Protein 3EEI (pdb70)

B-factor: mean 32.41, std 7.95, range [19.47, 65.54]

Sequence (462 aa):
LKTVAVIGAMEQEIELLREMMENVKAVSFGRFSAYEGELAGKRMVLALSGIGKVNAAVATAWIIREFAADCVINTGSAGGLGKGLKVGDVVIGTETAHHDVDVTAFGYAWGQVPQLPARFASDGILIEAAKRAARTFEGAAVEQGLIVSGDRFVHSSEGVAEIRRKHFPEVKAVEMEAAAIAQTCHQLETPFVIIRAVSDSADEKADISFDEFLKTAAANSAKMVAEIVKSLLKTVAVIGAMEQEIELLREMMENVKAVSFGRFSAYEGELAGKRMVLALSGIGKVNAAVATAWIIREFAADCVINTGSAGGLGKGLKVGDVVIGTETAHHDVDVTAFGYAWGQVPQLPARFASDGILIEAAKRAARTFEGAAVEQGLIVSGDRFVHSSEGVAEIRKHFPEVKAVEMEAAAIAQTCHQLETPFVIIRAVSDSADEKADISFDEFLKTAAANSAKMVAEIVKSL

Structure (mmCIF, N/CA/C/O backbone):
data_3EEI
#
_entry.id   3EEI
#
_cell.length_a   128.359
_cell.length_b   40.897
_cell.length_c   83.612
_cell.angle_alpha   90.000
_cell.angle_beta   109.220
_cell.angle_gamma   90.000
#
_symmetry.space_group_name_H-M   'C 1 2 1'
#
loop_
_entity.id
_entity.type
_entity.pdbx_description
1 polymer '5-methylthioadenosine nucleosidase/S-adenosylhomocysteine nucleosidase'
2 non-polymer (3S,4R)-2-(4-AMINO-5H-PYRROLO[3,2-D]PYRIMIDIN-7-YL)-5-[(METHYLSULFANYL)METHYL]PYRROLIDINE-3,4-DIOL
3 water water
#
loop_
_atom_site.group_PDB
_atom_site.id
_atom_site.type_symbol
_atom_site.label_atom_id
_atom_site.label_alt_id
_atom_site.label_comp_id
_atom_site.label_asym_id
_atom_site.label_entity_id
_atom_site.label_seq_id
_atom_site.pdbx_PDB_ins_code
_atom_site.Cartn_x
_atom_site.Cartn_y
_atom_site.Cartn_z
_atom_site.occupancy
_atom_site.B_iso_or_equiv
_atom_site.auth_seq_id
_atom_site.auth_comp_id
_atom_site.auth_asym_id
_atom_site.auth_atom_id
_atom_site.pdbx_PDB_model_num
ATOM 1 N N . LEU A 1 3 ? -21.926 -9.521 -38.462 1.00 59.20 3 LEU A N 1
ATOM 2 C CA . LEU A 1 3 ? -22.372 -8.159 -38.067 1.00 59.07 3 LEU A CA 1
ATOM 3 C C . LEU A 1 3 ? -22.550 -7.316 -39.322 1.00 58.33 3 LEU A C 1
ATOM 4 O O . LEU A 1 3 ? -21.705 -6.498 -39.669 1.00 59.29 3 LEU A O 1
ATOM 9 N N . LYS A 1 4 ? -23.664 -7.558 -40.007 1.00 56.99 4 LYS A N 1
ATOM 10 C CA . LYS A 1 4 ? -24.001 -6.922 -41.276 1.00 54.39 4 LYS A CA 1
ATOM 11 C C . LYS A 1 4 ? -24.980 -5.817 -40.994 1.00 51.72 4 LYS A C 1
ATOM 12 O O . LYS A 1 4 ? -24.801 -4.679 -41.429 1.00 51.89 4 LYS A O 1
ATOM 18 N N . THR A 1 5 ? -26.049 -6.187 -40.286 1.00 47.77 5 THR A N 1
ATOM 19 C CA . THR A 1 5 ? -27.037 -5.237 -39.803 1.00 43.90 5 THR A CA 1
ATOM 20 C C . THR A 1 5 ? -26.911 -5.111 -38.297 1.00 41.51 5 THR A C 1
ATOM 21 O O . THR A 1 5 ? -27.062 -6.107 -37.577 1.00 40.02 5 THR A O 1
ATOM 25 N N . VAL A 1 6 ? -26.661 -3.885 -37.844 1.00 38.30 6 VAL A N 1
ATOM 26 C CA . VAL A 1 6 ? -26.491 -3.565 -36.432 1.00 35.94 6 VAL A CA 1
ATOM 27 C C . VAL A 1 6 ? -27.745 -2.856 -35.972 1.00 34.94 6 VAL A C 1
ATOM 28 O O . VAL A 1 6 ? -28.194 -1.927 -36.648 1.00 34.10 6 VAL A O 1
ATOM 32 N N . ALA A 1 7 ? -28.319 -3.283 -34.844 1.00 32.39 7 ALA A N 1
ATOM 33 C CA . ALA A 1 7 ? -29.433 -2.539 -34.266 1.00 31.66 7 ALA A CA 1
ATOM 34 C C . ALA A 1 7 ? -28.934 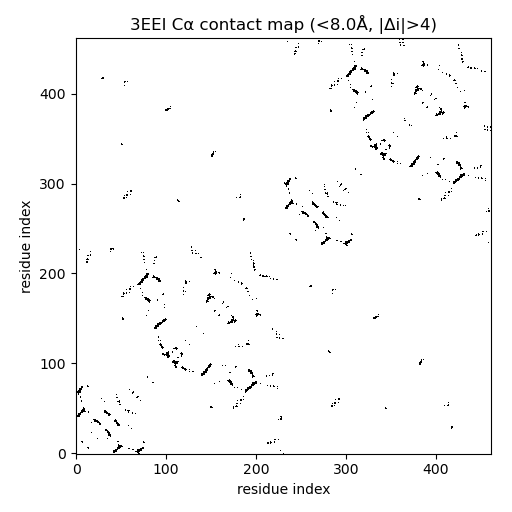-1.722 -33.098 1.00 30.43 7 ALA A C 1
ATOM 35 O O . ALA A 1 7 ? -28.175 -2.222 -32.277 1.00 30.44 7 ALA A O 1
ATOM 37 N N . VAL A 1 8 ? -29.363 -0.478 -33.030 1.00 29.61 8 VAL A N 1
ATOM 38 C CA . VAL A 1 8 ? -29.026 0.381 -31.898 1.00 29.84 8 VAL A CA 1
ATOM 39 C C . VAL A 1 8 ? -30.327 0.823 -31.259 1.00 29.72 8 VAL A C 1
ATOM 40 O O . VAL A 1 8 ? -31.224 1.329 -31.939 1.00 32.17 8 VAL A O 1
ATOM 44 N N . ILE A 1 9 ? -30.456 0.612 -29.958 1.00 28.94 9 ILE A N 1
ATOM 45 C CA . ILE A 1 9 ? -31.724 0.909 -29.263 1.00 28.60 9 ILE A CA 1
ATOM 46 C C . ILE A 1 9 ? -31.463 1.971 -28.203 1.00 28.44 9 ILE A C 1
ATOM 47 O O . ILE A 1 9 ? -30.594 1.760 -27.354 1.00 27.06 9 ILE A O 1
ATOM 52 N N . GLY A 1 10 ? -32.184 3.097 -28.240 1.00 28.13 10 GLY A N 1
ATOM 53 C CA . GLY A 1 10 ? -32.125 4.083 -27.177 1.00 27.31 10 GLY A CA 1
ATOM 54 C C . GLY A 1 10 ? -33.522 4.406 -26.696 1.00 26.48 10 GLY A C 1
ATOM 55 O O . GLY A 1 10 ? -34.462 4.295 -27.466 1.00 28.14 10 GLY A O 1
ATOM 56 N N . ALA A 1 11 ? -33.666 4.814 -25.446 1.00 25.48 11 ALA A N 1
ATOM 57 C CA . ALA A 1 11 ? -35.005 4.928 -24.826 1.00 25.54 11 ALA A CA 1
ATOM 58 C C . ALA A 1 11 ? -35.699 6.246 -25.219 1.00 25.65 11 ALA A C 1
ATOM 59 O O . ALA A 1 11 ? -36.918 6.311 -25.410 1.00 23.70 11 ALA A O 1
ATOM 61 N N . MET A 1 12 ? -34.899 7.296 -25.281 1.00 26.59 12 MET A N 1
ATOM 62 C CA . MET A 1 12 ? -35.422 8.659 -25.413 1.00 27.50 12 MET A CA 1
ATOM 63 C C . MET A 1 12 ? -34.884 9.338 -26.681 1.00 28.03 12 MET A C 1
ATOM 64 O O . MET A 1 12 ? -33.795 9.032 -27.127 1.00 27.69 12 MET A O 1
ATOM 69 N N . GLU A 1 13 ? -35.653 10.277 -27.257 1.00 29.33 13 GLU A N 1
ATOM 70 C CA . GLU A 1 13 ? -35.226 10.927 -28.503 1.00 30.73 13 GLU A CA 1
ATOM 71 C C . GLU A 1 13 ? -33.832 11.522 -28.337 1.00 31.38 13 GLU A C 1
ATOM 72 O O . GLU A 1 13 ? -33.002 11.435 -29.249 1.00 29.52 13 GLU A O 1
ATOM 78 N N . GLN A 1 14 ? -33.591 12.157 -27.183 1.00 31.27 14 GLN A N 1
ATOM 79 C CA . GLN A 1 14 ? -32.308 12.823 -26.943 1.00 31.68 14 GLN A CA 1
ATOM 80 C C . GLN A 1 14 ? -31.163 11.840 -27.080 1.00 30.32 14 GLN A C 1
ATOM 81 O O . GLN A 1 14 ? -30.056 12.219 -27.427 1.00 30.66 14 GLN A O 1
ATOM 87 N N . GLU A 1 15 ? -31.443 10.563 -26.836 1.00 30.30 15 GLU A N 1
ATOM 88 C CA . GLU A 1 15 ? -30.423 9.510 -26.865 1.00 28.56 15 GLU A CA 1
ATOM 89 C C . GLU A 1 15 ? -30.151 8.941 -28.247 1.00 29.07 15 GLU A C 1
ATOM 90 O O . GLU A 1 15 ? -29.117 8.303 -28.458 1.00 28.20 15 GLU A O 1
ATOM 96 N N . ILE A 1 16 ? -31.046 9.205 -29.208 1.00 29.39 16 ILE A N 1
ATOM 97 C CA . ILE A 1 16 ? -30.784 8.725 -30.556 1.00 30.58 16 ILE A CA 1
ATOM 98 C C . ILE A 1 16 ? -30.521 9.844 -31.560 1.00 31.82 16 ILE A C 1
ATOM 99 O O . ILE A 1 16 ? -30.110 9.578 -32.671 1.00 31.22 16 ILE A O 1
ATOM 104 N N . GLU A 1 17 ? -30.712 11.094 -31.169 1.00 33.43 17 GLU A N 1
ATOM 105 C CA . GLU A 1 17 ? -30.689 12.130 -32.209 1.00 36.13 17 GLU A CA 1
ATOM 106 C C . GLU A 1 17 ? -29.327 12.256 -32.895 1.00 36.19 17 GLU A C 1
ATOM 107 O O . GLU A 1 17 ? -29.244 12.419 -34.116 1.00 37.08 17 GLU A O 1
ATOM 113 N N . LEU A 1 18 ? -28.250 12.146 -32.132 1.00 36.05 18 LEU A N 1
ATOM 114 C CA . LEU A 1 18 ? -26.904 12.306 -32.704 1.00 36.32 18 LEU A CA 1
ATOM 115 C C . LEU A 1 18 ? -26.613 11.195 -33.702 1.00 35.56 18 LEU A C 1
ATOM 116 O O . LEU A 1 18 ? -26.173 11.446 -34.827 1.00 34.96 18 LEU A O 1
ATOM 121 N N . LEU A 1 19 ? -26.944 9.962 -33.315 1.00 34.27 19 LEU A N 1
ATOM 122 C CA . LEU A 1 19 ? -26.767 8.816 -34.178 1.00 34.28 19 LEU A CA 1
ATOM 123 C C . LEU A 1 19 ? -27.585 8.923 -35.445 1.00 34.21 19 LEU A C 1
ATOM 124 O O . LEU A 1 19 ? -27.138 8.494 -36.492 1.00 34.63 19 LEU A O 1
ATOM 129 N N . ARG A 1 20 ? -28.794 9.449 -35.330 1.00 35.18 20 ARG A N 1
ATOM 130 C CA . ARG A 1 20 ? -29.663 9.627 -36.494 1.00 37.36 20 ARG A CA 1
ATOM 131 C C . ARG A 1 20 ? -29.063 10.649 -37.465 1.00 38.31 20 ARG A C 1
ATOM 132 O O . ARG A 1 20 ? -29.130 10.486 -38.683 1.00 37.91 20 ARG A O 1
ATOM 140 N N . GLU A 1 21 ? -28.475 11.698 -36.914 1.00 38.81 21 GLU A N 1
ATOM 141 C CA . GLU A 1 21 ? -27.844 12.708 -37.751 1.00 40.74 21 GLU A CA 1
ATOM 142 C C . GLU A 1 21 ? -26.607 12.145 -38.421 1.00 41.10 21 GLU A C 1
ATOM 143 O O . GLU A 1 21 ? -26.173 12.650 -39.441 1.00 41.31 21 GLU A O 1
ATOM 149 N N . MET A 1 22 ? -26.019 11.111 -37.837 1.00 41.18 22 MET A N 1
ATOM 150 C CA . MET A 1 22 ? -24.819 10.525 -38.419 1.00 41.70 22 MET A CA 1
ATOM 151 C C . MET A 1 22 ? -25.137 9.554 -39.534 1.00 41.96 22 MET A C 1
ATOM 152 O O . MET A 1 22 ? -24.254 9.224 -40.310 1.00 42.10 22 MET A O 1
ATOM 157 N N . MET A 1 23 ? -26.382 9.088 -39.626 1.00 41.08 23 MET A N 1
ATOM 158 C CA . MET A 1 23 ? -26.732 8.056 -40.609 1.00 41.70 23 MET A CA 1
ATOM 159 C C . MET A 1 23 ? -26.937 8.594 -42.038 1.00 43.20 23 MET A C 1
ATOM 160 O O . MET A 1 23 ? -27.285 9.761 -42.229 1.00 42.78 23 MET A O 1
ATOM 165 N N . GLU A 1 24 ? -26.723 7.722 -43.019 1.00 44.87 24 GLU A N 1
ATOM 166 C CA . GLU A 1 24 ? -26.988 8.008 -44.442 1.00 46.86 24 GLU A CA 1
ATOM 167 C C . GLU A 1 24 ? -28.244 7.271 -44.874 1.00 46.48 24 GLU A C 1
ATOM 168 O O . GLU A 1 24 ? -28.562 6.207 -44.346 1.00 46.36 24 GLU A O 1
ATOM 174 N N . ASN A 1 25 ? -28.917 7.828 -45.875 1.00 46.94 25 ASN A N 1
ATOM 175 C CA . ASN A 1 25 ? -30.043 7.183 -46.529 1.00 47.35 25 ASN A CA 1
ATOM 176 C C . ASN A 1 25 ? -31.095 6.710 -45.544 1.00 46.88 25 ASN A C 1
ATOM 177 O O . ASN A 1 25 ? -31.565 5.574 -45.619 1.00 47.00 25 ASN A O 1
ATOM 182 N N . VAL A 1 26 ? -31.464 7.595 -44.632 1.00 46.57 26 VAL A N 1
ATOM 183 C CA . VAL A 1 26 ? -32.337 7.218 -43.531 1.00 46.11 26 VAL A CA 1
ATOM 184 C C . VAL A 1 26 ? -33.774 7.081 -44.002 1.00 45.52 26 VAL A C 1
ATOM 185 O O . VAL A 1 26 ? -34.270 7.912 -44.754 1.00 45.15 26 VAL A O 1
ATOM 189 N N . LYS A 1 27 ? -34.431 6.026 -43.534 1.00 44.14 27 LYS A N 1
ATOM 190 C CA . LYS A 1 27 ? -35.798 5.727 -43.867 1.00 43.68 27 LYS A CA 1
ATOM 191 C C . LYS A 1 27 ? -36.567 5.477 -42.559 1.00 42.80 27 LYS A C 1
ATOM 192 O O . LYS A 1 27 ? -36.199 4.573 -41.811 1.00 42.65 27 LYS A O 1
ATOM 198 N N . ALA A 1 28 ? -37.622 6.237 -42.281 1.00 40.45 28 ALA A N 1
ATOM 199 C CA . ALA A 1 28 ? -38.394 5.980 -41.061 1.00 40.45 28 ALA A CA 1
ATOM 200 C C . ALA A 1 28 ? -39.196 4.696 -41.204 1.00 39.99 28 ALA A C 1
ATOM 201 O O . ALA A 1 28 ? -39.744 4.426 -42.277 1.00 40.51 28 ALA A O 1
ATOM 203 N N . VAL A 1 29 ? -39.250 3.886 -40.143 1.00 38.96 29 VAL A N 1
ATOM 204 C CA . VAL A 1 29 ? -40.082 2.679 -40.143 1.00 38.56 29 VAL A CA 1
ATOM 205 C C . VAL A 1 29 ? -40.786 2.581 -38.790 1.00 37.93 29 VAL A C 1
ATOM 206 O O . VAL A 1 29 ? -40.334 3.167 -37.830 1.00 36.81 29 VAL A O 1
ATOM 210 N N . SER A 1 30 ? -41.882 1.842 -38.701 1.00 37.83 30 SER A N 1
ATOM 211 C CA . SER A 1 30 ? -42.604 1.827 -37.428 1.00 37.82 30 SER A CA 1
ATOM 212 C C . SER A 1 30 ? -43.359 0.530 -37.210 1.00 37.07 30 SER A C 1
ATOM 213 O O . SER A 1 30 ? -43.570 -0.236 -38.145 1.00 37.52 30 SER A O 1
ATOM 216 N N . PHE A 1 31 ? -43.764 0.270 -35.972 1.00 35.74 31 PHE A N 1
ATOM 217 C CA . PHE A 1 31 ? -44.476 -0.965 -35.641 1.00 35.32 31 PHE A CA 1
ATOM 218 C C . PHE A 1 31 ? -45.405 -0.510 -34.551 1.00 33.89 31 PHE A C 1
ATOM 219 O O . PHE A 1 31 ? -44.928 -0.226 -33.450 1.00 33.68 31 PHE A O 1
ATOM 227 N N . GLY A 1 32 ? -46.701 -0.393 -34.849 1.00 33.01 32 GLY A N 1
ATOM 228 C CA . GLY A 1 32 ? -47.651 0.140 -33.862 1.00 33.08 32 GLY A CA 1
ATOM 229 C C . GLY A 1 32 ? -47.134 1.507 -33.477 1.00 33.45 32 GLY A C 1
ATOM 230 O O . GLY A 1 32 ? -46.775 2.261 -34.361 1.00 34.45 32 GLY A O 1
ATOM 231 N N . ARG A 1 33 ? -47.057 1.816 -32.177 1.00 32.83 33 ARG A N 1
ATOM 232 C CA . ARG A 1 33 ? -46.489 3.081 -31.708 1.00 32.67 33 ARG A CA 1
ATOM 233 C C . ARG A 1 33 ? -44.953 3.219 -31.650 1.00 32.47 33 ARG A C 1
ATOM 234 O O . ARG A 1 33 ? -44.436 4.309 -31.367 1.00 32.46 33 ARG A O 1
ATOM 242 N N . PHE A 1 34 ? -44.221 2.144 -31.920 1.00 31.63 34 PHE A N 1
ATOM 243 C CA . PHE A 1 34 ? -42.743 2.228 -31.964 1.00 31.92 34 PHE A CA 1
ATOM 244 C C . PHE A 1 34 ? -42.201 2.738 -33.293 1.00 32.86 34 PHE A C 1
ATOM 245 O O . PHE A 1 34 ? -42.738 2.406 -34.347 1.00 32.29 34 PHE A O 1
ATOM 253 N N . SER A 1 35 ? -41.085 3.475 -33.240 1.00 33.14 35 SER A N 1
ATOM 254 C CA . SER A 1 35 ? -40.506 4.039 -34.452 1.00 33.74 35 SER A CA 1
ATOM 255 C C . SER A 1 35 ? -39.042 3.748 -34.479 1.00 33.10 35 SER A C 1
ATOM 256 O O . SER A 1 35 ? -38.409 3.573 -33.436 1.00 32.63 35 SER A O 1
ATOM 259 N N . ALA A 1 36 ? -38.500 3.695 -35.686 1.00 32.64 36 ALA A N 1
ATOM 260 C CA . ALA A 1 36 ? -37.103 3.442 -35.874 1.00 32.29 36 ALA A CA 1
ATOM 261 C C . ALA A 1 36 ? -36.676 4.036 -37.193 1.00 32.58 36 ALA A C 1
ATOM 262 O O . ALA A 1 36 ? -37.511 4.553 -37.950 1.00 32.48 36 ALA A O 1
ATOM 264 N N . TYR A 1 37 ? -35.374 3.974 -37.441 1.00 32.43 37 TYR A N 1
ATOM 265 C CA . TYR A 1 37 ? -34.772 4.584 -38.627 1.00 33.28 37 TYR A CA 1
ATOM 266 C C . TYR A 1 37 ? -33.754 3.639 -39.176 1.00 33.99 37 TYR A C 1
ATOM 267 O O . TYR A 1 37 ? -32.818 3.287 -38.473 1.00 33.22 37 TYR A O 1
ATOM 276 N N . GLU A 1 38 ? -33.928 3.273 -40.453 1.00 35.40 38 GLU A N 1
ATOM 277 C CA . GLU A 1 38 ? -33.103 2.323 -41.162 1.00 37.71 38 GLU A CA 1
ATOM 278 C C . GLU A 1 38 ? -32.178 3.114 -42.118 1.00 38.52 38 GLU A C 1
ATOM 279 O O . GLU A 1 38 ? -32.635 4.010 -42.795 1.00 38.69 38 GLU A O 1
ATOM 285 N N . GLY A 1 39 ? -30.884 2.809 -42.152 1.00 39.68 39 GLY A N 1
ATOM 286 C CA . GLY A 1 39 ? -29.953 3.567 -43.001 1.00 40.65 39 GLY A CA 1
ATOM 287 C C . GLY A 1 39 ? -28.580 2.953 -42.877 1.00 41.79 39 GLY A C 1
ATOM 288 O O . GLY A 1 39 ? -28.470 1.766 -42.636 1.00 42.34 39 GLY A O 1
ATOM 289 N N . GLU A 1 40 ? -27.537 3.766 -43.023 1.00 43.28 40 GLU A N 1
ATOM 290 C CA . GLU A 1 40 ? -26.160 3.279 -42.919 1.00 45.48 40 GLU A CA 1
ATOM 291 C C . GLU A 1 40 ? -25.319 4.221 -42.100 1.00 46.00 40 GLU A C 1
ATOM 292 O O . GLU A 1 40 ? -25.587 5.424 -42.036 1.00 45.90 40 GLU A O 1
ATOM 298 N N . LEU A 1 41 ? -24.301 3.662 -41.468 1.00 47.45 41 LEU A N 1
ATOM 299 C CA . LEU A 1 41 ? -23.326 4.441 -40.724 1.00 49.18 41 LEU A CA 1
ATOM 300 C C . LEU A 1 41 ? -22.031 3.730 -40.949 1.00 50.34 41 LEU A C 1
ATOM 301 O O . LEU A 1 41 ? -21.955 2.492 -40.861 1.00 50.57 41 LEU A O 1
ATOM 306 N N . ALA A 1 42 ? -21.008 4.500 -41.275 1.00 52.22 42 ALA A N 1
ATOM 307 C CA . ALA A 1 42 ? -19.838 3.905 -41.888 1.00 53.47 42 ALA A CA 1
ATOM 308 C C . ALA A 1 42 ? -20.381 3.171 -43.098 1.00 53.99 42 ALA A C 1
ATOM 309 O O . ALA A 1 42 ? -21.185 3.713 -43.864 1.00 54.72 42 ALA A O 1
ATOM 311 N N . GLY A 1 43 ? -19.982 1.921 -43.271 1.00 54.07 43 GLY A N 1
ATOM 312 C CA . GLY A 1 43 ? -20.497 1.186 -44.408 1.00 53.70 43 GLY A CA 1
ATOM 313 C C . GLY A 1 43 ? -21.410 0.116 -43.893 1.00 53.57 43 GLY A C 1
ATOM 314 O O . GLY A 1 43 ? -21.509 -0.968 -44.484 1.00 54.10 43 GLY A O 1
ATOM 315 N N . LYS A 1 44 ? -22.069 0.410 -42.773 1.00 52.58 44 LYS A N 1
ATOM 316 C CA . LYS A 1 44 ? -22.885 -0.607 -42.105 1.00 51.21 44 LYS A CA 1
ATOM 317 C C . LYS A 1 44 ? -24.350 -0.288 -42.182 1.00 49.36 44 LYS A C 1
ATOM 318 O O . LYS A 1 44 ? -24.748 0.858 -41.965 1.00 49.08 44 LYS A O 1
ATOM 324 N N . ARG A 1 45 ? -25.149 -1.302 -42.495 1.00 47.51 45 ARG A N 1
ATOM 325 C CA . ARG A 1 45 ? -26.580 -1.170 -42.367 1.00 46.02 45 ARG A CA 1
ATOM 326 C C . ARG A 1 45 ? -26.867 -1.030 -40.881 1.00 43.97 45 ARG A C 1
ATOM 327 O O . ARG A 1 45 ? -26.342 -1.793 -40.073 1.00 43.95 45 ARG A O 1
ATOM 335 N N . MET A 1 46 ? -27.700 -0.063 -40.525 1.00 41.71 46 MET A N 1
ATOM 336 C CA . MET A 1 46 ? -27.996 0.184 -39.131 1.00 39.28 46 MET A CA 1
ATOM 337 C C . MET A 1 46 ? -29.457 0.523 -39.001 1.00 37.76 46 MET A C 1
ATOM 338 O O . MET A 1 46 ? -29.989 1.321 -39.794 1.00 37.55 46 MET A O 1
ATOM 343 N N . VAL A 1 47 ? -30.114 -0.041 -37.993 1.00 34.71 47 VAL A N 1
ATOM 344 C CA . VAL A 1 47 ? -31.469 0.384 -37.684 1.00 33.40 47 VAL A CA 1
ATOM 345 C C . VAL A 1 47 ? -31.428 0.887 -36.253 1.00 32.96 47 VAL A C 1
ATOM 346 O O . VAL A 1 47 ? -31.032 0.171 -35.329 1.00 32.37 47 VAL A O 1
ATOM 350 N N . LEU A 1 48 ? -31.809 2.140 -36.106 1.00 31.41 48 LEU A N 1
ATOM 351 C CA . LEU A 1 48 ? -31.750 2.864 -34.870 1.00 31.41 48 LEU A CA 1
ATOM 352 C C . LEU A 1 48 ? -33.162 2.969 -34.314 1.00 30.79 48 LEU A C 1
ATOM 353 O O . LEU A 1 48 ? -34.001 3.629 -34.916 1.00 31.46 48 LEU A O 1
ATOM 358 N N . ALA A 1 49 ? -33.467 2.313 -33.188 1.00 30.41 49 ALA A N 1
ATOM 359 C CA . ALA A 1 49 ? -34.847 2.392 -32.671 1.00 28.65 49 ALA A CA 1
ATOM 360 C C . ALA A 1 49 ? -35.005 3.245 -31.423 1.00 28.72 49 ALA A C 1
ATOM 361 O O . ALA A 1 49 ? -34.134 3.271 -30.569 1.00 27.31 49 ALA A O 1
ATOM 363 N N . LEU A 1 50 ? -36.150 3.910 -31.331 1.00 27.75 50 LEU A N 1
ATOM 364 C CA . LEU A 1 50 ? -36.516 4.682 -30.153 1.00 27.17 50 LEU A CA 1
ATOM 365 C C . LEU A 1 50 ? -37.465 3.815 -29.336 1.00 27.24 50 LEU A C 1
ATOM 366 O O . LEU A 1 50 ? -38.609 3.624 -29.729 1.00 27.30 50 LEU A O 1
ATOM 371 N N . SER A 1 51 ? -37.007 3.261 -28.214 1.00 26.40 51 SER A N 1
ATOM 372 C CA . SER A 1 51 ? -37.872 2.260 -27.539 1.00 25.79 51 SER A CA 1
ATOM 373 C C . SER A 1 51 ? -38.941 2.849 -26.666 1.00 26.30 51 SER A C 1
ATOM 374 O O . SER A 1 51 ? -40.015 2.254 -26.469 1.00 27.35 51 SER A O 1
ATOM 377 N N . GLY A 1 52 ? -38.670 4.031 -26.116 1.00 24.62 52 GLY A N 1
ATOM 378 C CA . GLY A 1 52 ? -39.439 4.481 -24.984 1.00 24.76 52 GLY A CA 1
ATOM 379 C C . GLY A 1 52 ? -38.799 3.931 -23.703 1.00 24.57 52 GLY A C 1
ATOM 380 O O . GLY A 1 52 ? -37.905 3.063 -23.757 1.00 24.56 52 GLY A O 1
ATOM 381 N N . ILE A 1 53 ? -39.275 4.414 -22.561 1.00 24.72 53 ILE A N 1
ATOM 382 C CA . ILE A 1 53 ? -38.651 4.153 -21.262 1.00 24.31 53 ILE A CA 1
ATOM 383 C C . ILE A 1 53 ? -39.132 2.863 -20.610 1.00 25.03 53 ILE A C 1
ATOM 384 O O . ILE A 1 53 ? -40.325 2.551 -20.685 1.00 24.41 53 ILE A O 1
ATOM 389 N N . GLY A 1 54 ? -38.197 2.105 -20.010 1.00 24.17 54 GLY A N 1
ATOM 390 C CA . GLY A 1 54 ? -38.545 0.982 -19.128 1.00 23.21 54 GLY A CA 1
ATOM 391 C C . GLY A 1 54 ? -38.517 -0.349 -19.822 1.00 24.84 54 GLY A C 1
ATOM 392 O O . GLY A 1 54 ? -38.293 -0.432 -21.045 1.00 23.06 54 GLY A O 1
ATOM 393 N N . LYS A 1 55 ? -38.751 -1.406 -19.038 1.00 23.83 55 LYS A N 1
ATOM 394 C CA . LYS A 1 55 ? -38.389 -2.720 -19.506 1.00 24.50 55 LYS A CA 1
ATOM 395 C C . LYS A 1 55 ? -39.289 -3.242 -20.626 1.00 24.38 55 LYS A C 1
ATOM 396 O O . LYS A 1 55 ? -38.812 -3.901 -21.570 1.00 23.65 55 LYS A O 1
ATOM 402 N N . VAL A 1 56 ? -40.599 -3.022 -20.496 1.00 23.46 56 VAL A N 1
ATOM 403 C CA . VAL A 1 56 ? -41.518 -3.555 -21.515 1.00 23.57 56 VAL A CA 1
ATOM 404 C C . VAL A 1 56 ? -41.259 -2.858 -22.876 1.00 23.44 56 VAL A C 1
ATOM 405 O O . VAL A 1 56 ? -41.168 -3.500 -23.911 1.00 23.14 56 VAL A O 1
ATOM 409 N N . ASN A 1 57 ? -41.185 -1.524 -22.864 1.00 23.90 57 ASN A N 1
ATOM 410 C CA . ASN A 1 57 ? -40.904 -0.782 -24.065 1.00 25.10 57 ASN A CA 1
ATOM 411 C C . ASN A 1 57 ? -39.592 -1.255 -24.710 1.00 24.85 57 ASN A C 1
ATOM 412 O O . ASN A 1 57 ? -39.508 -1.475 -25.933 1.00 25.33 57 ASN A O 1
ATOM 417 N N . ALA A 1 58 ? -38.532 -1.399 -23.918 1.00 23.99 58 ALA A N 1
ATOM 418 C CA . ALA A 1 58 ? -37.247 -1.774 -24.522 1.00 24.64 58 ALA A CA 1
ATOM 419 C C . ALA A 1 58 ? -37.322 -3.190 -25.079 1.00 24.71 58 ALA A C 1
ATOM 420 O O . ALA A 1 58 ? -36.781 -3.464 -26.148 1.00 25.06 58 ALA A O 1
ATOM 422 N N . ALA A 1 59 ? -38.032 -4.066 -24.375 1.00 24.60 59 ALA A N 1
ATOM 423 C CA . ALA A 1 59 ? -38.100 -5.474 -24.801 1.00 23.86 59 ALA A CA 1
ATOM 424 C C . ALA A 1 59 ? -38.817 -5.579 -26.153 1.00 24.48 59 ALA A C 1
ATOM 425 O O . ALA A 1 59 ? -38.370 -6.283 -27.060 1.00 24.42 59 ALA A O 1
ATOM 427 N N . VAL A 1 60 ? -39.945 -4.904 -26.257 1.00 24.49 60 VAL A N 1
ATOM 428 C CA . VAL A 1 60 ? -40.764 -4.998 -27.467 1.00 26.22 60 VAL A CA 1
ATOM 429 C C . VAL A 1 60 ? -40.004 -4.372 -28.637 1.00 26.38 60 VAL A C 1
ATOM 430 O O . VAL A 1 60 ? -39.945 -4.922 -29.741 1.00 26.64 60 VAL A O 1
ATOM 434 N N . ALA A 1 61 ? -39.390 -3.216 -28.399 1.00 26.36 61 ALA A N 1
ATOM 435 C CA . ALA A 1 61 ? -38.653 -2.560 -29.476 1.00 26.24 61 ALA A CA 1
ATOM 436 C C . ALA A 1 61 ? -37.517 -3.434 -29.972 1.00 27.00 61 ALA A C 1
ATOM 437 O O . ALA A 1 61 ? -37.290 -3.564 -31.168 1.00 28.81 61 ALA A O 1
ATOM 439 N N . THR A 1 62 ? -36.781 -4.033 -29.047 1.00 26.12 62 THR A N 1
ATOM 440 C CA . THR A 1 62 ? -35.679 -4.905 -29.380 1.00 26.85 62 THR A CA 1
ATOM 441 C C . THR A 1 62 ? -36.154 -6.145 -30.141 1.00 28.64 62 THR A C 1
ATOM 442 O O . THR A 1 62 ? -35.482 -6.594 -31.076 1.00 28.85 62 THR A O 1
ATOM 446 N N . ALA A 1 63 ? -37.280 -6.712 -29.712 1.00 27.91 63 ALA A N 1
ATOM 447 C CA . ALA A 1 63 ? -37.766 -7.944 -30.363 1.00 29.45 63 ALA A CA 1
ATOM 448 C C . ALA A 1 63 ? -38.191 -7.590 -31.792 1.00 30.25 63 ALA A C 1
ATOM 449 O O . ALA A 1 63 ? -37.921 -8.324 -32.753 1.00 30.58 63 ALA A O 1
ATOM 451 N N . TRP A 1 64 ? -38.853 -6.441 -31.920 1.00 30.60 64 TRP A N 1
ATOM 452 C CA . TRP A 1 64 ? -39.240 -5.950 -33.233 1.00 32.42 64 TRP A CA 1
ATOM 453 C C . TRP A 1 64 ? -38.061 -5.793 -34.178 1.00 33.27 64 TRP A C 1
ATOM 454 O O . TRP A 1 64 ? -38.095 -6.312 -35.298 1.00 34.74 64 TRP A O 1
ATOM 465 N N . ILE A 1 65 ? -37.012 -5.084 -33.768 1.00 33.92 65 ILE A N 1
ATOM 466 C CA . ILE A 1 65 ? -35.917 -4.871 -34.703 1.00 34.68 65 ILE A CA 1
ATOM 467 C C . ILE A 1 65 ? -35.226 -6.175 -35.050 1.00 35.33 65 ILE A C 1
ATOM 468 O O . ILE A 1 65 ? -34.778 -6.370 -36.170 1.00 35.42 65 ILE A O 1
ATOM 473 N N . ILE A 1 66 ? -35.113 -7.072 -34.087 1.00 35.43 66 ILE A N 1
ATOM 474 C CA . ILE A 1 66 ? -34.477 -8.332 -34.383 1.00 36.35 66 ILE A CA 1
ATOM 475 C C . ILE A 1 66 ? -35.298 -9.074 -35.429 1.00 37.79 66 ILE A C 1
ATOM 476 O O . ILE A 1 66 ? -34.746 -9.510 -36.439 1.00 39.34 66 ILE A O 1
ATOM 481 N N . ARG A 1 67 ? -36.603 -9.174 -35.210 1.00 38.48 67 ARG A N 1
ATOM 482 C CA . ARG A 1 67 ? -37.509 -9.899 -36.104 1.00 40.15 67 ARG A CA 1
ATOM 483 C C . ARG A 1 67 ? -37.497 -9.266 -37.479 1.00 40.38 67 ARG A C 1
ATOM 484 O O . ARG A 1 67 ? -37.179 -9.897 -38.488 1.00 41.47 67 ARG A O 1
ATOM 492 N N . GLU A 1 68 ? -37.888 -8.007 -37.485 1.00 39.55 68 GLU A N 1
ATOM 493 C CA . GLU A 1 68 ? -38.172 -7.253 -38.677 1.00 39.56 68 GLU A CA 1
ATOM 494 C C . GLU A 1 68 ? -36.933 -7.062 -39.575 1.00 38.92 68 GLU A C 1
ATOM 495 O O . GLU A 1 68 ? -37.049 -7.073 -40.803 1.00 38.34 68 GLU A O 1
ATOM 501 N N . PHE A 1 69 ? -35.756 -6.896 -38.977 1.00 37.78 69 PHE A N 1
ATOM 502 C CA . PHE A 1 69 ? -34.566 -6.575 -39.752 1.00 37.88 69 PHE A CA 1
ATOM 503 C C . PHE A 1 69 ? -33.469 -7.611 -39.655 1.00 37.96 69 PHE A C 1
ATOM 504 O O . PHE A 1 69 ? -32.392 -7.426 -40.204 1.00 39.36 69 PHE A O 1
ATOM 512 N N . ALA A 1 70 ? -33.713 -8.713 -38.968 1.00 38.68 70 ALA A N 1
ATOM 513 C CA . ALA A 1 70 ? -32.694 -9.746 -38.893 1.00 38.56 70 ALA A CA 1
ATOM 514 C C . ALA A 1 70 ? -31.397 -9.140 -38.364 1.00 38.56 70 ALA A C 1
ATOM 515 O O . ALA A 1 70 ? -30.304 -9.438 -38.870 1.00 38.16 70 ALA A O 1
ATOM 517 N N . ALA A 1 71 ? -31.507 -8.274 -37.360 1.00 37.87 71 ALA A N 1
ATOM 518 C CA . ALA A 1 71 ? -30.319 -7.651 -36.811 1.00 36.76 71 ALA A CA 1
ATOM 519 C C . ALA A 1 71 ? -29.290 -8.693 -36.375 1.00 36.60 71 ALA A C 1
ATOM 520 O O . ALA A 1 71 ? -29.625 -9.649 -35.680 1.00 37.15 71 ALA A O 1
ATOM 522 N N . ASP A 1 72 ? -28.028 -8.482 -36.741 1.00 34.88 72 ASP A N 1
ATOM 523 C CA . ASP A 1 72 ? -26.965 -9.412 -36.387 1.00 35.16 72 ASP A CA 1
ATOM 524 C C . ASP A 1 72 ? -26.448 -9.225 -34.961 1.00 33.95 72 ASP A C 1
ATOM 525 O O . ASP A 1 72 ? -25.922 -10.160 -34.337 1.00 33.88 72 ASP A O 1
ATOM 530 N N . CYS A 1 73 ? -26.623 -8.017 -34.443 1.00 32.11 73 CYS A N 1
ATOM 531 C CA . CYS A 1 73 ? -26.297 -7.748 -33.042 1.00 31.22 73 CYS A CA 1
ATOM 532 C C . CYS A 1 73 ? -27.075 -6.516 -32.607 1.00 30.28 73 CYS A C 1
ATOM 533 O O . CYS A 1 73 ? -27.655 -5.823 -33.447 1.00 29.43 73 CYS A O 1
ATOM 536 N N . VAL A 1 74 ? -27.083 -6.236 -31.301 1.00 28.95 74 VAL A N 1
ATOM 537 C CA . VAL A 1 74 ? -27.849 -5.093 -30.790 1.00 27.22 74 VAL A CA 1
ATOM 538 C C . VAL A 1 74 ? -26.960 -4.327 -29.832 1.00 26.11 74 VAL A C 1
ATOM 539 O O . VAL A 1 74 ? -26.234 -4.919 -29.050 1.00 25.29 74 VAL A O 1
ATOM 543 N N . ILE A 1 75 ? -26.979 -2.997 -29.932 1.00 24.90 75 ILE A N 1
ATOM 544 C CA . ILE A 1 75 ? -26.177 -2.165 -29.051 1.00 25.64 75 ILE A CA 1
ATOM 545 C C . ILE A 1 75 ? -27.159 -1.191 -28.413 1.00 25.90 75 ILE A C 1
ATOM 546 O O . ILE A 1 75 ? -27.948 -0.571 -29.130 1.00 26.50 75 ILE A O 1
ATOM 551 N N . ASN A 1 76 ? -27.155 -1.113 -27.081 1.00 25.24 76 ASN A N 1
ATOM 552 C CA . ASN A 1 76 ? -28.005 -0.188 -26.370 1.00 25.83 76 ASN A CA 1
ATOM 553 C C . ASN A 1 76 ? -27.144 1.068 -26.147 1.00 26.59 76 ASN A C 1
ATOM 554 O O . ASN A 1 76 ? -25.948 0.960 -25.983 1.00 26.64 76 ASN A O 1
ATOM 559 N N . THR A 1 77 ? -27.758 2.232 -26.152 1.00 27.06 77 THR A N 1
ATOM 560 C CA . THR A 1 77 ? -27.042 3.495 -25.924 1.00 26.18 77 THR A CA 1
ATOM 561 C C . THR A 1 77 ? -27.919 4.355 -25.031 1.00 26.28 77 THR A C 1
ATOM 562 O O . THR A 1 77 ? -29.130 4.223 -25.043 1.00 26.31 77 THR A O 1
ATOM 566 N N . GLY A 1 78 ? -27.304 5.249 -24.246 1.00 25.38 78 GLY A N 1
ATOM 567 C CA . GLY A 1 78 ? -28.079 6.175 -23.446 1.00 26.02 78 GLY A CA 1
ATOM 568 C C . GLY A 1 78 ? -27.440 6.543 -22.131 1.00 25.40 78 GLY A C 1
ATOM 569 O O . GLY A 1 78 ? -26.254 6.337 -21.943 1.00 25.37 78 GLY A O 1
ATOM 570 N N . SER A 1 79 ? -28.267 7.081 -21.237 1.00 25.37 79 SER A N 1
ATOM 571 C CA . SER A 1 79 ? -27.860 7.673 -19.974 1.00 24.98 79 SER A CA 1
ATOM 572 C C . SER A 1 79 ? -28.108 6.684 -18.844 1.00 25.26 79 SER A C 1
ATOM 573 O O . SER A 1 79 ? -28.884 5.730 -19.008 1.00 26.89 79 SER A O 1
ATOM 576 N N . ALA A 1 80 ? -27.497 6.915 -17.693 1.00 24.68 80 ALA A N 1
ATOM 577 C CA . ALA A 1 80 ? -27.657 6.008 -16.554 1.00 24.52 80 ALA A CA 1
ATOM 578 C C . ALA A 1 80 ? -27.177 6.690 -15.283 1.00 25.57 80 ALA A C 1
ATOM 579 O O . ALA A 1 80 ? -26.410 7.689 -15.331 1.00 25.97 80 ALA A O 1
ATOM 581 N N . GLY A 1 81 ? -27.596 6.135 -14.141 1.00 24.68 81 GLY A N 1
ATOM 582 C CA . GLY A 1 81 ? -27.152 6.621 -12.835 1.00 23.80 81 GLY A CA 1
ATOM 583 C C . GLY A 1 81 ? -25.776 6.016 -12.597 1.00 24.99 81 GLY A C 1
ATOM 584 O O . GLY A 1 81 ? -25.587 4.778 -12.697 1.00 23.45 81 GLY A O 1
ATOM 585 N N . GLY A 1 82 ? -24.793 6.854 -12.314 1.00 23.74 82 GLY A N 1
ATOM 586 C CA . GLY A 1 82 ? -23.439 6.333 -12.025 1.00 24.12 82 GLY A CA 1
ATOM 587 C C . GLY A 1 82 ? -23.280 5.880 -10.577 1.00 24.46 82 GLY A C 1
ATOM 588 O O . GLY A 1 82 ? -23.419 6.688 -9.663 1.00 23.99 82 GLY A O 1
ATOM 589 N N . LEU A 1 83 ? -22.913 4.600 -10.368 1.00 23.79 83 LEU A N 1
ATOM 590 C CA . LEU A 1 83 ? -22.662 4.067 -9.017 1.00 24.38 83 LEU A CA 1
ATOM 591 C C . LEU A 1 83 ? -21.209 3.600 -8.786 1.00 24.69 83 LEU A C 1
ATOM 592 O O . LEU A 1 83 ? -20.776 3.400 -7.625 1.00 24.79 83 LEU A O 1
ATOM 597 N N . GLY A 1 84 ? -20.460 3.452 -9.870 1.00 24.82 84 GLY A N 1
ATOM 598 C CA . GLY A 1 84 ? -19.074 3.020 -9.759 1.00 27.03 84 GLY A CA 1
ATOM 599 C C . GLY A 1 84 ? -18.167 4.027 -9.075 1.00 27.79 84 GLY A C 1
ATOM 600 O O . GLY A 1 84 ? -18.364 5.262 -9.187 1.00 28.56 84 GLY A O 1
ATOM 601 N N . LYS A 1 85 ? -17.171 3.502 -8.374 1.00 29.01 85 LYS A N 1
ATOM 602 C CA . LYS A 1 85 ? -16.111 4.307 -7.784 1.00 29.77 85 LYS A CA 1
ATOM 603 C C . LYS A 1 85 ? -15.572 5.290 -8.806 1.00 30.48 85 LYS A C 1
ATOM 604 O O . LYS A 1 85 ? -15.150 4.897 -9.887 1.00 29.55 85 LYS A O 1
ATOM 610 N N . GLY A 1 86 ? -15.606 6.574 -8.473 1.00 31.63 86 GLY A N 1
ATOM 611 C CA . GLY A 1 86 ? -14.824 7.543 -9.217 1.00 32.02 86 GLY A CA 1
ATOM 612 C C . GLY A 1 86 ? -15.478 8.046 -10.483 1.00 33.17 86 GLY A C 1
ATOM 613 O O . GLY A 1 86 ? -14.940 8.925 -11.139 1.00 33.06 86 GLY A O 1
ATOM 614 N N . LEU A 1 87 ? -16.632 7.503 -10.836 1.00 32.12 87 LEU A N 1
ATOM 615 C CA . LEU A 1 87 ? -17.338 7.959 -12.037 1.00 32.72 87 LEU A CA 1
ATOM 616 C C . LEU A 1 87 ? -17.817 9.410 -11.920 1.00 32.98 87 LEU A C 1
ATOM 617 O O . LEU A 1 87 ? -18.235 9.844 -10.839 1.00 33.02 87 LEU A O 1
ATOM 622 N N . LYS A 1 88 ? -17.765 10.161 -13.020 1.00 33.57 88 LYS A N 1
ATOM 623 C CA . LYS A 1 88 ? -18.367 11.499 -13.043 1.00 33.07 88 LYS A CA 1
ATOM 624 C C . LYS A 1 88 ? -19.353 11.618 -14.183 1.00 32.37 88 LYS A C 1
ATOM 625 O O . LYS A 1 88 ? -19.420 10.795 -15.075 1.00 30.80 88 LYS A O 1
ATOM 631 N N . VAL A 1 89 ? -20.108 12.701 -14.166 1.00 31.77 89 VAL A N 1
ATOM 632 C CA . VAL A 1 89 ? -21.040 12.943 -15.227 1.00 31.19 89 VAL A CA 1
ATOM 633 C C . VAL A 1 89 ? -20.364 12.930 -16.576 1.00 30.46 89 VAL A C 1
ATOM 634 O O . VAL A 1 89 ? -19.298 13.545 -16.762 1.00 29.04 89 VAL A O 1
ATOM 638 N N . GLY A 1 90 ? -20.967 12.216 -17.524 1.00 28.22 90 GLY A N 1
ATOM 639 C CA . GLY A 1 90 ? -20.437 12.112 -18.864 1.00 28.12 90 GLY A CA 1
ATOM 640 C C . GLY A 1 90 ? -19.587 10.863 -19.090 1.00 27.02 90 GLY A C 1
ATOM 641 O O . GLY A 1 90 ? -19.363 10.487 -20.246 1.00 27.39 90 GLY A O 1
ATOM 642 N N . ASP A 1 91 ? -19.124 10.218 -18.017 1.00 25.98 91 ASP A N 1
ATOM 643 C CA . ASP A 1 91 ? -18.250 9.034 -18.169 1.00 26.07 91 ASP A CA 1
ATOM 644 C C . ASP A 1 91 ? -19.090 7.920 -18.766 1.00 25.97 91 ASP A C 1
ATOM 645 O O . ASP A 1 91 ? -20.314 7.827 -18.504 1.00 24.32 91 ASP A O 1
ATOM 650 N N . VAL A 1 92 ? -18.433 7.073 -19.550 1.00 25.39 92 VAL A N 1
ATOM 651 C CA . VAL A 1 92 ? -19.113 6.000 -20.260 1.00 25.86 92 VAL A CA 1
ATOM 652 C C . VAL A 1 92 ? -18.825 4.689 -19.576 1.00 26.08 92 VAL A C 1
ATOM 653 O O . VAL A 1 92 ? -17.691 4.422 -19.193 1.00 27.97 92 VAL A O 1
ATOM 657 N N . VAL A 1 93 ? -19.848 3.858 -19.419 1.00 25.48 93 VAL A N 1
ATOM 658 C CA . VAL A 1 93 ? -19.622 2.498 -18.913 1.00 25.65 93 VAL A CA 1
ATOM 659 C C . VAL A 1 93 ? -19.964 1.486 -19.996 1.00 25.99 93 VAL A C 1
ATOM 660 O O . VAL A 1 93 ? -21.053 1.506 -20.556 1.00 26.59 93 VAL A O 1
ATOM 664 N N . ILE A 1 94 ? -19.029 0.596 -20.284 1.00 25.44 94 ILE A N 1
ATOM 665 C CA . ILE A 1 94 ? -19.261 -0.505 -21.200 1.00 25.37 94 ILE A CA 1
ATOM 666 C C . ILE A 1 94 ? -19.832 -1.601 -20.284 1.00 25.48 94 ILE A C 1
ATOM 667 O O . ILE A 1 94 ? -19.121 -2.086 -19.385 1.00 25.00 94 ILE A O 1
ATOM 672 N N . GLY A 1 95 ? -21.113 -1.930 -20.457 1.00 25.56 95 GLY A N 1
ATOM 673 C CA . GLY A 1 95 ? -21.759 -2.984 -19.631 1.00 24.47 95 GLY A CA 1
ATOM 674 C C . GLY A 1 95 ? -21.358 -4.330 -20.169 1.00 25.47 95 GLY A C 1
ATOM 675 O O . GLY A 1 95 ? -21.829 -4.751 -21.241 1.00 27.76 95 GLY A O 1
ATOM 676 N N . THR A 1 96 ? -20.486 -5.005 -19.437 1.00 25.58 96 THR A N 1
ATOM 677 C CA . THR A 1 96 ? -20.017 -6.362 -19.818 1.00 25.78 96 THR A CA 1
ATOM 678 C C . THR A 1 96 ? -20.965 -7.420 -19.304 1.00 25.65 96 THR A C 1
ATOM 679 O O . THR A 1 96 ? -20.985 -8.567 -19.805 1.00 25.11 96 THR A O 1
ATOM 683 N N . GLU A 1 97 ? -21.734 -7.072 -18.265 1.00 24.74 97 GLU A N 1
ATOM 684 C CA . GLU A 1 97 ? -22.748 -7.982 -17.730 1.00 25.76 97 GLU A CA 1
ATOM 685 C C . GLU A 1 97 ? -23.883 -7.073 -17.343 1.00 25.07 97 GLU A C 1
ATOM 686 O O . GLU A 1 97 ? -23.625 -5.935 -16.934 1.00 24.08 97 GLU A O 1
ATOM 692 N N . THR A 1 98 ? -25.113 -7.574 -17.454 1.00 24.75 98 THR A N 1
ATOM 693 C CA . THR A 1 98 ? -26.297 -6.828 -17.070 1.00 25.47 98 THR A CA 1
ATOM 694 C C . THR A 1 98 ? -27.236 -7.717 -16.268 1.00 25.49 98 THR A C 1
ATOM 695 O O . THR A 1 98 ? -27.260 -8.943 -16.476 1.00 25.48 98 THR A O 1
ATOM 699 N N . ALA A 1 99 ? -27.991 -7.115 -15.354 1.00 24.07 99 ALA A N 1
ATOM 700 C CA . ALA A 1 99 ? -28.940 -7.866 -14.545 1.00 24.37 99 ALA A CA 1
ATOM 701 C C . ALA A 1 99 ? -30.111 -6.977 -14.183 1.00 23.74 99 ALA A C 1
ATOM 702 O O . ALA A 1 99 ? -29.934 -5.737 -14.080 1.00 23.41 99 ALA A O 1
ATOM 704 N N . HIS A 1 100 ? -31.285 -7.591 -13.955 1.00 23.09 100 HIS A N 1
ATOM 705 C CA . HIS A 1 100 ? -32.437 -6.881 -13.341 1.00 22.66 100 HIS A CA 1
ATOM 706 C C . HIS A 1 100 ? -32.227 -6.700 -11.844 1.00 23.11 100 HIS A C 1
ATOM 707 O O . HIS A 1 100 ? -32.103 -7.698 -11.104 1.00 22.06 100 HIS A O 1
ATOM 714 N N . HIS A 1 101 ? -32.194 -5.451 -11.348 1.00 22.29 101 HIS A N 1
ATOM 715 C CA . HIS A 1 101 ? -32.024 -5.279 -9.922 1.00 22.60 101 HIS A CA 1
ATOM 716 C C . HIS A 1 101 ? -33.356 -5.422 -9.159 1.00 21.88 101 HIS A C 1
ATOM 717 O O . HIS A 1 101 ? -33.346 -5.610 -7.929 1.00 22.89 101 HIS A O 1
ATOM 724 N N . ASP A 1 102 ? -34.463 -5.405 -9.890 1.00 20.61 102 ASP A N 1
ATOM 725 C CA . ASP A 1 102 ? -35.787 -5.474 -9.272 1.00 21.62 102 ASP A CA 1
ATOM 726 C C . ASP A 1 102 ? -36.559 -6.749 -9.516 1.00 22.17 102 ASP A C 1
ATOM 727 O O . ASP A 1 102 ? -37.751 -6.837 -9.143 1.00 24.98 102 ASP A O 1
ATOM 732 N N . VAL A 1 103 ? -35.904 -7.750 -10.086 1.00 22.50 103 VAL A N 1
ATOM 733 C CA . VAL A 1 103 ? -36.539 -9.085 -10.178 1.00 22.19 103 VAL A CA 1
ATOM 734 C C . VAL A 1 103 ? -36.322 -9.890 -8.874 1.00 23.24 103 VAL A C 1
ATOM 735 O O . VAL A 1 103 ? -35.209 -9.981 -8.388 1.00 23.33 103 VAL A O 1
ATOM 739 N N . ASP A 1 104 ? -37.389 -10.469 -8.321 1.00 22.44 104 ASP A N 1
ATOM 740 C CA . ASP A 1 104 ? -37.275 -11.221 -7.086 1.00 23.03 104 ASP A CA 1
ATOM 741 C C . ASP A 1 104 ? -38.234 -12.373 -7.151 1.00 23.50 104 ASP A C 1
ATOM 742 O O . ASP A 1 104 ? -39.419 -12.214 -6.842 1.00 23.38 104 ASP A O 1
ATOM 747 N N . VAL A 1 105 ? -37.716 -13.533 -7.563 1.00 23.50 105 VAL A N 1
ATOM 748 C CA . VAL A 1 105 ? -38.490 -14.774 -7.468 1.00 22.97 105 VAL A CA 1
ATOM 749 C C . VAL A 1 105 ? -37.690 -15.689 -6.533 1.00 23.61 105 VAL A C 1
ATOM 750 O O . VAL A 1 105 ? -37.566 -16.893 -6.733 1.00 23.81 105 VAL A O 1
ATOM 754 N N . THR A 1 106 ? -37.095 -15.065 -5.527 1.00 23.04 106 THR A N 1
ATOM 755 C CA . THR A 1 106 ? -36.273 -15.853 -4.602 1.00 23.94 106 THR A CA 1
ATOM 756 C C . THR A 1 106 ? -37.105 -16.866 -3.864 1.00 23.97 106 THR A C 1
ATOM 757 O O . THR A 1 106 ? -36.555 -17.824 -3.355 1.00 25.39 106 THR A O 1
ATOM 761 N N . ALA A 1 107 ? -38.424 -16.663 -3.797 1.00 23.49 107 ALA A N 1
ATOM 762 C CA . ALA A 1 107 ? -39.272 -17.567 -3.040 1.00 24.74 107 ALA A CA 1
ATOM 763 C C . ALA A 1 107 ? -39.161 -18.983 -3.612 1.00 25.35 107 ALA A C 1
ATOM 764 O O . ALA A 1 107 ? -39.461 -19.987 -2.919 1.00 26.77 107 ALA A O 1
ATOM 766 N N . PHE A 1 108 ? -38.760 -19.098 -4.873 1.00 24.67 108 PHE A N 1
ATOM 767 C CA . PHE A 1 108 ? -38.657 -20.427 -5.486 1.00 25.70 108 PHE A CA 1
ATOM 768 C C . PHE A 1 108 ? -37.206 -20.829 -5.728 1.00 26.33 108 PHE A C 1
ATOM 769 O O . PHE A 1 108 ? -36.941 -21.732 -6.552 1.00 28.37 108 PHE A O 1
ATOM 777 N N . GLY A 1 109 ? -36.268 -20.206 -5.014 1.00 25.10 109 GLY A N 1
ATOM 778 C CA . GLY A 1 109 ? -34.856 -20.636 -5.080 1.00 24.12 109 GLY A CA 1
ATOM 779 C C . GLY A 1 109 ? -33.912 -19.849 -5.978 1.00 24.40 109 GLY A C 1
ATOM 780 O O . GLY A 1 109 ? -32.676 -20.090 -5.988 1.00 24.47 109 GLY A O 1
ATOM 781 N N . TYR A 1 110 ? -34.455 -18.904 -6.740 1.00 24.13 110 TYR A N 1
ATOM 782 C CA . TYR A 1 110 ? -33.656 -18.176 -7.723 1.00 23.25 110 TYR A CA 1
ATOM 783 C C . TYR A 1 110 ? -32.852 -17.105 -6.974 1.00 24.36 110 TYR A C 1
ATOM 784 O O . TYR A 1 110 ? -33.248 -16.724 -5.895 1.00 24.55 110 TYR A O 1
ATOM 793 N N . ALA A 1 111 ? -31.737 -16.665 -7.552 1.00 23.36 111 ALA A N 1
ATOM 794 C CA . ALA A 1 111 ? -30.905 -15.651 -6.973 1.00 23.81 111 ALA A CA 1
ATOM 795 C C . ALA A 1 111 ? -31.632 -14.330 -7.139 1.00 24.22 111 ALA A C 1
ATOM 796 O O . ALA A 1 111 ? -32.484 -14.190 -7.978 1.00 23.82 111 ALA A O 1
ATOM 798 N N . TRP A 1 112 ? -31.270 -13.351 -6.330 1.00 23.91 112 TRP A N 1
ATOM 799 C CA . TRP A 1 112 ? -31.886 -12.077 -6.481 1.00 23.85 112 TRP A CA 1
ATOM 800 C C . TRP A 1 112 ? -31.618 -11.634 -7.923 1.00 23.64 112 TRP A C 1
ATOM 801 O O . TRP A 1 112 ? -30.522 -11.829 -8.445 1.00 22.89 112 TRP A O 1
ATOM 812 N N . GLY A 1 113 ? -32.613 -11.051 -8.581 1.00 24.01 113 GLY A N 1
ATOM 813 C CA . GLY A 1 113 ? -32.435 -10.576 -9.968 1.00 23.78 113 GLY A CA 1
ATOM 814 C C . GLY A 1 113 ? -32.653 -11.617 -11.063 1.00 23.01 113 GLY A C 1
ATOM 815 O O . GLY A 1 113 ? -32.842 -11.293 -12.246 1.00 23.47 113 GLY A O 1
ATOM 816 N N . GLN A 1 114 ? -32.705 -12.894 -10.682 1.00 22.34 114 GLN A N 1
ATOM 817 C CA . GLN A 1 114 ? -32.783 -13.913 -11.682 1.00 22.08 114 GLN A CA 1
ATOM 818 C C . GLN A 1 114 ? -34.201 -14.203 -12.122 1.00 22.56 114 GLN A C 1
ATOM 819 O O . GLN A 1 114 ? -35.049 -14.575 -11.303 1.00 22.63 114 GLN A O 1
ATOM 825 N N . VAL A 1 115 ? -34.459 -14.085 -13.425 1.00 21.44 115 VAL A N 1
ATOM 826 C CA . VAL A 1 115 ? -35.761 -14.419 -13.980 1.00 22.64 115 VAL A CA 1
ATOM 827 C C . VAL A 1 115 ? -35.786 -15.940 -14.100 1.00 23.58 115 VAL A C 1
ATOM 828 O O . VAL A 1 115 ? -34.818 -16.509 -14.538 1.00 24.03 115 VAL A O 1
ATOM 832 N N . PRO A 1 116 ? -36.884 -16.583 -13.692 1.00 24.92 116 PRO A N 1
ATOM 833 C CA . PRO A 1 116 ? -36.898 -18.060 -13.771 1.00 26.23 116 PRO A CA 1
ATOM 834 C C . PRO A 1 116 ? -36.542 -18.624 -15.138 1.00 27.83 116 PRO A C 1
ATOM 835 O O . PRO A 1 116 ? -36.972 -18.100 -16.180 1.00 27.98 116 PRO A O 1
ATOM 839 N N . GLN A 1 117 ? -35.763 -19.702 -15.154 1.00 28.53 117 GLN A N 1
ATOM 840 C CA . GLN A 1 117 ? -35.327 -20.312 -16.391 1.00 30.67 117 GLN A CA 1
ATOM 841 C C . GLN A 1 117 ? -34.194 -19.628 -17.125 1.00 30.22 117 GLN A C 1
ATOM 842 O O . GLN A 1 117 ? -33.746 -20.129 -18.155 1.00 31.74 117 GLN A O 1
ATOM 848 N N . LEU A 1 118 ? -33.704 -18.509 -16.603 1.00 28.06 118 LEU A N 1
ATOM 849 C CA . LEU A 1 118 ? -32.605 -17.755 -17.214 1.00 28.08 118 LEU A CA 1
ATOM 850 C C . LEU A 1 118 ? -31.405 -17.636 -16.254 1.00 26.81 118 LEU A C 1
ATOM 851 O O . LEU A 1 118 ? -31.553 -17.852 -15.063 1.00 27.30 118 LEU A O 1
ATOM 856 N N . PRO A 1 119 ? -30.211 -17.252 -16.760 1.00 26.74 119 PRO A N 1
ATOM 857 C CA . PRO A 1 119 ? -29.048 -17.019 -15.912 1.00 26.63 119 PRO A CA 1
ATOM 858 C C . PRO A 1 119 ? -29.353 -15.818 -15.035 1.00 26.49 119 PRO A C 1
ATOM 859 O O . PRO A 1 119 ? -30.241 -15.045 -15.410 1.00 26.35 119 PRO A O 1
ATOM 863 N N . ALA A 1 120 ? -28.626 -15.638 -13.927 1.00 25.08 120 ALA A N 1
ATOM 864 C CA . ALA A 1 120 ? -28.883 -14.503 -13.030 1.00 25.49 120 ALA A CA 1
ATOM 865 C C . ALA A 1 120 ? -28.405 -13.221 -13.693 1.00 24.81 120 ALA A C 1
ATOM 866 O O . ALA A 1 120 ? -28.989 -12.148 -13.468 1.00 25.92 120 ALA A O 1
ATOM 868 N N . ARG A 1 121 ? -27.363 -13.329 -14.528 1.00 24.93 121 ARG A N 1
ATOM 869 C CA . ARG A 1 121 ? -26.842 -12.147 -15.251 1.00 25.02 121 ARG A CA 1
ATOM 870 C C . ARG A 1 121 ? -26.711 -12.481 -16.730 1.00 26.51 121 ARG A C 1
ATOM 871 O O . ARG A 1 121 ? -26.543 -13.657 -17.107 1.00 27.30 121 ARG A O 1
ATOM 879 N N . PHE A 1 122 ? -26.742 -11.455 -17.570 1.00 25.14 122 PHE A N 1
ATOM 880 C CA . PHE A 1 122 ? -26.555 -11.644 -19.002 1.00 26.17 122 PHE A CA 1
ATOM 881 C C . PHE A 1 122 ? -25.231 -11.071 -19.460 1.00 27.37 122 PHE A C 1
ATOM 882 O O . PHE A 1 122 ? -24.981 -9.888 -19.236 1.00 26.63 122 PHE A O 1
ATOM 890 N N . ALA A 1 123 ? -24.403 -11.897 -20.108 1.00 26.54 123 ALA A N 1
ATOM 891 C CA . ALA A 1 123 ? -23.087 -11.447 -20.589 1.00 26.84 123 ALA A CA 1
ATOM 892 C C . ALA A 1 123 ? -23.172 -10.777 -21.944 1.00 26.70 123 ALA A C 1
ATOM 893 O O . ALA A 1 123 ? -23.754 -11.311 -22.876 1.00 27.40 123 ALA A O 1
ATOM 895 N N . SER A 1 124 ? -22.573 -9.600 -22.084 1.00 27.45 124 SER A N 1
ATOM 896 C CA . SER A 1 124 ? -22.480 -8.994 -23.373 1.00 26.71 124 SER A CA 1
ATOM 897 C C . SER A 1 124 ? -21.558 -9.850 -24.247 1.00 28.08 124 SER A C 1
ATOM 898 O O . SER A 1 124 ? -20.749 -10.629 -23.722 1.00 27.89 124 SER A O 1
ATOM 901 N N . ASP A 1 125 ? -21.673 -9.697 -25.556 1.00 28.31 125 ASP A N 1
ATOM 902 C CA . ASP A 1 125 ? -20.906 -10.526 -26.495 1.00 30.10 125 ASP A CA 1
ATOM 903 C C . ASP A 1 125 ? -19.416 -10.205 -26.389 1.00 29.76 125 ASP A C 1
ATOM 904 O O . ASP A 1 125 ? -19.039 -9.031 -26.384 1.00 29.50 125 ASP A O 1
ATOM 909 N N . GLY A 1 126 ? -18.565 -11.227 -26.350 1.00 30.74 126 GLY A N 1
ATOM 910 C CA . GLY A 1 126 ? -17.108 -11.017 -26.270 1.00 31.42 126 GLY A CA 1
ATOM 911 C C . GLY A 1 126 ? -16.535 -10.133 -27.368 1.00 31.59 126 GLY A C 1
ATOM 912 O O . GLY A 1 126 ? -15.749 -9.201 -27.097 1.00 32.21 126 GLY A O 1
ATOM 913 N N . ILE A 1 127 ? -16.884 -10.417 -28.622 1.00 32.22 127 ILE A N 1
ATOM 914 C CA . ILE A 1 127 ? -16.425 -9.570 -29.758 1.00 32.00 127 ILE A CA 1
ATOM 915 C C . ILE A 1 127 ? -16.818 -8.108 -29.575 1.00 31.34 127 ILE A C 1
ATOM 916 O O . ILE A 1 127 ? -16.008 -7.189 -29.803 1.00 31.38 127 ILE A O 1
ATOM 921 N N . LEU A 1 128 ? -18.058 -7.876 -29.163 1.00 30.58 128 LEU A N 1
ATOM 922 C CA . LEU A 1 128 ? -18.558 -6.493 -29.004 1.00 30.49 128 LEU A CA 1
ATOM 923 C C . LEU A 1 128 ? -17.893 -5.778 -27.840 1.00 30.21 128 LEU A C 1
ATOM 924 O O . LEU A 1 128 ? -17.580 -4.576 -27.946 1.00 30.21 128 LEU A O 1
ATOM 929 N N . ILE A 1 129 ? -17.689 -6.494 -26.733 1.00 29.86 129 ILE A N 1
ATOM 930 C CA . ILE A 1 129 ? -16.909 -5.956 -25.629 1.00 29.72 129 ILE A CA 1
ATOM 931 C C . ILE A 1 129 ? -15.530 -5.563 -26.115 1.00 30.83 129 ILE A C 1
ATOM 932 O O . ILE A 1 129 ? -15.031 -4.458 -25.860 1.00 31.08 129 ILE A O 1
ATOM 937 N N . GLU A 1 130 ? -14.914 -6.467 -26.846 1.00 31.96 130 GLU A N 1
ATOM 938 C CA . GLU A 1 130 ? -13.604 -6.177 -27.414 1.00 33.22 130 GLU A CA 1
ATOM 939 C C . GLU A 1 130 ? -13.616 -4.941 -28.303 1.00 32.09 130 GLU A C 1
ATOM 940 O O . GLU A 1 130 ? -12.756 -4.085 -28.144 1.00 32.11 130 GLU A O 1
ATOM 946 N N . ALA A 1 131 ? -14.574 -4.835 -29.221 1.00 30.44 131 ALA A N 1
ATOM 947 C CA . ALA A 1 131 ? -14.718 -3.612 -30.011 1.00 29.87 131 ALA A CA 1
ATOM 948 C C . ALA A 1 131 ? -14.881 -2.345 -29.167 1.00 30.35 131 ALA A C 1
ATOM 949 O O . ALA A 1 131 ? -14.312 -1.271 -29.492 1.00 30.14 131 ALA A O 1
ATOM 951 N N . ALA A 1 132 ? -15.664 -2.433 -28.086 1.00 29.27 132 ALA A N 1
ATOM 952 C CA . ALA A 1 132 ? -15.848 -1.280 -27.210 1.00 29.34 132 ALA A CA 1
ATOM 953 C C . ALA A 1 132 ? -14.554 -0.926 -26.479 1.00 29.63 132 ALA A C 1
ATOM 954 O O . ALA A 1 132 ? -14.226 0.259 -26.339 1.00 28.97 132 ALA A O 1
ATOM 956 N N . LYS A 1 133 ? -13.825 -1.936 -26.003 1.00 29.86 133 LYS A N 1
ATOM 957 C CA . LYS A 1 133 ? -12.531 -1.670 -25.355 1.00 30.53 133 LYS A CA 1
ATOM 958 C C . LYS A 1 133 ? -11.568 -1.004 -26.314 1.00 31.75 133 LYS A C 1
ATOM 959 O O . LYS A 1 133 ? -10.915 0.001 -25.968 1.00 31.58 133 LYS A O 1
ATOM 965 N N . ARG A 1 134 ? -11.506 -1.524 -27.540 1.00 31.33 134 ARG A N 1
ATOM 966 C CA . ARG A 1 134 ? -10.671 -0.883 -28.561 1.00 32.25 134 ARG A CA 1
ATOM 967 C C . ARG A 1 134 ? -11.099 0.563 -28.807 1.00 32.08 134 ARG A C 1
ATOM 968 O O . ARG A 1 134 ? -10.261 1.440 -28.891 1.00 31.56 134 ARG A O 1
ATOM 976 N N . ALA A 1 135 ? -12.392 0.819 -28.939 1.00 31.44 135 ALA A N 1
ATOM 977 C CA . ALA A 1 135 ? -12.827 2.188 -29.105 1.00 31.80 135 ALA A CA 1
ATOM 978 C C . ALA A 1 135 ? -12.406 3.062 -27.939 1.00 31.82 135 ALA A C 1
ATOM 979 O O . ALA A 1 135 ? -12.158 4.265 -28.101 1.00 32.57 135 ALA A O 1
ATOM 981 N N . ALA A 1 136 ? -12.394 2.502 -26.733 1.00 30.93 136 ALA A N 1
ATOM 982 C CA . ALA A 1 136 ? -12.086 3.307 -25.547 1.00 31.69 136 ALA A CA 1
ATOM 983 C C . ALA A 1 136 ? -10.668 3.833 -25.589 1.00 32.20 136 ALA A C 1
ATOM 984 O O . ALA A 1 136 ? -10.399 4.899 -25.035 1.00 32.03 136 ALA A O 1
ATOM 986 N N . ARG A 1 137 ? -9.787 3.062 -26.220 1.00 32.94 137 ARG A N 1
ATOM 987 C CA . ARG A 1 137 ? -8.366 3.376 -26.264 1.00 34.89 137 ARG A CA 1
ATOM 988 C C . ARG A 1 137 ? -8.083 4.710 -26.915 1.00 35.99 137 ARG A C 1
ATOM 989 O O . ARG A 1 137 ? -7.080 5.337 -26.600 1.00 36.93 137 ARG A O 1
ATOM 997 N N . THR A 1 138 ? -8.954 5.159 -27.818 1.00 37.24 138 THR A N 1
ATOM 998 C CA . THR A 1 138 ? -8.712 6.449 -28.485 1.00 38.78 138 THR A CA 1
ATOM 999 C C . THR A 1 138 ? -9.847 7.418 -28.261 1.00 38.69 138 THR A C 1
ATOM 1000 O O . THR A 1 138 ? -9.933 8.449 -28.920 1.00 39.08 138 THR A O 1
ATOM 1004 N N . PHE A 1 139 ? -10.720 7.091 -27.314 1.00 38.72 139 PHE A N 1
ATOM 1005 C CA . PHE A 1 139 ? -11.886 7.912 -27.001 1.00 38.77 139 PHE A CA 1
ATOM 1006 C C . PHE A 1 139 ? -11.598 9.134 -26.076 1.00 39.28 139 PHE A C 1
ATOM 1007 O O . PHE A 1 139 ? -11.348 8.984 -24.875 1.00 37.56 139 PHE A O 1
ATOM 1015 N N . GLU A 1 140 ? -11.641 10.343 -26.600 1.00 40.49 140 GLU A N 1
ATOM 1016 C CA . GLU A 1 140 ? -11.194 11.509 -25.854 1.00 42.44 140 GLU A CA 1
ATOM 1017 C C . GLU A 1 140 ? -12.218 12.287 -25.031 1.00 43.46 140 GLU A C 1
ATOM 1018 O O . GLU A 1 140 ? -11.870 13.035 -24.156 1.00 45.17 140 GLU A O 1
ATOM 1024 N N . GLY A 1 141 ? -13.485 12.132 -25.303 1.00 44.41 141 GLY A N 1
ATOM 1025 C CA . GLY A 1 141 ? -14.450 12.996 -24.666 1.00 43.63 141 GLY A CA 1
ATOM 1026 C C . GLY A 1 141 ? -14.713 12.792 -23.197 1.00 43.13 141 GLY A C 1
ATOM 1027 O O . GLY A 1 141 ? -15.305 13.620 -22.566 1.00 43.43 141 GLY A O 1
ATOM 1028 N N . ALA A 1 142 ? -14.282 11.656 -22.675 1.00 40.81 142 ALA A N 1
ATOM 1029 C CA . ALA A 1 142 ? -14.672 11.260 -21.365 1.00 38.39 142 ALA A CA 1
ATOM 1030 C C . ALA A 1 142 ? -13.942 9.997 -20.985 1.00 36.44 142 ALA A C 1
ATOM 1031 O O . ALA A 1 142 ? -13.449 9.314 -21.811 1.00 37.03 142 ALA A O 1
ATOM 1033 N N . ALA A 1 143 ? -13.888 9.737 -19.702 1.00 34.30 143 ALA A N 1
ATOM 1034 C CA . ALA A 1 143 ? -13.375 8.473 -19.154 1.00 32.47 143 ALA A CA 1
ATOM 1035 C C . ALA A 1 143 ? -14.332 7.308 -19.468 1.00 31.51 143 ALA A C 1
ATOM 1036 O O . ALA A 1 143 ? -15.528 7.502 -19.497 1.00 30.47 143 ALA A O 1
ATOM 1038 N N . VAL A 1 144 ? -13.780 6.112 -19.645 1.00 30.55 144 VAL A N 1
ATOM 1039 C CA . VAL A 1 144 ? -14.570 4.934 -19.958 1.00 30.22 144 VAL A CA 1
ATOM 1040 C C . VAL A 1 144 ? -14.189 3.836 -18.965 1.00 30.53 144 VAL A C 1
ATOM 1041 O O . VAL A 1 144 ? -12.994 3.653 -18.661 1.00 31.09 144 VAL A O 1
ATOM 1045 N N . GLU A 1 145 ? -15.189 3.107 -18.467 1.00 29.56 145 GLU A N 1
ATOM 1046 C CA . GLU A 1 145 ? -14.931 1.946 -17.634 1.00 30.02 145 GLU A CA 1
ATOM 1047 C C . GLU A 1 145 ? -15.740 0.776 -18.130 1.00 29.58 145 GLU A C 1
ATOM 1048 O O . GLU A 1 145 ? -16.584 0.969 -18.991 1.00 29.79 145 GLU A O 1
ATOM 1054 N N . GLN A 1 146 ? -15.499 -0.424 -17.586 1.00 28.57 146 GLN A N 1
ATOM 1055 C CA . GLN A 1 146 ? -16.294 -1.586 -17.946 1.00 28.39 146 GLN A CA 1
ATOM 1056 C C . GLN A 1 146 ? -16.864 -2.145 -16.669 1.00 26.94 146 GLN A C 1
ATOM 1057 O O . GLN A 1 146 ? -16.238 -2.041 -15.603 1.00 26.41 146 GLN A O 1
ATOM 1063 N N . GLY A 1 147 ? -17.985 -2.839 -16.769 1.00 25.95 147 GLY A N 1
ATOM 1064 C CA . GLY A 1 147 ? -18.467 -3.531 -15.588 1.00 24.28 147 GLY A CA 1
ATOM 1065 C C . GLY A 1 147 ? -19.942 -3.746 -15.642 1.00 22.71 147 GLY A C 1
ATOM 1066 O O . GLY A 1 147 ? -20.518 -3.752 -16.720 1.00 23.57 147 GLY A O 1
ATOM 1067 N N . LEU A 1 148 ? -20.541 -3.966 -14.479 1.00 22.83 148 LEU A N 1
ATOM 1068 C CA . LEU A 1 148 ? -21.899 -4.451 -14.392 1.00 23.46 148 LEU A CA 1
ATOM 1069 C C . LEU A 1 148 ? -22.870 -3.244 -14.446 1.00 23.39 148 LEU A C 1
ATOM 1070 O O . LEU A 1 148 ? -22.683 -2.299 -13.702 1.00 24.82 148 LEU A O 1
ATOM 1075 N N . ILE A 1 149 ? -23.922 -3.331 -15.271 1.00 22.82 149 ILE A N 1
ATOM 1076 C CA . ILE A 1 149 ? -25.015 -2.356 -15.270 1.00 21.98 149 ILE A CA 1
ATOM 1077 C C . ILE A 1 149 ? -26.292 -3.108 -14.851 1.00 23.46 149 ILE A C 1
ATOM 1078 O O . ILE A 1 149 ? -26.538 -4.258 -15.296 1.00 24.19 149 ILE A O 1
ATOM 1083 N N . VAL A 1 150 ? -27.050 -2.542 -13.928 1.00 22.36 150 VAL A N 1
ATOM 1084 C CA . VAL A 1 150 ? -28.301 -3.231 -13.541 1.00 22.73 150 VAL A CA 1
ATOM 1085 C C . VAL A 1 150 ? -29.496 -2.347 -13.927 1.00 23.48 150 VAL A C 1
ATOM 1086 O O . VAL A 1 150 ? -29.376 -1.110 -13.987 1.00 23.32 150 VAL A O 1
ATOM 1090 N N . SER A 1 151 ? -30.647 -2.985 -14.165 1.00 23.67 151 SER A N 1
ATOM 1091 C CA . SER A 1 151 ? -31.833 -2.284 -14.626 1.00 24.26 151 SER A CA 1
ATOM 1092 C C . SER A 1 151 ? -33.018 -2.630 -13.803 1.00 22.52 151 SER A C 1
ATOM 1093 O O . SER A 1 151 ? -33.139 -3.750 -13.266 1.00 23.81 151 SER A O 1
ATOM 1096 N N . GLY A 1 152 ? -33.935 -1.679 -13.713 1.00 23.07 152 GLY A N 1
ATOM 1097 C CA . GLY A 1 152 ? -35.244 -1.984 -13.217 1.00 21.52 152 GLY A CA 1
ATOM 1098 C C . GLY A 1 152 ? -36.241 -0.903 -13.600 1.00 21.07 152 GLY A C 1
ATOM 1099 O O . GLY A 1 152 ? -35.882 0.084 -14.241 1.00 22.22 152 GLY A O 1
ATOM 1100 N N . ASP A 1 153 ? -37.502 -1.108 -13.228 1.00 21.51 153 ASP A N 1
ATOM 1101 C CA . ASP A 1 153 ? -38.580 -0.273 -13.778 1.00 23.43 153 ASP A CA 1
ATOM 1102 C C . ASP A 1 153 ? -38.803 0.938 -12.878 1.00 23.34 153 ASP A C 1
ATOM 1103 O O . ASP A 1 153 ? -39.929 1.392 -12.645 1.00 24.53 153 ASP A O 1
ATOM 1108 N N . ARG A 1 154 ? -37.703 1.479 -12.388 1.00 23.47 154 ARG A N 1
ATOM 1109 C CA . ARG A 1 154 ? -37.800 2.657 -11.550 1.00 23.32 154 ARG A CA 1
ATOM 1110 C C . ARG A 1 154 ? -36.651 3.611 -11.777 1.00 23.28 154 ARG A C 1
ATOM 1111 O O . ARG A 1 154 ? -35.527 3.193 -12.079 1.00 24.31 154 ARG A O 1
ATOM 1119 N N . PHE A 1 155 ? -36.931 4.908 -11.612 1.00 22.54 155 PHE A N 1
ATOM 1120 C CA . PHE A 1 155 ? -35.870 5.883 -11.658 1.00 22.45 155 PHE A CA 1
ATOM 1121 C C . PHE A 1 155 ? -35.372 6.012 -10.236 1.00 22.83 155 PHE A C 1
ATOM 1122 O O . PHE A 1 155 ? -36.140 6.384 -9.332 1.00 23.52 155 PHE A O 1
ATOM 1130 N N . VAL A 1 156 ? -34.108 5.670 -10.020 1.00 21.99 156 VAL A N 1
ATOM 1131 C CA . VAL A 1 156 ? -33.566 5.641 -8.670 1.00 22.04 156 VAL A CA 1
ATOM 1132 C C . VAL A 1 156 ? -33.044 7.010 -8.266 1.00 23.06 156 VAL A C 1
ATOM 1133 O O . VAL A 1 156 ? -32.225 7.566 -8.978 1.00 23.44 156 VAL A O 1
ATOM 1137 N N . HIS A 1 157 ? -33.523 7.532 -7.143 1.00 22.89 157 HIS A N 1
ATOM 1138 C CA . HIS A 1 157 ? -33.120 8.882 -6.723 1.00 23.80 157 HIS A CA 1
ATOM 1139 C C . HIS A 1 157 ? -33.125 8.994 -5.200 1.00 25.56 157 HIS A C 1
ATOM 1140 O O . HIS A 1 157 ? -33.742 9.900 -4.597 1.00 24.83 157 HIS A O 1
ATOM 1147 N N . SER A 1 158 ? -32.442 8.053 -4.546 1.00 25.61 158 SER A N 1
ATOM 1148 C CA . SER A 1 158 ? -32.328 8.125 -3.087 1.00 25.41 158 SER A CA 1
ATOM 1149 C C . SER A 1 158 ? -31.119 7.326 -2.646 1.00 27.05 158 SER A C 1
ATOM 1150 O O . SER A 1 158 ? -30.755 6.330 -3.302 1.00 25.40 158 SER A O 1
ATOM 1153 N N . SER A 1 159 ? -30.527 7.721 -1.505 1.00 26.19 159 SER A N 1
ATOM 1154 C CA . SER A 1 159 ? -29.409 6.951 -0.986 1.00 25.22 159 SER A CA 1
ATOM 1155 C C . SER A 1 159 ? -29.908 5.565 -0.564 1.00 24.77 159 SER A C 1
ATOM 1156 O O . SER A 1 159 ? -29.190 4.580 -0.669 1.00 23.96 159 SER A O 1
ATOM 1159 N N . GLU A 1 160 ? -31.113 5.486 -0.040 1.00 24.22 160 GLU A N 1
ATOM 1160 C CA . GLU A 1 160 ? -31.613 4.171 0.393 1.00 23.93 160 GLU A CA 1
ATOM 1161 C C . GLU A 1 160 ? -31.787 3.247 -0.804 1.00 24.13 160 GLU A C 1
ATOM 1162 O O . GLU A 1 160 ? -31.553 2.036 -0.698 1.00 22.25 160 GLU A O 1
ATOM 1168 N N . GLY A 1 161 ? -32.264 3.808 -1.915 1.00 22.59 161 GLY A N 1
ATOM 1169 C CA . GLY A 1 161 ? -32.514 3.044 -3.151 1.00 23.91 161 GLY A CA 1
ATOM 1170 C C . GLY A 1 161 ? -31.197 2.506 -3.682 1.00 23.50 161 GLY A C 1
ATOM 1171 O O . GLY A 1 161 ? -31.107 1.351 -4.090 1.00 24.09 161 GLY A O 1
ATOM 1172 N N . VAL A 1 162 ? -30.151 3.321 -3.653 1.00 23.04 162 VAL A N 1
ATOM 1173 C CA . VAL A 1 162 ? -28.874 2.869 -4.156 1.00 23.82 162 VAL A CA 1
ATOM 1174 C C . VAL A 1 162 ? -28.297 1.776 -3.231 1.00 23.56 162 VAL A C 1
ATOM 1175 O O . VAL A 1 162 ? -27.670 0.793 -3.699 1.00 24.59 162 VAL A O 1
ATOM 1179 N N . ALA A 1 163 ? -28.497 1.929 -1.920 1.00 23.65 163 ALA A N 1
ATOM 1180 C CA . ALA A 1 163 ? -27.958 0.941 -1.006 1.00 24.25 163 ALA A CA 1
ATOM 1181 C C . ALA A 1 163 ? -28.621 -0.405 -1.255 1.00 24.56 163 ALA A C 1
ATOM 1182 O O . ALA A 1 163 ? -27.954 -1.463 -1.151 1.00 25.39 163 ALA A O 1
ATOM 1184 N N . GLU A 1 164 ? -29.921 -0.409 -1.509 1.00 24.41 164 GLU A N 1
ATOM 1185 C CA . GLU A 1 164 ? -30.580 -1.691 -1.799 1.00 25.99 164 GLU A CA 1
ATOM 1186 C C . GLU A 1 164 ? -29.931 -2.397 -2.964 1.00 26.34 164 GLU A C 1
ATOM 1187 O O . GLU A 1 164 ? -29.736 -3.617 -2.958 1.00 26.66 164 GLU A O 1
ATOM 1193 N N . ILE A 1 165 ? -29.636 -1.637 -3.994 1.00 25.26 165 ILE A N 1
ATOM 1194 C CA . ILE A 1 165 ? -29.089 -2.241 -5.193 1.00 25.47 165 ILE A CA 1
ATOM 1195 C C . ILE A 1 165 ? -27.662 -2.725 -4.911 1.00 26.03 165 ILE A C 1
ATOM 1196 O O . ILE A 1 165 ? -27.269 -3.854 -5.275 1.00 24.36 165 ILE A O 1
ATOM 1201 N N . ARG A 1 166 ? -26.846 -1.906 -4.253 1.00 25.00 166 ARG A N 1
ATOM 1202 C CA A ARG A 1 166 ? -25.480 -2.359 -3.963 0.50 25.64 166 ARG A CA 1
ATOM 1203 C CA B ARG A 1 166 ? -25.479 -2.347 -3.934 0.50 24.98 166 ARG A CA 1
ATOM 1204 C C . ARG A 1 166 ? -25.430 -3.600 -3.066 1.00 25.80 166 ARG A C 1
ATOM 1205 O O . ARG A 1 166 ? -24.473 -4.379 -3.137 1.00 25.80 166 ARG A O 1
ATOM 1220 N N . LYS A 1 167 ? -26.434 -3.772 -2.221 1.00 26.01 167 LYS A N 1
ATOM 1221 C CA . LYS A 1 167 ? -26.489 -4.967 -1.374 1.00 27.01 167 LYS A CA 1
ATOM 1222 C C . LYS A 1 167 ? -26.571 -6.215 -2.235 1.00 27.14 167 LYS A C 1
ATOM 1223 O O . LYS A 1 167 ? -25.941 -7.238 -1.940 1.00 26.84 167 LYS A O 1
ATOM 1229 N N . HIS A 1 168 ? -27.364 -6.143 -3.301 1.00 26.16 168 HIS A N 1
ATOM 1230 C CA . HIS A 1 168 ? -27.497 -7.319 -4.190 1.00 25.46 168 HIS A CA 1
ATOM 1231 C C . HIS A 1 168 ? -26.411 -7.408 -5.245 1.00 26.16 168 HIS A C 1
ATOM 1232 O O . HIS A 1 168 ? -26.107 -8.502 -5.755 1.00 26.03 168 HIS A O 1
ATOM 1239 N N . PHE A 1 169 ? -25.851 -6.256 -5.611 1.00 23.90 169 PHE A N 1
ATOM 1240 C CA . PHE A 1 169 ? -24.878 -6.159 -6.716 1.00 23.64 169 PHE A CA 1
ATOM 1241 C C . PHE A 1 169 ? -23.690 -5.309 -6.285 1.00 25.86 169 PHE A C 1
ATOM 1242 O O . PHE A 1 169 ? -23.561 -4.160 -6.706 1.00 24.60 169 PHE A O 1
ATOM 1250 N N . PRO A 1 170 ? -22.838 -5.841 -5.414 1.00 27.44 170 PRO A N 1
ATOM 1251 C CA . PRO A 1 170 ? -21.760 -5.046 -4.833 1.00 28.73 170 PRO A CA 1
ATOM 1252 C C . PRO A 1 170 ? -20.841 -4.342 -5.844 1.00 29.04 170 PRO A C 1
ATOM 1253 O O . PRO A 1 170 ? -20.303 -3.285 -5.541 1.00 30.50 170 PRO A O 1
ATOM 1257 N N . GLU A 1 171 ? -20.620 -4.938 -7.005 1.00 29.19 171 GLU A N 1
ATOM 1258 C CA . GLU A 1 171 ? -19.646 -4.364 -7.931 1.00 29.14 171 GLU A CA 1
ATOM 1259 C C . GLU A 1 171 ? -20.317 -3.481 -9.019 1.00 27.71 171 GLU A C 1
ATOM 1260 O O . GLU A 1 171 ? -19.670 -3.067 -9.998 1.00 27.71 171 GLU A O 1
ATOM 1266 N N . VAL A 1 172 ? -21.600 -3.156 -8.815 1.00 24.99 172 VAL A N 1
ATOM 1267 C CA . VAL A 1 172 ? -22.378 -2.439 -9.818 1.00 23.55 172 VAL A CA 1
ATOM 1268 C C . VAL A 1 172 ? -21.695 -1.121 -10.181 1.00 24.28 172 VAL A C 1
ATOM 1269 O O . VAL A 1 172 ? -21.221 -0.388 -9.285 1.00 24.89 172 VAL A O 1
ATOM 1273 N N . LYS A 1 173 ? -21.725 -0.795 -11.471 1.00 23.72 173 LYS A N 1
ATOM 1274 C CA . LYS A 1 173 ? -21.191 0.468 -11.936 1.00 24.72 173 LYS A CA 1
ATOM 1275 C C . LYS A 1 173 ? -22.244 1.477 -12.360 1.00 24.38 173 LYS A C 1
ATOM 1276 O O . LYS A 1 173 ? -21.986 2.677 -12.271 1.00 24.59 173 LYS A O 1
ATOM 1282 N N . ALA A 1 174 ? -23.416 1.019 -12.834 1.00 23.78 174 ALA A N 1
ATOM 1283 C CA . ALA A 1 174 ? -24.451 1.978 -13.291 1.00 22.50 174 ALA A CA 1
ATOM 1284 C C . ALA A 1 174 ? -25.827 1.361 -13.185 1.00 22.58 174 ALA A C 1
ATOM 1285 O O . ALA A 1 174 ? -25.976 0.132 -13.152 1.00 21.17 174 ALA A O 1
ATOM 1287 N N . VAL A 1 175 ? -26.829 2.218 -13.088 1.00 22.08 175 VAL A N 1
ATOM 1288 C CA . VAL A 1 175 ? -28.218 1.775 -13.003 1.00 22.62 175 VAL A CA 1
ATOM 1289 C C . VAL A 1 175 ? -29.067 2.550 -13.979 1.00 23.44 175 VAL A C 1
ATOM 1290 O O . VAL A 1 175 ? -28.895 3.782 -14.146 1.00 25.22 175 VAL A O 1
ATOM 1294 N N . GLU A 1 176 ? -29.969 1.836 -14.645 1.00 22.62 176 GLU A N 1
ATOM 1295 C CA . GLU A 1 176 ? -30.922 2.476 -15.549 1.00 22.46 176 GLU A CA 1
ATOM 1296 C C . GLU A 1 176 ? -32.143 1.581 -15.712 1.00 22.36 176 GLU A C 1
ATOM 1297 O O . GLU A 1 176 ? -32.447 0.838 -14.790 1.00 21.37 176 GLU A O 1
ATOM 1303 N N . MET A 1 177 ? -32.897 1.705 -16.803 1.00 23.06 177 MET A N 1
ATOM 1304 C CA . MET A 1 177 ? -34.245 1.103 -16.824 1.00 23.58 177 MET A CA 1
ATOM 1305 C C . MET A 1 177 ? -34.503 0.236 -18.055 1.00 24.27 177 MET A C 1
ATOM 1306 O O . MET A 1 177 ? -35.617 -0.288 -18.193 1.00 24.71 177 MET A O 1
ATOM 1311 N N . GLU A 1 178 ? -33.511 0.098 -18.936 1.00 23.10 178 GLU A N 1
ATOM 1312 C CA . GLU A 1 178 ? -33.720 -0.754 -20.146 1.00 24.05 178 GLU A CA 1
ATOM 1313 C C . GLU A 1 178 ? -32.720 -1.860 -20.416 1.00 25.08 178 GLU A C 1
ATOM 1314 O O . GLU A 1 178 ? -33.068 -2.885 -21.062 1.00 25.50 178 GLU A O 1
ATOM 1320 N N . ALA A 1 179 ? -31.489 -1.688 -19.948 1.00 24.04 179 ALA A N 1
ATOM 1321 C CA . ALA A 1 179 ? -30.414 -2.547 -20.388 1.00 24.54 179 ALA A CA 1
ATOM 1322 C C . ALA A 1 179 ? -30.718 -4.007 -20.157 1.00 23.57 179 ALA A C 1
ATOM 1323 O O . ALA A 1 179 ? -30.435 -4.876 -21.009 1.00 23.41 179 ALA A O 1
ATOM 1325 N N . ALA A 1 180 ? -31.176 -4.323 -18.950 1.00 24.61 180 ALA A N 1
ATOM 1326 C CA . ALA A 1 180 ? -31.412 -5.778 -18.654 1.00 23.88 180 ALA A CA 1
ATOM 1327 C C . ALA A 1 180 ? -32.560 -6.336 -19.494 1.00 24.46 180 ALA A C 1
ATOM 1328 O O . ALA A 1 180 ? -32.590 -7.546 -19.811 1.00 23.59 180 ALA A O 1
ATOM 1330 N N . ALA A 1 181 ? -33.521 -5.494 -19.866 1.00 23.15 181 ALA A N 1
ATOM 1331 C CA . ALA A 1 181 ? -34.625 -5.972 -20.745 1.00 24.30 181 ALA A CA 1
ATOM 1332 C C . ALA A 1 181 ? -34.116 -6.252 -22.160 1.00 24.53 181 ALA A C 1
ATOM 1333 O O . ALA A 1 181 ? -34.529 -7.202 -22.833 1.00 24.42 181 ALA A O 1
ATOM 1335 N N . ILE A 1 182 ? -33.268 -5.365 -22.661 1.00 23.22 182 ILE A N 1
ATOM 1336 C CA . ILE A 1 182 ? -32.669 -5.586 -23.959 1.00 23.64 182 ILE A CA 1
ATOM 1337 C C . ILE A 1 182 ? -31.805 -6.820 -23.929 1.00 24.09 182 ILE A C 1
ATOM 1338 O O . ILE A 1 182 ? -31.882 -7.651 -24.834 1.00 24.22 182 ILE A O 1
ATOM 1343 N N . ALA A 1 183 ? -31.008 -6.963 -22.886 1.00 23.80 183 ALA A N 1
ATOM 13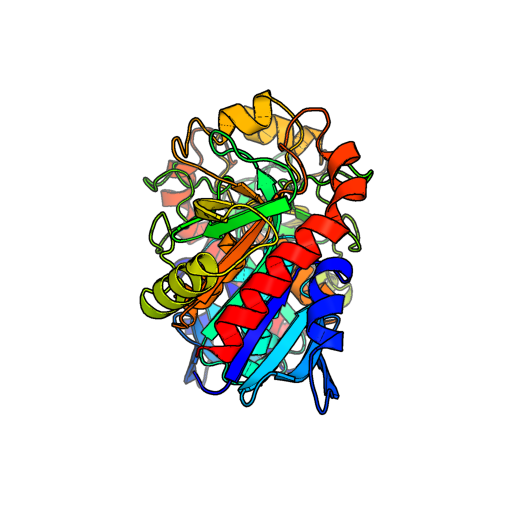44 C CA . ALA A 1 183 ? -30.103 -8.120 -22.719 1.00 24.58 183 ALA A CA 1
ATOM 1345 C C . ALA A 1 183 ? -30.895 -9.421 -22.659 1.00 24.19 183 ALA A C 1
ATOM 1346 O O . ALA A 1 183 ? -30.570 -10.399 -23.344 1.00 24.62 183 ALA A O 1
ATOM 1348 N N . GLN A 1 184 ? -31.935 -9.427 -21.842 1.00 22.96 184 GLN A N 1
ATOM 1349 C CA . GLN A 1 184 ? -32.744 -10.644 -21.710 1.00 24.35 184 GLN A CA 1
ATOM 1350 C C . GLN A 1 184 ? -33.433 -10.962 -23.038 1.00 24.11 184 GLN A C 1
ATOM 1351 O O . GLN A 1 184 ? -33.565 -12.130 -23.423 1.00 25.21 184 GLN A O 1
ATOM 1357 N N . THR A 1 185 ? -33.898 -9.937 -23.738 1.00 24.19 185 THR A N 1
ATOM 1358 C CA . THR A 1 185 ? -34.511 -10.172 -25.050 1.00 25.34 185 THR A CA 1
ATOM 1359 C C . THR A 1 185 ? -33.481 -10.755 -26.025 1.00 26.57 185 THR A C 1
ATOM 1360 O O . THR A 1 185 ? -33.750 -11.734 -26.733 1.00 26.27 185 THR A O 1
ATOM 1364 N N . CYS A 1 186 ? -32.295 -10.158 -26.110 1.00 27.43 186 CYS A N 1
ATOM 1365 C CA . CYS A 1 186 ? -31.312 -10.731 -27.031 1.00 27.13 186 CYS A CA 1
ATOM 1366 C C . CYS A 1 186 ? -30.965 -12.148 -26.607 1.00 28.79 186 CYS A C 1
ATOM 1367 O O . CYS A 1 186 ? -30.733 -13.006 -27.449 1.00 28.94 186 CYS A O 1
ATOM 1370 N N . HIS A 1 187 ? -30.870 -12.409 -25.303 1.00 28.35 187 HIS A N 1
ATOM 1371 C CA . HIS A 1 187 ? -30.533 -13.777 -24.868 1.00 28.10 187 HIS A CA 1
ATOM 1372 C C . HIS A 1 187 ? -31.576 -14.726 -25.415 1.00 28.49 187 HIS A C 1
ATOM 1373 O O . HIS A 1 187 ? -31.265 -15.765 -26.004 1.00 28.03 187 HIS A O 1
ATOM 1380 N N . GLN A 1 188 ? -32.839 -14.386 -25.202 1.00 27.83 188 GLN A N 1
ATOM 1381 C CA . GLN A 1 188 ? -33.941 -15.278 -25.601 1.00 28.55 188 GLN A CA 1
ATOM 1382 C C . GLN A 1 188 ? -34.045 -15.438 -27.121 1.00 29.17 188 GLN A C 1
ATOM 1383 O O . GLN A 1 188 ? -34.559 -16.451 -27.628 1.00 29.88 188 GLN A O 1
ATOM 1389 N N . LEU A 1 189 ? -33.539 -14.443 -27.845 1.00 29.06 189 LEU A N 1
ATOM 1390 C CA . LEU A 1 189 ? -33.586 -14.448 -29.309 1.00 29.22 189 LEU A CA 1
ATOM 1391 C C . LEU A 1 189 ? -32.196 -14.730 -29.877 1.00 30.77 189 LEU A C 1
ATOM 1392 O O . LEU A 1 189 ? -31.923 -14.458 -31.049 1.00 31.39 189 LEU A O 1
ATOM 1397 N N . GLU A 1 190 ? -31.314 -15.243 -29.032 1.00 31.82 190 GLU A N 1
ATOM 1398 C CA . GLU A 1 190 ? -29.998 -15.702 -29.474 1.00 32.92 190 GLU A CA 1
ATOM 1399 C C . GLU A 1 190 ? -29.225 -14.698 -30.352 1.00 32.85 190 GLU A C 1
ATOM 1400 O O . GLU A 1 190 ? -28.617 -15.037 -31.390 1.00 31.77 190 GLU A O 1
ATOM 1406 N N . THR A 1 191 ? -29.184 -13.459 -29.876 1.00 30.23 191 THR A N 1
ATOM 1407 C CA . THR A 1 191 ? -28.599 -12.345 -30.650 1.00 31.06 191 THR A CA 1
ATOM 1408 C C . THR A 1 191 ? -27.548 -11.676 -29.768 1.00 30.62 191 THR A C 1
ATOM 1409 O O . THR A 1 191 ? -27.837 -11.413 -28.611 1.00 30.50 191 THR A O 1
ATOM 1413 N N . PRO A 1 192 ? -26.308 -11.461 -30.277 1.00 30.27 192 PRO A N 1
ATOM 1414 C CA . PRO A 1 192 ? -25.233 -10.866 -29.474 1.00 28.78 192 PRO A CA 1
ATOM 1415 C C . PRO A 1 192 ? -25.569 -9.408 -29.200 1.00 27.94 192 PRO A C 1
ATOM 1416 O O . PRO A 1 192 ? -26.216 -8.789 -30.039 1.00 26.50 192 PRO A O 1
ATOM 1420 N N . PHE A 1 193 ? -25.144 -8.891 -28.051 1.00 26.28 193 PHE A N 1
ATOM 1421 C CA . PHE A 1 193 ? -25.416 -7.485 -27.728 1.00 26.46 193 PHE A CA 1
ATOM 1422 C C . PHE A 1 193 ? -24.317 -6.929 -26.849 1.00 26.23 193 PHE A C 1
ATOM 1423 O O . PHE A 1 193 ? -23.511 -7.671 -26.269 1.00 27.44 193 PHE A O 1
ATOM 1431 N N . VAL A 1 194 ? -24.298 -5.604 -26.705 1.00 25.76 194 VAL A N 1
ATOM 1432 C CA . VAL A 1 194 ? -23.477 -4.979 -25.677 1.00 25.57 194 VAL A CA 1
ATOM 1433 C C . VAL A 1 194 ? -24.241 -3.753 -25.253 1.00 25.42 194 VAL A C 1
ATOM 1434 O O . VAL A 1 194 ? -25.071 -3.245 -26.005 1.00 26.60 194 VAL A O 1
ATOM 1438 N N . ILE A 1 195 ? -24.000 -3.314 -24.023 1.00 25.90 195 ILE A N 1
ATOM 1439 C CA . ILE A 1 195 ? -24.692 -2.168 -23.471 1.00 24.40 195 ILE A CA 1
ATOM 1440 C C . ILE A 1 195 ? -23.683 -1.055 -23.296 1.00 25.24 195 ILE A C 1
ATOM 1441 O O . ILE A 1 195 ? -22.631 -1.266 -22.685 1.00 26.59 195 ILE A O 1
ATOM 1446 N N . ILE A 1 196 ? -23.968 0.137 -23.804 1.00 24.53 196 ILE A N 1
ATOM 1447 C CA . ILE A 1 196 ? -23.097 1.294 -23.573 1.00 25.08 196 ILE A CA 1
ATOM 1448 C C . ILE A 1 196 ? -23.961 2.374 -22.932 1.00 25.44 196 ILE A C 1
ATOM 1449 O O . ILE A 1 196 ? -25.023 2.646 -23.448 1.00 25.55 196 ILE A O 1
ATOM 1454 N N . ARG A 1 197 ? -23.544 2.935 -21.799 1.00 24.75 197 ARG A N 1
ATOM 1455 C CA . ARG A 1 197 ? -24.327 3.998 -21.161 1.00 24.25 197 ARG A CA 1
ATOM 1456 C C . ARG A 1 197 ? -23.345 5.034 -20.662 1.00 24.37 197 ARG A C 1
ATOM 1457 O O . ARG A 1 197 ? -22.176 4.707 -20.446 1.00 25.43 197 ARG A O 1
ATOM 1465 N N . ALA A 1 198 ? -23.802 6.281 -20.504 1.00 24.39 198 ALA A N 1
ATOM 1466 C CA . ALA A 1 198 ? -22.969 7.317 -19.896 1.00 23.32 198 ALA A CA 1
ATOM 1467 C C . ALA A 1 198 ? -23.695 7.933 -18.716 1.00 24.02 198 ALA A C 1
ATOM 1468 O O . ALA A 1 198 ? -24.939 7.946 -18.661 1.00 24.45 198 ALA A O 1
ATOM 1470 N N . VAL A 1 199 ? -22.931 8.473 -17.766 1.00 23.96 199 VAL A N 1
ATOM 1471 C CA . VAL A 1 199 ? -23.506 8.925 -16.496 1.00 23.97 199 VAL A CA 1
ATOM 1472 C C . VAL A 1 199 ? -24.184 10.291 -16.628 1.00 24.43 199 VAL A C 1
ATOM 1473 O O . VAL A 1 199 ? -23.544 11.263 -17.058 1.00 25.60 199 VAL A O 1
ATOM 1477 N N . SER A 1 200 ? -25.451 10.373 -16.235 1.00 24.52 200 SER A N 1
ATOM 1478 C CA . SER A 1 200 ? -26.212 11.641 -16.226 1.00 25.67 200 SER A CA 1
ATOM 1479 C C . SER A 1 200 ? -26.495 12.142 -14.791 1.00 25.26 200 SER A C 1
ATOM 1480 O O . SER A 1 200 ? -26.965 13.287 -14.566 1.00 26.07 200 SER A O 1
ATOM 1483 N N . ASP A 1 201 ? -26.207 11.294 -13.812 1.00 25.20 201 ASP A N 1
ATOM 1484 C CA . ASP A 1 201 ? -26.554 11.519 -12.425 1.00 24.26 201 ASP A CA 1
ATOM 1485 C C . ASP A 1 201 ? -25.976 10.399 -11.566 1.00 25.10 201 ASP A C 1
ATOM 1486 O O . ASP A 1 201 ? -25.377 9.431 -12.097 1.00 25.51 201 ASP A O 1
ATOM 1491 N N . SER A 1 202 ? -26.136 10.537 -10.259 1.00 24.43 202 SER A N 1
ATOM 1492 C CA . SER A 1 202 ? -25.645 9.522 -9.290 1.00 26.21 202 SER A CA 1
ATOM 1493 C C . SER A 1 202 ? -26.730 8.685 -8.628 1.00 24.92 202 SER A C 1
ATOM 1494 O O . SER A 1 202 ? -26.452 8.033 -7.633 1.00 26.38 202 SER A O 1
ATOM 1497 N N . ALA A 1 203 ? -27.942 8.754 -9.135 1.00 24.56 203 ALA A N 1
ATOM 1498 C CA . ALA A 1 203 ? -29.075 7.975 -8.643 1.00 25.36 203 ALA A CA 1
ATOM 1499 C C . ALA A 1 203 ? -29.390 8.278 -7.184 1.00 26.44 203 ALA A C 1
ATOM 1500 O O . ALA A 1 203 ? -30.012 7.451 -6.475 1.00 25.04 203 ALA A O 1
ATOM 1502 N N . ASP A 1 204 ? -28.916 9.441 -6.730 1.00 26.09 204 ASP A N 1
ATOM 1503 C CA . ASP A 1 204 ? -29.112 9.830 -5.354 1.00 27.40 204 ASP A CA 1
ATOM 1504 C C . ASP A 1 204 ? -30.213 10.871 -5.221 1.00 27.89 204 ASP A C 1
ATOM 1505 O O . ASP A 1 204 ? -31.020 11.026 -6.111 1.00 27.37 204 ASP A O 1
ATOM 1510 N N . GLU A 1 205 ? -30.264 11.550 -4.082 1.00 27.02 205 GLU A N 1
ATOM 1511 C CA . GLU A 1 205 ? -31.368 12.455 -3.814 1.00 28.74 205 GLU A CA 1
ATOM 1512 C C . GLU A 1 205 ? -31.456 13.554 -4.879 1.00 28.98 205 GLU A C 1
ATOM 1513 O O . GLU A 1 205 ? -32.507 14.142 -5.059 1.00 30.71 205 GLU A O 1
ATOM 1519 N N . LYS A 1 206 ? -30.368 13.839 -5.587 1.00 29.46 206 LYS A N 1
ATOM 1520 C CA . LYS A 1 206 ? -30.418 14.925 -6.594 1.00 29.38 206 LYS A CA 1
ATOM 1521 C C . LYS A 1 206 ? -30.535 14.398 -8.021 1.00 27.91 206 LYS A C 1
ATOM 1522 O O . LYS A 1 206 ? -30.386 15.125 -9.001 1.00 27.43 206 LYS A O 1
ATOM 1528 N N . ALA A 1 207 ? -30.810 13.104 -8.163 1.00 26.35 207 ALA A N 1
ATOM 1529 C CA . ALA A 1 207 ? -30.643 12.489 -9.462 1.00 26.42 207 ALA A CA 1
ATOM 1530 C C . ALA A 1 207 ? -31.574 13.099 -10.518 1.00 26.75 207 ALA A C 1
ATOM 1531 O O . ALA A 1 207 ? -31.192 13.265 -11.678 1.00 27.09 207 ALA A O 1
ATOM 1533 N N . ASP A 1 208 ? -32.798 13.430 -10.116 1.00 27.60 208 ASP A N 1
ATOM 1534 C CA . ASP A 1 208 ? -33.746 13.953 -11.075 1.00 29.68 208 ASP A CA 1
ATOM 1535 C C . ASP A 1 208 ? -33.308 15.306 -11.592 1.00 30.37 208 ASP A C 1
ATOM 1536 O O . ASP A 1 208 ? -33.503 15.619 -12.775 1.00 30.99 208 ASP A O 1
ATOM 1541 N N . ILE A 1 209 ? -32.676 16.070 -10.713 1.00 29.47 209 ILE A N 1
ATOM 1542 C CA . ILE A 1 209 ? -32.247 17.439 -11.085 1.00 29.96 209 ILE A CA 1
ATOM 1543 C C . ILE A 1 209 ? -31.028 17.377 -11.983 1.00 29.87 209 ILE A C 1
ATOM 1544 O O . ILE A 1 209 ? -30.914 18.109 -12.977 1.00 31.27 209 ILE A O 1
ATOM 1549 N N . SER A 1 210 ? -30.137 16.440 -11.682 1.00 28.21 210 SER A N 1
ATOM 1550 C CA . SER A 1 210 ? -28.937 16.277 -12.448 1.00 27.28 210 SER A CA 1
ATOM 1551 C C . SER A 1 210 ? -29.273 15.677 -13.791 1.00 27.79 210 SER A C 1
ATOM 1552 O O . SER A 1 210 ? -28.714 16.042 -14.809 1.00 27.78 210 SER A O 1
ATOM 1555 N N . PHE A 1 211 ? -30.165 14.700 -13.801 1.00 27.41 211 PHE A N 1
ATOM 1556 C CA . PHE A 1 211 ? -30.500 14.033 -15.054 1.00 27.24 211 PHE A CA 1
ATOM 1557 C C . PHE A 1 211 ? -30.859 14.963 -16.215 1.00 28.88 211 PHE A C 1
ATOM 1558 O O . PHE A 1 211 ? -30.351 14.843 -17.331 1.00 29.31 211 PHE A O 1
ATOM 1566 N N . ASP A 1 212 ? -31.754 15.886 -15.972 1.00 29.68 212 ASP A N 1
ATOM 1567 C CA . ASP A 1 212 ? -32.252 16.696 -17.079 1.00 31.29 212 ASP A CA 1
ATOM 1568 C C . ASP A 1 212 ? -31.133 17.604 -17.588 1.00 31.89 212 ASP A C 1
ATOM 1569 O O . ASP A 1 212 ? -31.034 17.893 -18.804 1.00 32.04 212 ASP A O 1
ATOM 1574 N N . GLU A 1 213 ? -30.280 18.066 -16.677 1.00 31.30 213 GLU A N 1
ATOM 1575 C CA . GLU A 1 213 ? -29.186 18.908 -17.114 1.00 31.24 213 GLU A CA 1
ATOM 1576 C C . GLU A 1 213 ? -28.171 18.130 -17.973 1.00 31.90 213 GLU A C 1
ATOM 1577 O O . GLU A 1 213 ? -27.644 18.658 -18.989 1.00 31.48 213 GLU A O 1
ATOM 1583 N N . PHE A 1 214 ? -27.901 16.874 -17.580 1.00 29.71 214 PHE A N 1
ATOM 1584 C CA . PHE A 1 214 ? -26.755 16.151 -18.140 1.00 29.61 214 PHE A CA 1
ATOM 1585 C C . PHE A 1 214 ? -27.129 15.080 -19.144 1.00 29.56 214 PHE A C 1
ATOM 1586 O O . PHE A 1 214 ? -26.259 14.424 -19.691 1.00 30.67 214 PHE A O 1
ATOM 1594 N N . LEU A 1 215 ? -28.422 14.946 -19.414 1.00 29.11 215 LEU A N 1
ATOM 1595 C CA . LEU A 1 215 ? -28.873 13.974 -20.415 1.00 28.03 215 LEU A CA 1
ATOM 1596 C C . LEU A 1 215 ? -28.198 14.174 -21.749 1.00 29.46 215 LEU A C 1
ATOM 1597 O O . LEU A 1 215 ? -27.728 13.218 -22.380 1.00 27.94 215 LEU A O 1
ATOM 1602 N N . LYS A 1 216 ? -28.144 15.415 -22.221 1.00 29.43 216 LYS A N 1
ATOM 1603 C CA . LYS A 1 216 ? -27.574 15.583 -23.564 1.00 31.64 216 LYS A CA 1
ATOM 1604 C C . LYS A 1 216 ? -26.096 15.192 -23.591 1.00 30.55 216 LYS A C 1
ATOM 1605 O O . LYS A 1 216 ? -25.619 14.564 -24.532 1.00 31.26 216 LYS A O 1
ATOM 1611 N N . THR A 1 217 ? -25.357 15.528 -22.553 1.00 31.70 217 THR A N 1
ATOM 1612 C CA . THR A 1 217 ? -23.943 15.186 -22.522 1.00 32.37 217 THR A CA 1
ATOM 1613 C C . THR A 1 217 ? -23.778 13.677 -22.399 1.00 31.24 217 THR A C 1
ATOM 1614 O O . THR A 1 217 ? -22.948 13.082 -23.063 1.00 31.03 217 THR A O 1
ATOM 1618 N N . ALA A 1 218 ? -24.553 13.062 -21.525 1.00 30.10 218 ALA A N 1
ATOM 1619 C CA . ALA A 1 218 ? -24.484 11.605 -21.396 1.00 29.91 218 ALA A CA 1
ATOM 1620 C C . ALA A 1 218 ? -24.888 10.959 -22.710 1.00 29.06 218 ALA A C 1
ATOM 1621 O O . ALA A 1 218 ? -24.209 10.079 -23.201 1.00 29.81 218 ALA A O 1
ATOM 1623 N N . ALA A 1 219 ? -26.007 11.392 -23.278 1.00 29.22 219 ALA A N 1
ATOM 1624 C CA . ALA A 1 219 ? -26.463 10.844 -24.572 1.00 28.39 219 ALA A CA 1
ATOM 1625 C C . ALA A 1 219 ? -25.381 10.917 -25.631 1.00 28.09 219 ALA A C 1
ATOM 1626 O O . ALA A 1 219 ? -25.155 9.965 -26.358 1.00 28.21 219 ALA A O 1
ATOM 1628 N N . ALA A 1 220 ? -24.754 12.089 -25.752 1.00 27.34 220 ALA A N 1
ATOM 1629 C CA . ALA A 1 220 ? -23.688 12.286 -26.761 1.00 27.72 220 ALA A CA 1
ATOM 1630 C C . ALA A 1 220 ? -22.462 11.402 -26.577 1.00 25.99 220 ALA A C 1
ATOM 1631 O O . ALA A 1 220 ? -21.925 10.865 -27.543 1.00 28.13 220 ALA A O 1
ATOM 1633 N N . ASN A 1 221 ? -22.006 11.246 -25.329 1.00 26.23 221 ASN A N 1
ATOM 1634 C CA . ASN A 1 221 ? -20.796 10.509 -25.085 1.00 26.89 221 ASN A CA 1
ATOM 1635 C C . ASN A 1 221 ? -21.102 9.055 -25.376 1.00 26.63 221 ASN A C 1
ATOM 1636 O O . ASN A 1 221 ? -20.319 8.354 -25.989 1.00 27.80 221 ASN A O 1
ATOM 1641 N N . SER A 1 222 ? -22.251 8.589 -24.899 1.00 27.06 222 SER A N 1
ATOM 1642 C CA . SER A 1 222 ? -22.635 7.202 -25.179 1.00 27.12 222 SER A CA 1
ATOM 1643 C C . SER A 1 222 ? -22.701 6.958 -26.687 1.00 27.45 222 SER A C 1
ATOM 1644 O O . SER A 1 222 ? -22.112 6.003 -27.225 1.00 27.40 222 SER A O 1
ATOM 1647 N N . ALA A 1 223 ? -23.401 7.839 -27.394 1.00 27.41 223 ALA A N 1
ATOM 1648 C CA . ALA A 1 223 ? -23.568 7.710 -28.837 1.00 27.78 223 ALA A CA 1
ATOM 1649 C C . ALA A 1 223 ? -22.240 7.720 -29.612 1.00 28.74 223 ALA A C 1
ATOM 1650 O O . ALA A 1 223 ? -22.042 6.950 -30.565 1.00 29.59 223 ALA A O 1
ATOM 1652 N N . LYS A 1 224 ? -21.328 8.604 -29.231 1.00 29.36 224 LYS A N 1
ATOM 1653 C CA . LYS A 1 224 ? -20.029 8.673 -29.898 1.00 30.30 224 LYS A CA 1
ATOM 1654 C C . LYS A 1 224 ? -19.278 7.357 -29.719 1.00 30.91 224 LYS A C 1
ATOM 1655 O O . LYS A 1 224 ? -18.590 6.909 -30.631 1.00 30.04 224 LYS A O 1
ATOM 1661 N N . MET A 1 225 ? -19.418 6.719 -28.554 1.00 29.82 225 MET A N 1
ATOM 1662 C CA . MET A 1 225 ? -18.779 5.424 -28.348 1.00 31.39 225 MET A CA 1
ATOM 1663 C C . MET A 1 225 ? -19.443 4.390 -29.250 1.00 30.63 225 MET A C 1
ATOM 1664 O O . MET A 1 225 ? -18.778 3.605 -29.944 1.00 30.46 225 MET A O 1
ATOM 1669 N N . VAL A 1 226 ? -20.770 4.373 -29.214 1.00 29.99 226 VAL A N 1
ATOM 1670 C CA . VAL A 1 226 ? -21.521 3.472 -30.077 1.00 29.46 226 VAL A CA 1
ATOM 1671 C C . VAL A 1 226 ? -21.115 3.615 -31.540 1.00 29.44 226 VAL A C 1
ATOM 1672 O O . VAL A 1 226 ? -20.923 2.620 -32.214 1.00 29.64 226 VAL A O 1
ATOM 1676 N N . ALA A 1 227 ? -20.996 4.844 -32.034 1.00 29.96 227 ALA A N 1
ATOM 1677 C CA . ALA A 1 227 ? -20.620 5.062 -33.451 1.00 30.80 227 ALA A CA 1
ATOM 1678 C C . ALA A 1 227 ? -19.225 4.543 -33.750 1.00 32.21 227 ALA A C 1
ATOM 1679 O O . ALA A 1 227 ? -18.973 3.983 -34.804 1.00 31.34 227 ALA A O 1
ATOM 1681 N N . GLU A 1 228 ? -18.312 4.676 -32.797 1.00 33.66 228 GLU A N 1
ATOM 1682 C CA . GLU A 1 228 ? -16.982 4.104 -33.001 1.00 35.54 228 GLU A CA 1
ATOM 1683 C C . GLU A 1 228 ? -17.043 2.580 -33.102 1.00 36.11 228 GLU A C 1
ATOM 1684 O O . GLU A 1 228 ? -16.365 1.972 -33.929 1.00 35.64 228 GLU A O 1
ATOM 1690 N N . ILE A 1 229 ? -17.856 1.972 -32.256 1.00 35.65 229 ILE A N 1
ATOM 1691 C CA . ILE A 1 229 ? -18.024 0.540 -32.287 1.00 36.33 229 ILE A CA 1
ATOM 1692 C C . ILE A 1 229 ? -18.578 0.112 -33.642 1.00 37.50 229 ILE A C 1
ATOM 1693 O O . ILE A 1 229 ? -18.082 -0.836 -34.273 1.00 39.31 229 ILE A O 1
ATOM 1698 N N . VAL A 1 230 ? -19.600 0.792 -34.116 1.00 38.26 230 VAL A N 1
ATOM 1699 C CA . VAL A 1 230 ? -20.197 0.367 -35.396 1.00 38.64 230 VAL A CA 1
ATOM 1700 C C . VAL A 1 230 ? -19.176 0.409 -36.537 1.00 40.46 230 VAL A C 1
ATOM 1701 O O . VAL A 1 230 ? -19.033 -0.545 -37.315 1.00 40.28 230 VAL A O 1
ATOM 1705 N N . LYS A 1 231 ? -18.452 1.513 -36.628 1.00 42.99 231 LYS A N 1
ATOM 1706 C CA . LYS A 1 231 ? -17.408 1.640 -37.659 1.00 45.26 231 LYS A CA 1
ATOM 1707 C C . LYS A 1 231 ? -16.442 0.457 -37.636 1.00 46.42 231 LYS A C 1
ATOM 1708 O O . LYS A 1 231 ? -16.011 -0.030 -38.684 1.00 46.67 231 LYS A O 1
ATOM 1714 N N . SER A 1 232 ? -16.123 -0.021 -36.440 1.00 47.81 232 SER A N 1
ATOM 1715 C CA . SER A 1 232 ? -15.145 -1.088 -36.274 1.00 49.03 232 SER A CA 1
ATOM 1716 C C . SER A 1 232 ? -15.665 -2.458 -36.639 1.00 49.13 232 SER A C 1
ATOM 1717 O O . SER A 1 232 ? -14.886 -3.379 -36.828 1.00 49.49 232 SER A O 1
ATOM 1720 N N . LEU A 1 233 ? -16.973 -2.637 -36.684 1.00 49.51 233 LEU A N 1
ATOM 1721 C CA . LEU A 1 233 ? -17.476 -3.991 -36.806 1.00 49.79 233 LEU A CA 1
ATOM 1722 C C . LEU A 1 233 ? -17.073 -4.622 -38.137 1.00 50.11 233 LEU A C 1
ATOM 1723 O O . LEU A 1 233 ? -17.491 -4.153 -39.198 1.00 50.36 233 LEU A O 1
ATOM 1728 N N . LEU B 1 3 ? -63.195 -10.612 -34.294 1.00 48.52 3 LEU B N 1
ATOM 1729 C CA . LEU B 1 3 ? -61.938 -11.251 -33.793 1.00 48.63 3 LEU B CA 1
ATOM 1730 C C . LEU B 1 3 ? -61.816 -12.695 -34.299 1.00 48.57 3 LEU B C 1
ATOM 1731 O O . LEU B 1 3 ? -62.465 -13.607 -33.776 1.00 49.78 3 LEU B O 1
ATOM 1736 N N . LYS B 1 4 ? -60.997 -12.890 -35.331 1.00 47.24 4 LYS B N 1
ATOM 1737 C CA . LYS B 1 4 ? -60.857 -14.183 -35.994 1.00 45.94 4 LYS B CA 1
ATOM 1738 C C . LYS B 1 4 ? -59.539 -14.896 -35.660 1.00 44.07 4 LYS B C 1
ATOM 1739 O O . LYS B 1 4 ? -59.445 -16.128 -35.761 1.00 44.40 4 LYS B O 1
ATOM 1745 N N . THR B 1 5 ? -58.504 -14.131 -35.317 1.00 40.84 5 THR B N 1
ATOM 1746 C CA . THR B 1 5 ? -57.287 -14.752 -34.812 1.00 37.65 5 THR B CA 1
ATOM 1747 C C . THR B 1 5 ? -57.070 -14.345 -33.367 1.00 36.02 5 THR B C 1
ATOM 1748 O O . THR B 1 5 ? -56.799 -13.170 -33.077 1.00 35.72 5 THR B O 1
ATOM 1752 N N . VAL B 1 6 ? -57.180 -15.298 -32.449 1.00 34.51 6 VAL B N 1
ATOM 1753 C C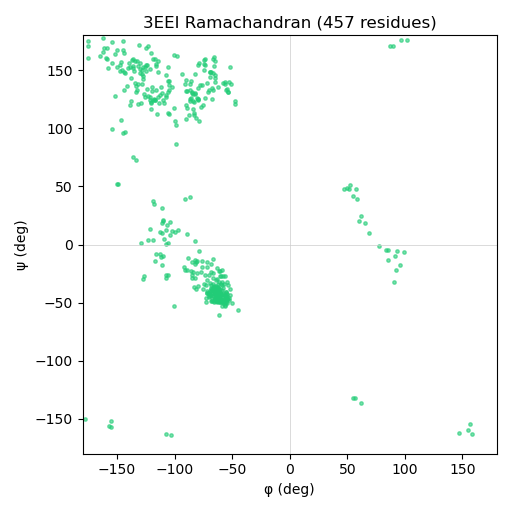A . VAL B 1 6 ? -56.967 -14.947 -31.061 1.00 32.43 6 VAL B CA 1
ATOM 1754 C C . VAL B 1 6 ? -55.664 -15.469 -30.517 1.00 31.82 6 VAL B C 1
ATOM 1755 O O . VAL B 1 6 ? -55.360 -16.660 -30.656 1.00 30.89 6 VAL B O 1
ATOM 1759 N N . ALA B 1 7 ? -54.870 -14.559 -29.941 1.00 30.05 7 ALA B N 1
ATOM 1760 C CA . ALA B 1 7 ? -53.632 -14.949 -29.257 1.00 28.99 7 ALA B CA 1
ATOM 1761 C C . ALA B 1 7 ? -53.977 -15.238 -27.787 1.00 28.98 7 ALA B C 1
ATOM 1762 O O . ALA B 1 7 ? -54.685 -14.477 -27.155 1.00 29.98 7 ALA B O 1
ATOM 1764 N N . VAL B 1 8 ? -53.511 -16.370 -27.270 1.00 28.39 8 VAL B N 1
ATOM 1765 C CA . VAL B 1 8 ? -53.623 -16.655 -25.854 1.00 28.65 8 VAL B CA 1
ATOM 1766 C C . VAL B 1 8 ? -52.209 -16.791 -25.307 1.00 27.93 8 VAL B C 1
ATOM 1767 O O . VAL B 1 8 ? -51.426 -17.529 -25.870 1.00 27.74 8 VAL B O 1
ATOM 1771 N N . ILE B 1 9 ? -51.885 -16.018 -24.265 1.00 28.01 9 ILE B N 1
ATOM 1772 C CA . ILE B 1 9 ? -50.540 -15.991 -23.679 1.00 27.71 9 ILE B CA 1
ATOM 1773 C C . ILE B 1 9 ? -50.573 -16.574 -22.247 1.00 26.79 9 ILE B C 1
ATOM 1774 O O . ILE B 1 9 ? -51.340 -16.100 -21.411 1.00 26.89 9 ILE B O 1
ATOM 1779 N N . GLY B 1 10 ? -49.798 -17.637 -21.984 1.00 26.58 10 GLY B N 1
ATOM 1780 C CA . GLY B 1 10 ? -49.640 -18.141 -20.606 1.00 25.57 10 GLY B CA 1
ATOM 1781 C C . GLY B 1 10 ? -48.155 -18.253 -20.258 1.00 25.80 10 GLY B C 1
ATOM 1782 O O . GLY B 1 10 ? -47.333 -18.563 -21.130 1.00 25.07 10 GLY B O 1
ATOM 1783 N N . ALA B 1 11 ? -47.802 -17.937 -19.002 1.00 26.07 11 ALA B N 1
ATOM 1784 C CA . ALA B 1 11 ? -46.385 -17.915 -18.568 1.00 26.53 11 ALA B CA 1
ATOM 1785 C C . ALA B 1 11 ? -45.714 -19.287 -18.516 1.00 26.68 11 ALA B C 1
ATOM 1786 O O . ALA B 1 11 ? -44.514 -19.441 -18.814 1.00 25.91 11 ALA B O 1
ATOM 1788 N N . MET B 1 12 ? -46.484 -20.266 -18.084 1.00 26.82 12 MET B N 1
ATOM 1789 C CA . MET B 1 12 ? -45.953 -21.574 -17.717 1.00 28.76 12 MET B CA 1
ATOM 1790 C C . MET B 1 12 ? -46.684 -22.721 -18.405 1.00 29.62 12 MET B C 1
ATOM 1791 O O . MET B 1 12 ? -47.873 -22.621 -18.689 1.00 29.30 12 MET B O 1
ATOM 1796 N N . GLU B 1 13 ? -45.959 -23.817 -18.643 1.00 30.40 13 GLU B N 1
ATOM 1797 C CA . GLU B 1 13 ? -46.499 -24.935 -19.396 1.00 31.92 13 GLU B CA 1
ATOM 1798 C C . GLU B 1 13 ? -47.814 -25.357 -18.758 1.00 32.24 13 GLU B C 1
ATOM 1799 O O . GLU B 1 13 ? -48.751 -25.785 -19.425 1.00 31.95 13 GLU B O 1
ATOM 1805 N N . GLN B 1 14 ? -47.885 -25.258 -17.447 1.00 32.71 14 GLN B N 1
ATOM 1806 C CA . GLN B 1 14 ? -49.041 -25.818 -16.778 1.00 33.31 14 GLN B CA 1
ATOM 1807 C C . GLN B 1 14 ? -50.269 -24.962 -17.050 1.00 32.97 14 GLN B C 1
ATOM 1808 O O . GLN B 1 14 ? -51.401 -25.425 -16.913 1.00 32.68 14 GLN B O 1
ATOM 1814 N N . GLU B 1 15 ? -50.046 -23.713 -17.459 1.00 30.59 15 GLU B N 1
ATOM 1815 C CA . GLU B 1 15 ? -51.140 -22.771 -17.709 1.00 29.77 15 GLU B CA 1
ATOM 1816 C C . GLU B 1 15 ? -51.705 -22.807 -19.149 1.00 30.23 15 GLU B C 1
ATOM 1817 O O . GLU B 1 15 ? -52.787 -22.228 -19.408 1.00 29.66 15 GLU B O 1
ATOM 1823 N N . ILE B 1 16 ? -51.001 -23.498 -20.044 1.00 29.66 16 ILE B N 1
ATOM 1824 C CA . ILE B 1 16 ? -51.420 -23.622 -21.452 1.00 30.85 16 ILE B CA 1
ATOM 1825 C C . ILE B 1 16 ? -51.737 -25.069 -21.851 1.00 31.27 16 ILE B C 1
ATOM 1826 O O . ILE B 1 16 ? -52.215 -25.344 -22.957 1.00 30.89 16 ILE B O 1
ATOM 1831 N N . GLU B 1 17 ? -51.438 -26.014 -20.971 1.00 31.92 17 GLU B N 1
ATOM 1832 C CA . GLU B 1 17 ? -51.507 -27.413 -21.387 1.00 33.49 17 GLU B CA 1
ATOM 1833 C C . GLU B 1 17 ? -52.928 -27.867 -21.759 1.00 33.37 17 GLU B C 1
ATOM 1834 O O . GLU B 1 17 ? -53.120 -28.576 -22.745 1.00 33.04 17 GLU B O 1
ATOM 1840 N N . LEU B 1 18 ? -53.910 -27.451 -20.977 1.00 33.91 18 LEU B N 1
ATOM 1841 C CA . LEU B 1 18 ? -55.283 -27.844 -21.241 1.00 34.86 18 LEU B CA 1
ATOM 1842 C C . LEU B 1 18 ? -55.718 -27.207 -22.580 1.00 35.56 18 LEU B C 1
ATOM 1843 O O . LEU B 1 18 ? -56.225 -27.891 -23.493 1.00 35.25 18 LEU B O 1
ATOM 1848 N N . LEU B 1 19 ? -55.478 -25.907 -22.716 1.00 33.79 19 LEU B N 1
ATOM 1849 C CA . LEU B 1 19 ? -55.833 -25.232 -23.965 1.00 33.49 19 LEU B CA 1
ATOM 1850 C C . LEU B 1 19 ? -55.188 -25.903 -25.165 1.00 33.78 19 LEU B C 1
ATOM 1851 O O . LEU B 1 19 ? -55.847 -26.056 -26.216 1.00 34.41 19 LEU B O 1
ATOM 1856 N N . ARG B 1 20 ? -53.920 -26.320 -25.025 1.00 32.95 20 ARG B N 1
ATOM 1857 C CA . ARG B 1 20 ? -53.229 -26.945 -26.105 1.00 34.02 20 ARG B CA 1
ATOM 1858 C C . ARG B 1 20 ? -53.939 -28.252 -26.478 1.00 35.73 20 ARG B C 1
ATOM 1859 O O . ARG B 1 20 ? -54.052 -28.608 -27.666 1.00 35.38 20 ARG B O 1
ATOM 1867 N N . GLU B 1 21 ? -54.433 -28.960 -25.475 1.00 36.69 21 GLU B N 1
ATOM 1868 C CA . GLU B 1 21 ? -55.102 -30.221 -25.767 1.00 39.40 21 GLU B CA 1
ATOM 1869 C C . GLU B 1 21 ? -56.478 -30.013 -26.397 1.00 39.07 21 GLU B C 1
ATOM 1870 O O . GLU B 1 21 ? -56.972 -30.878 -27.105 1.00 40.13 21 GLU B O 1
ATOM 1876 N N . MET B 1 22 ? -57.097 -28.875 -26.125 1.00 38.94 22 MET B N 1
ATOM 1877 C CA . MET B 1 22 ? -58.392 -28.551 -26.704 1.00 39.23 22 MET B CA 1
ATOM 1878 C C . MET B 1 22 ? -58.279 -28.103 -28.158 1.00 38.41 22 MET B C 1
ATOM 1879 O O . MET B 1 22 ? -59.240 -28.191 -28.922 1.00 37.64 22 MET B O 1
ATOM 1884 N N . MET B 1 23 ? -57.112 -27.611 -28.548 1.0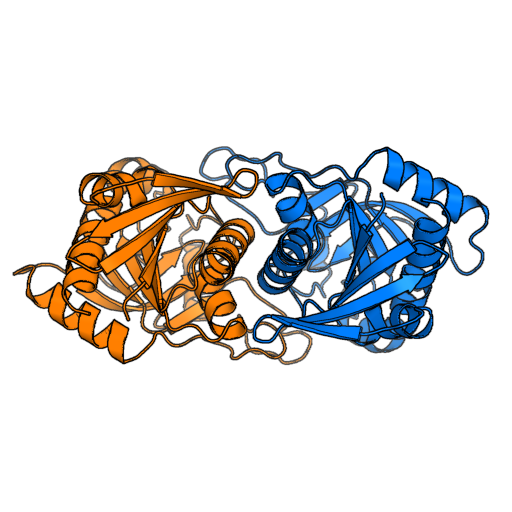0 37.93 23 MET B N 1
ATOM 1885 C CA . MET B 1 23 ? -56.952 -27.100 -29.899 1.00 38.03 23 MET B CA 1
ATOM 1886 C C . MET B 1 23 ? -56.884 -28.220 -30.938 1.00 39.21 23 MET B C 1
ATOM 1887 O O . MET B 1 23 ? -56.446 -29.342 -30.653 1.00 38.51 23 MET B O 1
ATOM 1892 N N . GLU B 1 24 ? -57.267 -27.890 -32.167 1.00 39.90 24 GLU B N 1
ATOM 1893 C CA . GLU B 1 24 ? -57.128 -28.823 -33.272 1.00 41.38 24 GLU B CA 1
ATOM 1894 C C . GLU B 1 24 ? -56.196 -28.302 -34.329 1.00 40.96 24 GLU B C 1
ATOM 1895 O O . GLU B 1 24 ? -55.989 -27.098 -34.437 1.00 40.03 24 GLU B O 1
ATOM 1901 N N . ASN B 1 25 ? -55.697 -29.235 -35.137 1.00 41.30 25 ASN B N 1
ATOM 1902 C CA . ASN B 1 25 ? -54.808 -28.943 -36.251 1.00 41.30 25 ASN B CA 1
ATOM 1903 C C . ASN B 1 25 ? -53.616 -28.094 -35.815 1.00 40.31 25 ASN B C 1
ATOM 1904 O O . ASN B 1 25 ? -53.331 -27.065 -36.405 1.00 40.45 25 ASN B O 1
ATOM 1909 N N . VAL B 1 26 ? -52.943 -28.553 -34.769 1.00 38.89 26 VAL B N 1
ATOM 1910 C CA . VAL B 1 26 ? -51.936 -27.761 -34.084 1.00 37.28 26 VAL B CA 1
ATOM 1911 C C . VAL B 1 26 ? -50.568 -27.878 -34.747 1.00 37.17 26 VAL B C 1
ATOM 1912 O O . VAL B 1 26 ? -50.031 -28.974 -34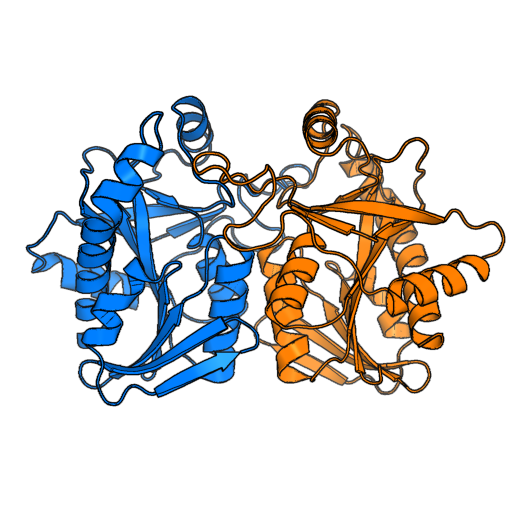.904 1.00 37.03 26 VAL B O 1
ATOM 1916 N N . LYS B 1 27 ? -49.994 -26.734 -35.078 1.00 36.10 27 LYS B N 1
ATOM 1917 C CA . LYS B 1 27 ? -48.626 -26.642 -35.572 1.00 36.32 27 LYS B CA 1
ATOM 1918 C C . LYS B 1 27 ? -47.725 -25.950 -34.494 1.00 35.90 27 LYS B C 1
ATOM 1919 O O . LYS B 1 27 ? -48.098 -24.896 -33.970 1.00 35.09 27 LYS B O 1
ATOM 1925 N N . ALA B 1 28 ? -46.569 -26.528 -34.145 1.00 35.81 28 ALA B N 1
ATOM 1926 C CA . ALA B 1 28 ? -45.654 -25.844 -33.192 1.00 35.69 28 ALA B CA 1
ATOM 1927 C C . ALA B 1 28 ? -44.884 -24.731 -33.926 1.00 35.32 28 ALA B C 1
ATOM 1928 O O . ALA B 1 28 ? -44.446 -24.908 -35.061 1.00 34.33 28 ALA B O 1
ATOM 1930 N N . VAL B 1 29 ? -44.740 -23.570 -33.301 1.00 34.52 29 VAL B N 1
ATOM 1931 C CA . VAL B 1 29 ? -44.000 -22.503 -33.948 1.00 34.21 29 VAL B CA 1
ATOM 1932 C C . VAL B 1 29 ? -43.071 -21.913 -32.922 1.00 34.47 29 VAL B C 1
ATOM 1933 O O . VAL B 1 29 ? -43.294 -22.073 -31.725 1.00 34.36 29 VAL B O 1
ATOM 1937 N N . SER B 1 30 ? -42.008 -21.260 -33.377 1.00 34.78 30 SER B N 1
ATOM 1938 C CA . SER B 1 30 ? -41.036 -20.727 -32.415 1.00 34.86 30 SER B CA 1
ATOM 1939 C C . SER B 1 30 ? -40.440 -19.424 -32.874 1.00 34.83 30 SER B C 1
ATOM 1940 O O . SER B 1 30 ? -40.614 -19.014 -34.027 1.00 35.27 30 SER B O 1
ATOM 1943 N N . PHE B 1 31 ? -39.757 -18.753 -31.961 1.00 32.71 31 PHE B N 1
ATOM 1944 C CA . PHE B 1 31 ? -39.102 -17.489 -32.266 1.00 32.46 31 PHE B CA 1
ATOM 1945 C C . PHE B 1 31 ? -38.020 -17.508 -31.213 1.00 32.16 31 PHE B C 1
ATOM 1946 O O . PHE B 1 31 ? -38.290 -17.223 -30.044 1.00 32.12 31 PHE B O 1
ATOM 1954 N N . GLY B 1 32 ? -36.805 -17.884 -31.586 1.00 32.35 32 GLY B N 1
ATOM 1955 C CA . GLY B 1 32 ? -35.745 -17.948 -30.576 1.00 32.87 32 GLY B CA 1
ATOM 1956 C C . GLY B 1 32 ? -36.181 -18.980 -29.569 1.00 33.76 32 GLY B C 1
ATOM 1957 O O . GLY B 1 32 ? -36.663 -20.029 -29.952 1.00 33.76 32 GLY B O 1
ATOM 1958 N N . ARG B 1 33 ? -36.017 -18.705 -28.287 1.00 33.40 33 ARG B N 1
ATOM 1959 C CA . ARG B 1 33 ? -36.382 -19.685 -27.266 1.00 34.38 33 ARG B CA 1
ATOM 1960 C C . ARG B 1 33 ? -37.851 -19.686 -26.913 1.00 33.94 33 ARG B C 1
ATOM 1961 O O . ARG B 1 33 ? -38.273 -20.408 -25.988 1.00 33.97 33 ARG B O 1
ATOM 1969 N N . PHE B 1 34 ? -38.634 -18.854 -27.607 1.00 32.85 34 PHE B N 1
ATOM 1970 C CA . PHE B 1 34 ? -40.081 -18.795 -27.326 1.00 32.19 34 PHE B CA 1
ATOM 1971 C C . PHE B 1 34 ? -40.835 -19.795 -28.213 1.00 32.97 34 PHE B C 1
ATOM 1972 O O . PHE B 1 34 ? -40.548 -19.915 -29.394 1.00 32.79 34 PHE B O 1
ATOM 1980 N N . SER B 1 35 ? -41.804 -20.502 -27.657 1.00 32.78 35 SER B N 1
ATOM 1981 C CA . SER B 1 35 ? -42.567 -21.440 -28.451 1.00 33.39 35 SER B CA 1
ATOM 1982 C C . SER B 1 35 ? -44.041 -21.130 -28.336 1.00 32.62 35 SER B C 1
ATOM 1983 O O . SER B 1 35 ? -44.505 -20.632 -27.308 1.00 31.13 35 SER B O 1
ATOM 1986 N N . ALA B 1 36 ? -44.777 -21.427 -29.406 1.00 32.09 36 ALA B N 1
ATOM 1987 C CA . ALA B 1 36 ? -46.219 -21.272 -29.404 1.00 32.11 36 ALA B CA 1
ATOM 1988 C C . ALA B 1 36 ? -46.820 -22.375 -30.229 1.00 31.96 36 ALA B C 1
ATOM 1989 O O . ALA B 1 36 ? -46.091 -23.157 -30.820 1.00 33.01 36 ALA B O 1
ATOM 1991 N N . TYR B 1 37 ? -48.148 -22.424 -30.238 1.00 31.10 37 TYR B N 1
ATOM 1992 C CA . TYR B 1 37 ? -48.922 -23.420 -30.977 1.00 31.88 37 TYR B CA 1
ATOM 1993 C C . TYR B 1 37 ? -50.028 -22.729 -31.766 1.00 31.67 37 TYR B C 1
ATOM 1994 O O . TYR B 1 37 ? -50.868 -22.015 -31.209 1.00 31.77 37 TYR B O 1
ATOM 2003 N N . GLU B 1 38 ? -49.995 -22.922 -33.072 1.00 32.03 38 GLU B N 1
ATOM 2004 C CA . GLU B 1 38 ? -50.981 -22.367 -33.979 1.00 32.50 38 GLU B CA 1
ATOM 2005 C C . GLU B 1 38 ? -51.974 -23.465 -34.332 1.00 33.74 38 GLU B C 1
ATOM 2006 O O . GLU B 1 38 ? -51.589 -24.442 -34.956 1.00 32.61 38 GLU B O 1
ATOM 2012 N N . GLY B 1 39 ? -53.245 -23.297 -33.978 1.00 34.61 39 GLY B N 1
ATOM 2013 C CA . GLY B 1 39 ? -54.236 -24.295 -34.409 1.00 35.94 39 GLY B CA 1
ATOM 2014 C C . GLY B 1 39 ? -55.595 -23.672 -34.449 1.00 36.68 39 GLY B C 1
ATOM 2015 O O . GLY B 1 39 ? -55.730 -22.452 -34.638 1.00 36.94 39 GLY B O 1
ATOM 2016 N N . GLU B 1 40 ? -56.620 -24.489 -34.242 1.00 38.18 40 GLU B N 1
ATOM 2017 C CA . GLU B 1 40 ? -57.978 -23.972 -34.228 1.00 39.14 40 GLU B CA 1
ATOM 2018 C C . GLU B 1 40 ? -58.684 -24.410 -32.968 1.00 39.19 40 GLU B C 1
ATOM 2019 O O . GLU B 1 40 ? -58.482 -25.526 -32.467 1.00 38.40 40 GLU B O 1
ATOM 2025 N N . LEU B 1 41 ? -59.530 -23.528 -32.469 1.00 39.55 41 LEU B N 1
ATOM 2026 C CA . LEU B 1 41 ? -60.417 -23.867 -31.374 1.00 41.39 41 LEU B CA 1
ATOM 2027 C C . LEU B 1 41 ? -61.749 -23.233 -31.699 1.00 43.33 41 LEU B C 1
ATOM 2028 O O . LEU B 1 41 ? -61.835 -22.026 -31.922 1.00 43.21 41 LEU B O 1
ATOM 2033 N N . ALA B 1 42 ? -62.789 -24.011 -31.824 1.00 45.64 42 ALA B N 1
ATOM 2034 C CA . ALA B 1 42 ? -64.089 -23.468 -32.126 1.00 47.70 42 ALA B CA 1
ATOM 2035 C C . ALA B 1 42 ? -64.184 -22.663 -33.411 1.00 48.49 42 ALA B C 1
ATOM 2036 O O . ALA B 1 42 ? -64.833 -21.640 -33.436 1.00 49.38 42 ALA B O 1
ATOM 2038 N N . GLY B 1 43 ? -63.532 -23.081 -34.470 1.00 49.06 43 GLY B N 1
ATOM 2039 C CA . GLY B 1 43 ? -63.582 -22.244 -35.651 1.00 48.65 43 GLY B CA 1
ATOM 2040 C C . GLY B 1 43 ? -62.929 -20.888 -35.528 1.00 48.80 43 GLY B C 1
ATOM 2041 O O . GLY B 1 43 ? -63.167 -19.994 -36.318 1.00 49.09 43 GLY B O 1
ATOM 2042 N N . LYS B 1 44 ? -62.073 -20.706 -34.548 1.00 47.29 44 LYS B N 1
ATOM 2043 C CA . LYS B 1 44 ? -61.245 -19.544 -34.583 1.00 46.21 44 LYS B CA 1
ATOM 2044 C C . LYS B 1 44 ? -59.828 -19.997 -34.755 1.00 44.86 44 LYS B C 1
ATOM 2045 O O . LYS B 1 44 ? -59.459 -21.051 -34.304 1.00 44.36 44 LYS B O 1
ATOM 2051 N N . ARG B 1 45 ? -59.036 -19.188 -35.423 1.00 43.14 45 ARG B N 1
ATOM 2052 C CA . ARG B 1 45 ? -57.618 -19.404 -35.480 1.00 41.65 45 ARG B CA 1
ATOM 2053 C C . ARG B 1 45 ? -57.093 -19.012 -34.097 1.00 40.08 45 ARG B C 1
ATOM 2054 O O . ARG B 1 45 ? -57.383 -17.929 -33.620 1.00 40.29 45 ARG B O 1
ATOM 2062 N N . MET B 1 46 ? -56.370 -19.901 -33.439 1.00 38.04 46 MET B N 1
ATOM 2063 C CA . MET B 1 46 ? -55.828 -19.598 -32.112 1.00 36.79 46 MET B CA 1
ATOM 2064 C C . MET B 1 46 ? -54.316 -19.784 -32.112 1.00 35.22 46 MET B C 1
ATOM 2065 O O . MET B 1 46 ? -53.801 -20.766 -32.622 1.00 35.38 46 MET B O 1
ATOM 2070 N N . VAL B 1 47 ? -53.588 -18.826 -31.552 1.00 33.44 47 VAL B N 1
ATOM 2071 C CA . VAL B 1 47 ? -52.183 -19.046 -31.392 1.00 31.13 47 VAL B CA 1
ATOM 2072 C C . VAL B 1 47 ? -51.899 -18.959 -29.924 1.00 30.16 47 VAL B C 1
ATOM 2073 O O . VAL B 1 47 ? -52.094 -17.924 -29.308 1.00 29.22 47 VAL B O 1
ATOM 2077 N N . LEU B 1 48 ? -51.452 -20.079 -29.384 1.00 28.41 48 LEU B N 1
ATOM 2078 C CA . LEU B 1 48 ? -51.261 -20.208 -27.961 1.00 27.92 48 LEU B CA 1
ATOM 2079 C C . LEU B 1 48 ? -49.770 -20.157 -27.642 1.00 28.94 48 LEU B C 1
ATOM 2080 O O . LEU B 1 48 ? -49.028 -21.048 -28.006 1.00 29.26 48 LEU B O 1
ATOM 2085 N N . ALA B 1 49 ? -49.335 -19.100 -26.951 1.00 29.01 49 ALA B N 1
ATOM 2086 C CA . ALA B 1 49 ? -47.909 -18.871 -26.712 1.00 27.70 49 ALA B CA 1
ATOM 2087 C C . ALA B 1 49 ? -47.513 -19.175 -25.270 1.00 27.60 49 ALA B C 1
ATOM 2088 O O . ALA B 1 49 ? -48.268 -18.897 -24.356 1.00 27.91 49 ALA B O 1
ATOM 2090 N N . LEU B 1 50 ? -46.334 -19.782 -25.099 1.00 27.67 50 LEU B N 1
ATOM 2091 C CA . LEU B 1 50 ? -45.751 -19.985 -23.771 1.00 27.10 50 LEU B CA 1
ATOM 2092 C C . LEU B 1 50 ? -44.726 -18.863 -23.587 1.00 27.15 50 LEU B C 1
ATOM 2093 O O . LEU B 1 50 ? -43.646 -18.894 -24.201 1.00 27.22 50 LEU B O 1
ATOM 2098 N N . SER B 1 51 ? -45.089 -17.854 -22.825 1.00 27.38 51 SER B N 1
ATOM 2099 C CA . SER B 1 51 ? -44.223 -16.660 -22.687 1.00 27.59 51 SER B CA 1
ATOM 2100 C C . SER B 1 51 ? -42.986 -16.817 -21.822 1.00 26.89 51 SER B C 1
ATOM 2101 O O . SER B 1 51 ? -41.973 -16.191 -22.095 1.00 27.42 51 SER B O 1
ATOM 2104 N N . GLY B 1 52 ? -43.072 -17.623 -20.769 1.00 26.33 52 GLY B N 1
ATOM 2105 C CA . GLY B 1 52 ? -42.048 -17.611 -19.731 1.00 25.72 52 GLY B CA 1
ATOM 2106 C C . GLY B 1 52 ? -42.499 -16.580 -18.714 1.00 24.41 52 GLY B C 1
ATOM 2107 O O . GLY B 1 52 ? -43.459 -15.809 -18.970 1.00 25.51 52 GLY B O 1
ATOM 2108 N N . ILE B 1 53 ? -41.812 -16.525 -17.577 1.00 22.70 53 ILE B N 1
ATOM 2109 C CA . ILE B 1 53 ? -42.285 -15.751 -16.440 1.00 21.85 53 ILE B CA 1
ATOM 2110 C C . ILE B 1 53 ? -41.740 -14.342 -16.540 1.00 22.06 53 ILE B C 1
ATOM 2111 O O . ILE B 1 53 ? -40.606 -14.168 -16.998 1.00 21.38 53 ILE B O 1
ATOM 2116 N N . GLY B 1 54 ? -42.568 -13.361 -16.172 1.00 21.26 54 GLY B N 1
ATOM 2117 C CA . GLY B 1 54 ? -42.073 -11.989 -15.946 1.00 21.30 54 GLY B CA 1
ATOM 2118 C C . GLY B 1 54 ? -42.357 -11.037 -17.095 1.00 22.38 54 GLY B C 1
ATOM 2119 O O . GLY B 1 54 ? -42.828 -11.458 -18.135 1.00 23.97 54 GLY B O 1
ATOM 2120 N N . LYS B 1 55 ? -42.009 -9.758 -16.929 1.00 22.73 55 LYS B N 1
ATOM 2121 C CA . LYS B 1 55 ? -42.509 -8.728 -17.849 1.00 23.91 55 LYS B CA 1
ATOM 2122 C C . LYS B 1 55 ? -41.859 -8.787 -19.207 1.00 23.86 55 LYS B C 1
ATOM 2123 O O . LYS B 1 55 ? -42.528 -8.614 -20.221 1.00 25.76 55 LYS B O 1
ATOM 2129 N N . VAL B 1 56 ? -40.530 -8.916 -19.225 1.00 23.30 56 VAL B N 1
ATOM 2130 C CA . VAL B 1 56 ? -39.803 -9.009 -20.490 1.00 22.40 56 VAL B CA 1
ATOM 2131 C C . VAL B 1 56 ? -40.263 -10.197 -21.288 1.00 22.57 56 VAL B C 1
ATOM 2132 O O . VAL B 1 56 ? -40.600 -10.085 -22.471 1.00 23.30 56 VAL B O 1
ATOM 2136 N N . ASN B 1 57 ? -40.337 -11.348 -20.653 1.00 22.48 57 ASN B N 1
ATOM 2137 C CA . ASN B 1 57 ? -40.753 -12.516 -21.419 1.00 22.51 57 ASN B CA 1
ATOM 2138 C C . ASN B 1 57 ? -42.161 -12.323 -21.965 1.00 22.50 57 ASN B C 1
ATOM 2139 O O . ASN B 1 57 ? -42.444 -12.592 -23.130 1.00 22.85 57 ASN B O 1
ATOM 2144 N N . ALA B 1 58 ? -43.086 -11.921 -21.107 1.00 23.29 58 ALA B N 1
ATOM 2145 C CA . ALA B 1 58 ? -44.452 -11.725 -21.581 1.00 23.69 58 ALA B CA 1
ATOM 2146 C C . ALA B 1 58 ? -44.514 -10.683 -22.712 1.00 23.89 58 ALA B C 1
ATOM 2147 O O . ALA B 1 58 ? -45.255 -10.852 -23.670 1.00 23.98 58 ALA B O 1
ATOM 2149 N N . ALA B 1 59 ? -43.791 -9.582 -22.573 1.00 24.27 59 ALA B N 1
ATOM 2150 C CA . ALA B 1 59 ? -43.883 -8.545 -23.572 1.00 23.60 59 ALA B CA 1
ATOM 2151 C C . ALA B 1 59 ? -43.346 -9.032 -24.923 1.00 25.04 59 ALA B C 1
ATOM 2152 O O . ALA B 1 59 ? -43.944 -8.756 -25.967 1.00 23.92 59 ALA B O 1
ATOM 2154 N N . VAL B 1 60 ? -42.218 -9.743 -24.934 1.00 24.17 60 VAL B N 1
ATOM 2155 C CA . VAL B 1 60 ? -41.687 -10.221 -26.179 1.00 24.77 60 VAL B CA 1
ATOM 2156 C C . VAL B 1 60 ? -42.619 -11.253 -26.846 1.00 25.00 60 VAL B C 1
ATOM 2157 O O . VAL B 1 60 ? -42.877 -11.221 -28.061 1.00 25.05 60 VAL B O 1
ATOM 2161 N N . ALA B 1 61 ? -43.103 -12.199 -26.057 1.00 24.90 61 ALA B N 1
ATOM 2162 C CA . ALA B 1 61 ? -43.929 -13.254 -26.651 1.00 25.05 61 ALA B CA 1
ATOM 2163 C C . ALA B 1 61 ? -45.193 -12.606 -27.254 1.00 25.47 61 ALA B C 1
ATOM 2164 O O . ALA B 1 61 ? -45.653 -12.987 -28.330 1.00 25.30 61 ALA B O 1
ATOM 2166 N N . THR B 1 62 ? -45.742 -11.620 -26.552 1.00 23.21 62 THR B N 1
ATOM 2167 C CA . THR B 1 62 ? -46.973 -10.967 -26.975 1.00 23.85 62 THR B CA 1
ATOM 2168 C C . THR B 1 62 ? -46.736 -10.174 -28.268 1.00 25.30 62 THR B C 1
ATOM 2169 O O . THR B 1 62 ? -47.523 -10.247 -29.244 1.00 25.37 62 THR B O 1
ATOM 2173 N N . ALA B 1 63 ? -45.658 -9.395 -28.277 1.00 24.10 63 ALA B N 1
ATOM 2174 C CA . ALA B 1 63 ? -45.345 -8.630 -29.494 1.00 25.85 63 ALA B CA 1
ATOM 2175 C C . ALA B 1 63 ? -45.083 -9.553 -30.691 1.00 26.45 63 ALA B C 1
ATOM 2176 O O . ALA B 1 63 ? -45.492 -9.257 -31.826 1.00 25.50 63 ALA B O 1
ATOM 2178 N N . TRP B 1 64 ? -44.389 -10.661 -30.445 1.00 27.28 64 TRP B N 1
ATOM 2179 C CA . TRP B 1 64 ? -44.085 -11.658 -31.499 1.00 28.58 64 TRP B CA 1
ATOM 2180 C C . TRP B 1 64 ? -45.362 -12.211 -32.103 1.00 29.25 64 TRP B C 1
ATOM 2181 O O . TRP B 1 64 ? -45.520 -12.254 -33.346 1.00 29.67 64 TRP B O 1
ATOM 2192 N N . ILE B 1 65 ? -46.295 -12.631 -31.247 1.00 28.11 65 ILE B N 1
ATOM 2193 C CA . ILE B 1 65 ? -47.526 -13.225 -31.771 1.00 27.89 65 ILE B CA 1
ATOM 2194 C C . ILE B 1 65 ? -48.371 -12.179 -32.503 1.00 27.51 65 ILE B C 1
ATOM 2195 O O . ILE B 1 65 ? -48.921 -12.434 -33.563 1.00 27.26 65 ILE B O 1
ATOM 2200 N N . ILE B 1 66 ? -48.462 -10.984 -31.956 1.00 27.49 66 ILE B N 1
ATOM 2201 C CA . ILE B 1 66 ? -49.159 -9.916 -32.693 1.00 27.27 66 ILE B CA 1
ATOM 2202 C C . ILE B 1 66 ? -48.549 -9.711 -34.083 1.00 28.25 66 ILE B C 1
ATOM 2203 O O . ILE B 1 66 ? -49.271 -9.657 -35.071 1.00 29.87 66 ILE B O 1
ATOM 2208 N N . ARG B 1 67 ? -47.228 -9.562 -34.152 1.00 28.88 67 ARG B N 1
ATOM 2209 C CA . ARG B 1 67 ? -46.538 -9.231 -35.394 1.00 29.60 67 ARG B CA 1
ATOM 2210 C C . ARG B 1 67 ? -46.573 -10.355 -36.419 1.00 30.11 67 ARG B C 1
ATOM 2211 O O . ARG B 1 67 ? -46.862 -10.127 -37.599 1.00 30.57 67 ARG B O 1
ATOM 2219 N N . GLU B 1 68 ? -46.238 -11.563 -35.975 1.00 29.76 68 GLU B N 1
ATOM 2220 C CA . GLU B 1 68 ? -46.058 -12.664 -36.889 1.00 30.09 68 GLU B CA 1
ATOM 2221 C C . GLU B 1 68 ? -47.389 -13.286 -37.327 1.00 30.29 68 GLU B C 1
ATOM 2222 O O . GLU B 1 68 ? -47.519 -13.718 -38.459 1.00 29.60 68 GLU B O 1
ATOM 2228 N N . PHE B 1 69 ? -48.365 -13.337 -36.421 1.00 29.40 69 PHE B N 1
ATOM 2229 C CA . PHE B 1 69 ? -49.634 -13.951 -36.735 1.00 30.24 69 PHE B CA 1
ATOM 2230 C C . PHE B 1 69 ? -50.811 -12.994 -36.929 1.00 29.60 69 PHE B C 1
ATOM 2231 O O . PHE B 1 69 ? -51.915 -13.455 -37.185 1.00 32.28 69 PHE B O 1
ATOM 2239 N N . ALA B 1 70 ? -50.597 -11.694 -36.813 1.00 29.24 70 ALA B N 1
ATOM 2240 C CA . ALA B 1 70 ? -51.663 -10.736 -37.052 1.00 28.79 70 ALA B CA 1
ATOM 2241 C C . ALA B 1 70 ? -52.839 -11.036 -36.112 1.00 29.32 70 ALA B C 1
ATOM 2242 O O . ALA B 1 70 ? -53.990 -11.053 -36.510 1.00 28.55 70 ALA B O 1
ATOM 2244 N N . ALA B 1 71 ? -52.536 -11.236 -34.835 1.00 29.28 71 ALA B N 1
ATOM 2245 C CA . ALA B 1 71 ? -53.577 -11.611 -33.904 1.00 28.42 71 ALA B CA 1
ATOM 2246 C C . ALA B 1 71 ? -54.570 -10.458 -33.784 1.00 28.70 71 ALA B C 1
ATOM 2247 O O . ALA B 1 71 ? -54.165 -9.294 -33.690 1.00 27.76 71 ALA B O 1
ATOM 2249 N N . ASP B 1 72 ? -55.858 -10.772 -33.714 1.00 26.39 72 ASP B N 1
ATOM 2250 C CA . ASP B 1 72 ? -56.879 -9.721 -33.612 1.00 29.32 72 ASP B CA 1
ATOM 2251 C C . ASP B 1 72 ? -57.100 -9.239 -32.184 1.00 29.78 72 ASP B C 1
ATOM 2252 O O . ASP B 1 72 ? -57.559 -8.094 -31.940 1.00 28.38 72 ASP B O 1
ATOM 2257 N N . CYS B 1 73 ? -56.754 -10.111 -31.235 1.00 29.21 73 CYS B N 1
ATOM 2258 C CA . CYS B 1 73 ? -56.866 -9.749 -29.822 1.00 29.10 73 CYS B CA 1
ATOM 2259 C C . CYS B 1 73 ? -55.972 -10.727 -29.070 1.00 27.78 73 CYS B C 1
ATOM 2260 O O . CYS B 1 73 ? -55.523 -11.731 -29.624 1.00 28.20 73 CYS B O 1
ATOM 2263 N N . VAL B 1 74 ? -55.757 -10.423 -27.795 1.00 27.37 74 VAL B N 1
ATOM 2264 C CA . VAL B 1 74 ? -54.877 -11.184 -26.941 1.00 26.36 74 VAL B CA 1
ATOM 2265 C C . VAL B 1 74 ? -55.621 -11.433 -25.636 1.00 26.29 74 VAL B C 1
ATOM 2266 O O . VAL B 1 74 ? -56.221 -10.519 -25.039 1.00 24.68 74 VAL B O 1
ATOM 2270 N N . ILE B 1 75 ? -55.581 -12.690 -25.197 1.00 25.57 75 ILE B N 1
ATOM 2271 C CA . ILE B 1 75 ? -56.151 -13.038 -23.904 1.00 26.73 75 ILE B CA 1
ATOM 2272 C C . ILE B 1 75 ? -55.015 -13.654 -23.065 1.00 26.30 75 ILE B C 1
ATOM 2273 O O . ILE B 1 75 ? -54.365 -14.628 -23.487 1.00 27.55 75 ILE B O 1
ATOM 2278 N N . ASN B 1 76 ? -54.768 -13.082 -21.891 1.00 26.44 76 ASN B N 1
ATOM 2279 C CA . ASN B 1 76 ? -53.836 -13.687 -20.925 1.00 26.07 76 ASN B CA 1
ATOM 2280 C C . ASN B 1 76 ? -54.598 -14.717 -20.080 1.00 25.89 76 ASN B C 1
ATOM 2281 O O . ASN B 1 76 ? -55.730 -14.474 -19.695 1.00 25.20 76 ASN B O 1
ATOM 2286 N N . THR B 1 77 ? -53.958 -15.844 -19.786 1.00 26.25 77 THR B N 1
ATOM 2287 C CA . THR B 1 77 ? -54.537 -16.854 -18.895 1.00 26.98 77 THR B CA 1
ATOM 2288 C C . THR B 1 77 ? -53.500 -17.237 -17.825 1.00 27.41 77 THR B C 1
ATOM 2289 O O . THR B 1 77 ? -52.315 -17.204 -18.094 1.00 28.07 77 THR B O 1
ATOM 2293 N N . GLY B 1 78 ? -53.911 -17.576 -16.610 1.00 28.30 78 GLY B N 1
ATOM 2294 C CA . GLY B 1 78 ? -52.911 -18.105 -15.688 1.00 28.43 78 GLY B CA 1
ATOM 2295 C C . GLY B 1 78 ? -53.275 -17.983 -14.236 1.00 28.78 78 GLY B C 1
ATOM 2296 O O . GLY B 1 78 ? -54.451 -17.755 -13.899 1.00 29.10 78 GLY B O 1
ATOM 2297 N N . SER B 1 79 ? -52.265 -18.116 -13.372 1.00 28.01 79 SER B N 1
ATOM 2298 C CA . SER B 1 79 ? -52.434 -17.986 -11.909 1.00 27.83 79 SER B CA 1
ATOM 2299 C C . SER B 1 79 ? -52.048 -16.591 -11.424 1.00 27.52 79 SER B C 1
ATOM 2300 O O . SER B 1 79 ? -51.346 -15.854 -12.118 1.00 27.43 79 SER B O 1
ATOM 2303 N N . ALA B 1 80 ? -52.490 -16.226 -10.230 1.00 26.47 80 ALA B N 1
ATOM 2304 C CA . ALA B 1 80 ? -52.191 -14.940 -9.661 1.00 26.40 80 ALA B CA 1
ATOM 2305 C C . ALA B 1 80 ? -52.377 -15.037 -8.145 1.00 27.78 80 ALA B C 1
ATOM 2306 O O . ALA B 1 80 ? -53.047 -15.952 -7.651 1.00 29.16 80 ALA B O 1
ATOM 2308 N N . GLY B 1 81 ? -51.768 -14.132 -7.412 1.00 27.29 81 GLY B N 1
ATOM 2309 C CA . GLY B 1 81 ? -52.048 -14.038 -5.985 1.00 28.41 81 GLY B CA 1
ATOM 2310 C C . GLY B 1 81 ? -53.315 -13.236 -5.758 1.00 29.81 81 GLY B C 1
ATOM 2311 O O . GLY B 1 81 ? -53.478 -12.131 -6.323 1.00 29.58 81 GLY B O 1
ATOM 2312 N N . GLY B 1 82 ? -54.221 -13.783 -4.954 1.00 29.12 82 GLY B N 1
ATOM 2313 C CA . GLY B 1 82 ? -55.456 -13.096 -4.620 1.00 31.20 82 GLY B CA 1
ATOM 2314 C C . GLY B 1 82 ? -55.274 -12.017 -3.592 1.00 32.25 82 GLY B C 1
ATOM 2315 O O . GLY B 1 82 ? -54.868 -12.300 -2.463 1.00 34.31 82 GLY B O 1
ATOM 2316 N N . LEU B 1 83 ? -55.570 -10.774 -3.937 1.00 31.36 83 LEU B N 1
ATOM 2317 C CA . LEU B 1 83 ? -55.538 -9.723 -2.960 1.00 33.09 83 LEU B CA 1
ATOM 2318 C C . LEU B 1 83 ? -56.926 -9.207 -2.642 1.00 34.58 83 LEU B C 1
ATOM 2319 O O . LEU B 1 83 ? -57.123 -8.481 -1.650 1.00 35.41 83 LEU B O 1
ATOM 2324 N N . GLY B 1 84 ? -57.875 -9.503 -3.504 1.00 36.02 84 GLY B N 1
ATOM 2325 C CA . GLY B 1 84 ? -59.196 -8.919 -3.308 1.00 38.66 84 GLY B CA 1
ATOM 2326 C C . GLY B 1 84 ? -59.825 -9.533 -2.079 1.00 40.05 84 GLY B C 1
ATOM 2327 O O . GLY B 1 84 ? -59.648 -10.723 -1.827 1.00 39.96 84 GLY B O 1
ATOM 2328 N N . LYS B 1 85 ? -60.577 -8.730 -1.329 1.00 42.02 85 LYS B N 1
ATOM 2329 C CA . LYS B 1 85 ? -61.316 -9.254 -0.175 1.00 44.81 85 LYS B CA 1
ATOM 2330 C C . LYS B 1 85 ? -62.085 -10.525 -0.472 1.00 44.44 85 LYS B C 1
ATOM 2331 O O . LYS B 1 85 ? -62.953 -10.558 -1.354 1.00 45.39 85 LYS B O 1
ATOM 2337 N N . GLY B 1 86 ? -61.758 -11.571 0.269 1.00 44.49 86 GLY B N 1
ATOM 2338 C CA . GLY B 1 86 ? -62.473 -12.819 0.175 1.00 44.65 86 GLY B CA 1
ATOM 2339 C C . GLY B 1 86 ? -62.078 -13.821 -0.894 1.00 44.53 86 GLY B C 1
ATOM 2340 O O . GLY B 1 86 ? -62.589 -14.942 -0.922 1.00 44.75 86 GLY B O 1
ATOM 2341 N N . LEU B 1 87 ? -61.142 -13.454 -1.762 1.00 44.67 87 LEU B N 1
ATOM 2342 C CA . LEU B 1 87 ? -60.736 -14.349 -2.826 1.00 43.39 87 LEU B CA 1
ATOM 2343 C C . LEU B 1 87 ? -60.116 -15.649 -2.325 1.00 43.61 87 LEU B C 1
ATOM 2344 O O . LEU B 1 87 ? -59.307 -15.675 -1.399 1.00 44.38 87 LEU B O 1
ATOM 2349 N N . LYS B 1 88 ? -60.541 -16.734 -2.936 1.00 43.01 88 LYS B N 1
ATOM 2350 C CA . LYS B 1 88 ? -60.120 -18.066 -2.589 1.00 43.08 88 LYS B CA 1
ATOM 2351 C C . LYS B 1 88 ? -59.342 -18.673 -3.717 1.00 41.90 88 LYS B C 1
ATOM 2352 O O . LYS B 1 88 ? -59.522 -18.301 -4.873 1.00 41.25 88 LYS B O 1
ATOM 2358 N N . VAL B 1 89 ? -58.524 -19.662 -3.381 1.00 40.72 89 VAL B N 1
ATOM 2359 C CA . VAL B 1 89 ? -57.843 -20.459 -4.368 1.00 40.16 89 VAL B CA 1
ATOM 2360 C C . VAL B 1 89 ? -58.838 -21.042 -5.384 1.00 39.95 89 VAL B C 1
ATOM 2361 O O . VAL B 1 89 ? -59.873 -21.611 -4.996 1.00 39.39 89 VAL B O 1
ATOM 2365 N N . GLY B 1 90 ? -58.525 -20.887 -6.677 1.00 38.13 90 GLY B N 1
ATOM 2366 C CA . GLY B 1 90 ? -59.427 -21.282 -7.767 1.00 36.49 90 GLY B CA 1
ATOM 2367 C C . GLY B 1 90 ? -60.373 -20.216 -8.307 1.00 35.56 90 GLY B C 1
ATOM 2368 O O . GLY B 1 90 ? -60.855 -20.333 -9.434 1.00 35.77 90 GLY B O 1
ATOM 2369 N N . ASP B 1 91 ? -60.657 -19.184 -7.522 1.00 34.45 91 ASP B N 1
ATOM 2370 C CA . ASP B 1 91 ? -61.552 -18.128 -7.963 1.00 34.60 91 ASP B CA 1
ATOM 2371 C C . ASP B 1 91 ? -60.918 -17.404 -9.149 1.00 34.08 91 ASP B C 1
ATOM 2372 O O . ASP B 1 91 ? -59.698 -17.243 -9.197 1.00 34.11 91 ASP B O 1
ATOM 2377 N N . VAL B 1 92 ? -61.750 -16.950 -10.071 1.00 33.18 92 VAL B N 1
ATOM 2378 C CA . VAL B 1 92 ? -61.275 -16.231 -11.266 1.00 31.70 92 VAL B CA 1
ATOM 2379 C C . VAL B 1 92 ? -61.534 -14.746 -11.149 1.00 31.98 92 VAL B C 1
ATOM 2380 O O . VAL B 1 92 ? -62.573 -14.316 -10.627 1.00 31.63 92 VAL B O 1
ATOM 2384 N N . VAL B 1 93 ? -60.557 -13.955 -11.626 1.00 30.57 93 VAL B N 1
ATOM 2385 C CA . VAL B 1 93 ? -60.678 -12.512 -11.782 1.00 30.02 93 VAL B CA 1
ATOM 2386 C C . VAL B 1 93 ? -60.555 -12.198 -13.279 1.00 29.44 93 VAL B C 1
ATOM 2387 O O . VAL B 1 93 ? -59.581 -12.626 -13.939 1.00 28.04 93 VAL B O 1
ATOM 2391 N N . ILE B 1 94 ? -61.574 -11.511 -13.798 1.00 28.58 94 ILE B N 1
ATOM 2392 C CA . ILE B 1 94 ? -61.535 -10.867 -15.089 1.00 29.09 94 ILE B CA 1
ATOM 2393 C C . ILE B 1 94 ? -60.868 -9.529 -14.875 1.00 28.90 94 ILE B C 1
ATOM 2394 O O . ILE B 1 94 ? -61.399 -8.657 -14.170 1.00 27.84 94 ILE B O 1
ATOM 2399 N N . GLY B 1 95 ? -59.673 -9.356 -15.436 1.00 28.56 95 GLY B N 1
ATOM 2400 C CA . GLY B 1 95 ? -58.951 -8.129 -15.159 1.00 28.06 95 GLY B CA 1
ATOM 2401 C C . GLY B 1 95 ? -59.505 -7.095 -16.110 1.00 28.90 95 GLY B C 1
ATOM 2402 O O . GLY B 1 95 ? -59.312 -7.201 -17.325 1.00 30.01 95 GLY B O 1
ATOM 2403 N N . THR B 1 96 ? -60.212 -6.106 -15.581 1.00 29.85 96 THR B N 1
ATOM 2404 C CA . THR B 1 96 ? -60.798 -5.093 -16.430 1.00 30.39 96 THR B CA 1
ATOM 2405 C C . THR B 1 96 ? -59.859 -3.921 -16.629 1.00 30.76 96 THR B C 1
ATOM 2406 O O . THR B 1 96 ? -59.976 -3.180 -17.610 1.00 29.92 96 THR B O 1
ATOM 2410 N N . GLU B 1 97 ? -58.913 -3.765 -15.702 1.00 31.39 97 GLU B N 1
ATOM 2411 C CA . GLU B 1 97 ? -57.879 -2.756 -15.787 1.00 31.15 97 GLU B CA 1
ATOM 2412 C C . GLU B 1 97 ? -56.606 -3.405 -15.290 1.00 31.22 97 GLU B C 1
ATOM 2413 O O . GLU B 1 97 ? -56.676 -4.272 -14.433 1.00 30.21 97 GLU B O 1
ATOM 2419 N N . THR B 1 98 ? -55.450 -2.941 -15.784 1.00 29.57 98 THR B N 1
ATOM 2420 C CA . THR B 1 98 ? -54.155 -3.501 -15.378 1.00 30.45 98 THR B CA 1
ATOM 2421 C C . THR B 1 98 ? -53.147 -2.375 -15.154 1.00 29.08 98 THR B C 1
ATOM 2422 O O . THR B 1 98 ? -53.216 -1.343 -15.792 1.00 29.44 98 THR B O 1
ATOM 2426 N N . ALA B 1 99 ? -52.275 -2.528 -14.163 1.00 27.60 99 ALA B N 1
ATOM 2427 C CA . ALA B 1 99 ? -51.212 -1.547 -13.981 1.00 26.41 99 ALA B CA 1
ATOM 2428 C C . ALA B 1 99 ? -49.971 -2.249 -13.463 1.00 25.85 99 ALA B C 1
ATOM 2429 O O . ALA B 1 99 ? -50.067 -3.329 -12.909 1.00 25.51 99 ALA B O 1
ATOM 2431 N N . HIS B 1 100 ? -48.803 -1.646 -13.686 1.00 25.10 100 HIS B N 1
ATOM 2432 C CA . HIS B 1 100 ? -47.587 -2.152 -13.061 1.00 24.79 100 HIS B CA 1
ATOM 2433 C C . HIS B 1 100 ? -47.520 -1.666 -11.614 1.00 24.41 100 HIS B C 1
ATOM 2434 O O . HIS B 1 100 ? -47.496 -0.471 -11.356 1.00 26.03 100 HIS B O 1
ATOM 2441 N N . HIS B 1 101 ? -47.392 -2.570 -10.653 1.00 24.64 101 HIS B N 1
ATOM 2442 C CA . HIS B 1 101 ? -47.262 -2.134 -9.256 1.00 24.78 101 HIS B CA 1
ATOM 2443 C C . HIS B 1 101 ? -45.825 -1.721 -8.896 1.00 25.67 101 HIS B C 1
ATOM 2444 O O . HIS B 1 101 ? -45.587 -1.048 -7.896 1.00 27.02 101 HIS B O 1
ATOM 2451 N N . ASP B 1 102 ? -44.863 -2.091 -9.729 1.00 25.96 102 ASP B N 1
ATOM 2452 C CA . ASP B 1 102 ? -43.475 -1.825 -9.385 1.00 25.46 102 ASP B CA 1
ATOM 2453 C C . ASP B 1 102 ? -42.792 -0.789 -10.297 1.00 26.45 102 ASP B C 1
ATOM 2454 O O . ASP B 1 102 ? -41.586 -0.609 -10.230 1.00 26.18 102 ASP B O 1
ATOM 2459 N N . VAL B 1 103 ? -43.568 -0.099 -11.137 1.00 25.12 103 VAL B N 1
ATOM 2460 C CA . VAL B 1 103 ? -43.035 1.004 -11.912 1.00 23.46 103 VAL B CA 1
ATOM 2461 C C . VAL B 1 103 ? -43.040 2.272 -11.077 1.00 23.78 103 VAL B C 1
ATOM 2462 O O . VAL B 1 103 ? -44.059 2.640 -10.523 1.00 23.16 103 VAL B O 1
ATOM 2466 N N . ASP B 1 104 ? -41.914 2.957 -11.023 1.00 23.13 104 ASP B N 1
ATOM 2467 C CA . ASP B 1 104 ? -41.824 4.203 -10.237 1.00 23.87 104 ASP B CA 1
ATOM 2468 C C . ASP B 1 104 ? -40.937 5.217 -10.936 1.00 23.65 104 ASP B C 1
ATOM 2469 O O . ASP B 1 104 ? -39.719 5.157 -10.839 1.00 24.43 104 ASP B O 1
ATOM 2474 N N . VAL B 1 105 ? -41.557 6.127 -11.675 1.00 24.55 105 VAL B N 1
ATOM 2475 C CA . VAL B 1 105 ? -40.849 7.276 -12.219 1.00 24.60 105 VAL B CA 1
ATOM 2476 C C . VAL B 1 105 ? -41.509 8.534 -11.593 1.00 25.78 105 VAL B C 1
ATOM 2477 O O . VAL B 1 105 ? -41.666 9.571 -12.241 1.00 25.91 105 VAL B O 1
ATOM 2481 N N . THR B 1 106 ? -41.923 8.392 -10.342 1.00 26.77 106 THR B N 1
ATOM 2482 C CA . THR B 1 106 ? -42.579 9.470 -9.606 1.00 27.77 106 THR B CA 1
ATOM 2483 C C . THR B 1 106 ? -41.683 10.666 -9.453 1.00 28.36 106 THR B C 1
ATOM 2484 O O . THR B 1 106 ? -42.169 11.789 -9.226 1.00 29.45 106 THR B O 1
ATOM 2488 N N . ALA B 1 107 ? -40.374 10.448 -9.551 1.00 28.55 107 ALA B N 1
ATOM 2489 C CA . ALA B 1 107 ? -39.426 11.558 -9.433 1.00 28.50 107 ALA B CA 1
ATOM 2490 C C . ALA B 1 107 ? -39.726 12.650 -10.442 1.00 29.44 107 ALA B C 1
ATOM 2491 O O . ALA B 1 107 ? -39.360 13.814 -10.264 1.00 30.13 107 ALA B O 1
ATOM 2493 N N . PHE B 1 108 ? -40.333 12.280 -11.551 1.00 29.16 108 PHE B N 1
ATOM 2494 C CA . PHE B 1 108 ? -40.549 13.254 -12.583 1.00 29.84 108 PHE B CA 1
ATOM 2495 C C . PHE B 1 108 ? -42.014 13.574 -12.700 1.00 30.23 108 PHE B C 1
ATOM 2496 O O . PHE B 1 108 ? -42.475 14.018 -13.770 1.00 32.08 108 PHE B O 1
ATOM 2504 N N . GLY B 1 109 ? -42.767 13.291 -11.647 1.00 32.16 109 GLY B N 1
ATOM 2505 C CA . GLY B 1 109 ? -44.197 13.633 -11.628 1.00 31.43 109 GLY B CA 1
ATOM 2506 C C . GLY B 1 109 ? -45.194 12.568 -12.082 1.00 32.26 109 GLY B C 1
ATOM 2507 O O . GLY B 1 109 ? -46.406 12.770 -11.995 1.00 32.84 109 GLY B O 1
ATOM 2508 N N . TYR B 1 110 ? -44.728 11.437 -12.580 1.00 31.09 110 TYR B N 1
ATOM 2509 C CA . TYR B 1 110 ? -45.676 10.454 -13.086 1.00 30.69 110 TYR B CA 1
ATOM 2510 C C . TYR B 1 110 ? -46.314 9.816 -11.893 1.00 30.20 110 TYR B C 1
ATOM 2511 O O . TYR B 1 110 ? -45.714 9.845 -10.810 1.00 29.99 110 TYR B O 1
ATOM 2520 N N . ALA B 1 111 ? -47.503 9.222 -12.087 1.00 29.22 111 ALA B N 1
ATOM 2521 C CA . ALA B 1 111 ? -48.245 8.586 -11.011 1.00 27.63 111 ALA B CA 1
ATOM 2522 C C . ALA B 1 111 ? -47.536 7.284 -10.716 1.00 27.70 111 ALA B C 1
ATOM 2523 O O . ALA B 1 111 ? -46.840 6.767 -11.587 1.00 25.89 111 ALA B O 1
ATOM 2525 N N . TRP B 1 112 ? -47.691 6.788 -9.489 1.00 28.24 112 TRP B N 1
ATOM 2526 C CA . TRP B 1 112 ? -47.129 5.464 -9.173 1.00 28.09 112 TRP B CA 1
ATOM 2527 C C . TRP B 1 112 ? -47.625 4.430 -10.184 1.00 27.96 112 TRP B C 1
ATOM 2528 O O . TRP B 1 112 ? -48.824 4.360 -10.434 1.00 27.96 112 TRP B O 1
ATOM 2539 N N . GLY B 1 113 ? -46.716 3.631 -10.759 1.00 26.60 113 GLY B N 1
ATOM 2540 C CA . GLY B 1 113 ? -47.052 2.561 -11.714 1.00 26.60 113 GLY B CA 1
ATOM 2541 C C . GLY B 1 113 ? -47.034 3.021 -13.166 1.00 25.59 113 GLY B C 1
ATOM 2542 O O . GLY B 1 113 ? -47.043 2.225 -14.099 1.00 25.54 113 GLY B O 1
ATOM 2543 N N . GLN B 1 114 ? -46.935 4.326 -13.372 1.00 25.30 114 GLN B N 1
ATOM 2544 C CA . GLN B 1 114 ? -47.122 4.839 -14.705 1.00 25.26 114 GLN B CA 1
ATOM 2545 C C . GLN B 1 114 ? -45.804 4.906 -15.480 1.00 26.19 114 GLN B C 1
ATOM 2546 O O . GLN B 1 114 ? -44.869 5.658 -15.089 1.00 25.73 114 GLN B O 1
ATOM 2552 N N . VAL B 1 115 ? -45.741 4.183 -16.605 1.00 26.73 115 VAL B N 1
ATOM 2553 C CA . VAL B 1 115 ? -44.599 4.274 -17.519 1.00 27.42 115 VAL B CA 1
ATOM 2554 C C . VAL B 1 115 ? -44.639 5.644 -18.239 1.00 29.17 115 VAL B C 1
ATOM 2555 O O . VAL B 1 115 ? -45.685 6.046 -18.742 1.00 29.65 115 VAL B O 1
ATOM 2559 N N . PRO B 1 116 ? -43.510 6.384 -18.269 1.00 29.87 116 PRO B N 1
ATOM 2560 C CA . PRO B 1 116 ? -43.629 7.702 -18.913 1.00 30.19 116 PRO B CA 1
ATOM 2561 C C . PRO B 1 116 ? -44.258 7.704 -20.315 1.00 31.20 116 PRO B C 1
ATOM 2562 O O . PRO B 1 116 ? -43.998 6.838 -21.150 1.00 30.38 116 PRO B O 1
ATOM 2566 N N . GLN B 1 117 ? -45.123 8.687 -20.527 1.00 32.55 117 GLN B N 1
ATOM 2567 C CA . GLN B 1 117 ? -45.858 8.794 -21.759 1.00 34.69 117 GLN B CA 1
ATOM 2568 C C . GLN B 1 117 ? -46.901 7.738 -22.023 1.00 34.35 117 GLN B C 1
ATOM 2569 O O . GLN B 1 117 ? -47.451 7.703 -23.127 1.00 35.89 117 GLN B O 1
ATOM 2575 N N . LEU B 1 118 ? -47.213 6.901 -21.033 1.00 34.27 118 LEU B N 1
ATOM 2576 C CA . LEU B 1 118 ? -48.269 5.932 -21.155 1.00 33.22 118 LEU B CA 1
ATOM 2577 C C . LEU B 1 118 ? -49.304 6.265 -20.071 1.00 32.94 118 LEU B C 1
ATOM 2578 O O . LEU B 1 118 ? -48.996 6.987 -19.119 1.00 33.03 118 LEU B O 1
ATOM 2583 N N . PRO B 1 119 ? -50.548 5.786 -20.240 1.00 32.90 119 PRO B N 1
ATOM 2584 C CA . PRO B 1 119 ? -51.540 6.001 -19.179 1.00 32.77 119 PRO B CA 1
ATOM 2585 C C . PRO B 1 119 ? -51.115 5.240 -17.942 1.00 31.94 119 PRO B C 1
ATOM 2586 O O . PRO B 1 119 ? -50.397 4.252 -18.058 1.00 30.54 119 PRO B O 1
ATOM 2590 N N . ALA B 1 120 ? -51.538 5.692 -16.769 1.00 32.00 120 ALA B N 1
ATOM 2591 C CA . ALA B 1 120 ? -51.201 4.986 -15.518 1.00 30.70 120 ALA B CA 1
ATOM 2592 C C . ALA B 1 120 ? -51.750 3.554 -15.474 1.00 31.06 120 ALA B C 1
ATOM 2593 O O . ALA B 1 120 ? -51.176 2.670 -14.826 1.00 30.18 120 ALA B O 1
ATOM 2595 N N . ARG B 1 121 ? -52.893 3.328 -16.104 1.00 30.06 121 ARG B N 1
ATOM 2596 C CA . ARG B 1 121 ? -53.489 1.988 -16.164 1.00 29.34 121 ARG B CA 1
ATOM 2597 C C . ARG B 1 121 ? -53.988 1.692 -17.569 1.00 30.64 121 ARG B C 1
ATOM 2598 O O . ARG B 1 121 ? -54.227 2.635 -18.358 1.00 29.94 121 ARG B O 1
ATOM 2606 N N . PHE B 1 122 ? -54.154 0.397 -17.867 1.00 29.45 122 PHE B N 1
ATOM 2607 C CA . PHE B 1 122 ? -54.526 -0.066 -19.208 1.00 30.83 122 PHE B CA 1
ATOM 2608 C C . PHE B 1 122 ? -55.858 -0.753 -19.139 1.00 30.94 122 PHE B C 1
ATOM 2609 O O . PHE B 1 122 ? -56.007 -1.703 -18.399 1.00 30.62 122 PHE B O 1
ATOM 2617 N N . ALA B 1 123 ? -56.825 -0.291 -19.936 1.00 30.74 123 ALA B N 1
ATOM 2618 C CA . ALA B 1 123 ? -58.165 -0.874 -19.844 1.00 29.99 123 ALA B CA 1
ATOM 2619 C C . ALA B 1 123 ? -58.324 -2.065 -20.797 1.00 29.69 123 ALA B C 1
ATOM 2620 O O . ALA B 1 123 ? -57.963 -1.984 -21.981 1.00 28.16 123 ALA B O 1
ATOM 2622 N N . SER B 1 124 ? -58.853 -3.175 -20.299 1.00 28.30 124 SER B N 1
ATOM 2623 C CA . SER B 1 124 ? -59.169 -4.281 -21.182 1.00 28.14 124 SER B CA 1
ATOM 2624 C C . SER B 1 124 ? -60.267 -3.860 -22.142 1.00 29.36 124 SER B C 1
ATOM 2625 O O . SER B 1 124 ? -61.019 -2.915 -21.859 1.00 28.50 124 SER B O 1
ATOM 2628 N N . ASP B 1 125 ? -60.344 -4.556 -23.271 1.00 28.70 125 ASP B N 1
ATOM 2629 C CA . ASP B 1 125 ? -61.311 -4.196 -24.317 1.00 30.13 125 ASP B CA 1
ATOM 2630 C C . ASP B 1 125 ? -62.747 -4.507 -23.851 1.00 29.81 125 ASP B C 1
ATOM 2631 O O . ASP B 1 125 ? -63.019 -5.593 -23.350 1.00 29.31 125 ASP B O 1
ATOM 2636 N N . GLY B 1 126 ? -63.644 -3.552 -24.052 1.00 30.75 126 GLY B N 1
ATOM 2637 C CA . GLY B 1 126 ? -65.066 -3.713 -23.712 1.00 31.93 126 GLY B CA 1
ATOM 2638 C C . GLY B 1 126 ? -65.728 -4.956 -24.264 1.00 33.36 126 GLY B C 1
ATOM 2639 O O . GLY B 1 126 ? -66.489 -5.631 -23.553 1.00 35.06 126 GLY B O 1
ATOM 2640 N N . ILE B 1 127 ? -65.463 -5.288 -25.524 1.00 33.64 127 ILE B N 1
ATOM 2641 C CA . ILE B 1 127 ? -66.078 -6.453 -26.100 1.00 33.91 127 ILE B CA 1
ATOM 2642 C C . ILE B 1 127 ? -65.551 -7.723 -25.440 1.00 32.49 127 ILE B C 1
ATOM 2643 O O . ILE B 1 127 ? -66.291 -8.696 -25.214 1.00 31.72 127 ILE B O 1
ATOM 2648 N N . LEU B 1 128 ? -64.253 -7.740 -25.156 1.00 29.97 128 LEU B N 1
ATOM 2649 C CA . LEU B 1 128 ? -63.665 -8.916 -24.488 1.00 28.16 128 LEU B CA 1
ATOM 2650 C C . LEU B 1 128 ? -64.134 -9.060 -23.029 1.00 28.13 128 LEU B C 1
ATOM 2651 O O . LEU B 1 128 ? -64.293 -10.185 -22.517 1.00 27.57 128 LEU B O 1
ATOM 2656 N N . ILE B 1 129 ? -64.373 -7.953 -22.358 1.00 26.91 129 ILE B N 1
ATOM 2657 C CA . ILE B 1 129 ? -64.822 -8.040 -20.984 1.00 28.72 129 ILE B CA 1
ATOM 2658 C C . ILE B 1 129 ? -66.243 -8.628 -20.966 1.00 29.62 129 ILE B C 1
ATOM 2659 O O . ILE B 1 129 ? -66.576 -9.498 -20.143 1.00 30.62 129 ILE B O 1
ATOM 2664 N N . GLU B 1 130 ? -67.077 -8.150 -21.874 1.00 30.46 130 GLU B N 1
ATOM 2665 C CA . GLU B 1 130 ? -68.451 -8.688 -21.962 1.00 30.70 130 GLU B CA 1
ATOM 2666 C C . GLU B 1 130 ? -68.481 -10.154 -22.342 1.00 30.67 130 GLU B C 1
ATOM 2667 O O . GLU B 1 130 ? -69.248 -10.909 -21.776 1.00 31.50 130 GLU B O 1
ATOM 2673 N N . ALA B 1 131 ? -67.621 -10.583 -23.265 1.00 29.87 131 ALA B N 1
ATOM 2674 C CA . ALA B 1 131 ? -67.413 -12.007 -23.509 1.00 28.84 131 ALA B CA 1
ATOM 2675 C C . ALA B 1 131 ? -67.009 -12.822 -22.270 1.00 28.49 131 ALA B C 1
ATOM 2676 O O . ALA B 1 131 ? -67.500 -13.946 -22.041 1.00 28.12 131 ALA B O 1
ATOM 2678 N N . ALA B 1 132 ? -66.085 -12.279 -21.482 1.00 27.76 132 ALA B N 1
ATOM 2679 C CA . ALA B 1 132 ? -65.643 -12.918 -20.250 1.00 29.20 132 ALA B CA 1
ATOM 2680 C C . ALA B 1 132 ? -66.836 -13.065 -19.298 1.00 29.58 132 ALA B C 1
ATOM 2681 O O . ALA B 1 132 ? -67.010 -14.100 -18.631 1.00 30.38 132 ALA B O 1
ATOM 2683 N N . LYS B 1 133 ? -67.645 -12.015 -19.218 1.00 31.54 133 LYS B N 1
ATOM 2684 C CA . LYS B 1 133 ? -68.818 -12.021 -18.343 1.00 32.60 133 LYS B CA 1
ATOM 2685 C C . LYS B 1 133 ? -69.863 -13.034 -18.757 1.00 32.24 133 LYS B C 1
ATOM 2686 O O . LYS B 1 133 ? -70.479 -13.659 -17.888 1.00 32.76 133 LYS B O 1
ATOM 2692 N N . ARG B 1 134 ? -70.073 -13.199 -20.063 1.00 32.11 134 ARG B N 1
ATOM 2693 C CA . ARG B 1 134 ? -70.935 -14.273 -20.554 1.00 32.02 134 ARG B CA 1
ATOM 2694 C C . ARG B 1 134 ? -70.325 -15.638 -20.209 1.00 32.25 134 ARG B C 1
ATOM 2695 O O . ARG B 1 134 ? -71.019 -16.533 -19.748 1.00 32.19 134 ARG B O 1
ATOM 2703 N N . ALA B 1 135 ? -69.037 -15.821 -20.483 1.00 31.26 135 ALA B N 1
ATOM 2704 C CA . ALA B 1 135 ? -68.401 -17.102 -20.203 1.00 31.12 135 ALA B CA 1
ATOM 2705 C C . ALA B 1 135 ? -68.591 -17.460 -18.741 1.00 31.40 135 ALA B C 1
ATOM 2706 O O . ALA B 1 135 ? -68.837 -18.636 -18.420 1.00 32.92 135 ALA B O 1
ATOM 2708 N N . ALA B 1 136 ? -68.432 -16.472 -17.865 1.00 31.24 136 ALA B N 1
ATOM 2709 C CA . ALA B 1 136 ? -68.504 -16.697 -16.426 1.00 32.63 136 ALA B CA 1
ATOM 2710 C C . ALA B 1 136 ? -69.864 -17.272 -16.008 1.00 34.21 136 ALA B C 1
ATOM 2711 O O . ALA B 1 136 ? -69.962 -18.036 -15.053 1.00 34.42 136 ALA B O 1
ATOM 2713 N N . ARG B 1 137 ? -70.911 -16.869 -16.703 1.00 34.78 137 ARG B N 1
ATOM 2714 C CA . ARG B 1 137 ? -72.231 -17.265 -16.281 1.00 36.17 137 ARG B CA 1
ATOM 2715 C C . ARG B 1 137 ? -72.443 -18.705 -16.670 1.00 36.29 137 ARG B C 1
ATOM 2716 O O . ARG B 1 137 ? -73.337 -19.357 -16.175 1.00 36.68 137 ARG B O 1
ATOM 2724 N N . THR B 1 138 ? -71.601 -19.237 -17.532 1.00 36.24 138 THR B N 1
ATOM 2725 C CA . THR B 1 138 ? -71.832 -20.597 -17.956 1.00 37.73 138 THR B CA 1
ATOM 2726 C C . THR B 1 138 ? -71.321 -21.575 -16.930 1.00 39.17 138 THR B C 1
ATOM 2727 O O . THR B 1 138 ? -71.634 -22.760 -16.998 1.00 40.00 138 THR B O 1
ATOM 2731 N N . PHE B 1 139 ? -70.509 -21.085 -16.004 1.00 40.97 139 PHE B N 1
ATOM 2732 C CA . PHE B 1 139 ? -69.967 -21.929 -14.943 1.00 42.26 139 PHE B CA 1
ATOM 2733 C C . PHE B 1 139 ? -70.812 -21.703 -13.701 1.00 43.91 139 PHE B C 1
ATOM 2734 O O . PHE B 1 139 ? -70.561 -20.833 -12.877 1.00 44.01 139 PHE B O 1
ATOM 2742 N N . GLU B 1 140 ? -71.877 -22.473 -13.635 1.00 46.41 140 GLU B N 1
ATOM 2743 C CA . GLU B 1 140 ? -72.928 -22.188 -12.695 1.00 48.32 140 GLU B CA 1
ATOM 2744 C C . GLU B 1 140 ? -72.478 -22.393 -11.302 1.00 48.29 140 GLU B C 1
ATOM 2745 O O . GLU B 1 140 ? -71.974 -23.419 -10.954 1.00 48.51 140 GLU B O 1
ATOM 2751 N N . GLY B 1 141 ? -72.661 -21.341 -10.545 1.00 49.19 141 GLY B N 1
ATOM 2752 C CA . GLY B 1 141 ? -72.138 -21.241 -9.228 1.00 49.24 141 GLY B CA 1
ATOM 2753 C C . GLY B 1 141 ? -70.775 -20.625 -9.193 1.00 49.46 141 GLY B C 1
ATOM 2754 O O . GLY B 1 141 ? -70.471 -19.965 -8.239 1.00 49.97 141 GLY B O 1
ATOM 2755 N N . ALA B 1 142 ? -69.963 -20.828 -10.225 1.00 48.52 142 ALA B N 1
ATOM 2756 C CA . ALA B 1 142 ? -68.533 -20.531 -10.059 1.00 47.32 142 ALA B CA 1
ATOM 2757 C C . ALA B 1 142 ? -68.205 -19.118 -9.517 1.00 46.26 142 ALA B C 1
ATOM 2758 O O . ALA B 1 142 ? -68.946 -18.154 -9.741 1.00 45.31 142 ALA B O 1
ATOM 2760 N N . ALA B 1 143 ? -67.064 -18.986 -8.838 1.00 44.92 143 ALA B N 1
ATOM 2761 C CA . ALA B 1 143 ? -66.661 -17.683 -8.297 1.00 43.87 143 ALA B CA 1
ATOM 2762 C C . ALA B 1 143 ? -65.817 -16.843 -9.270 1.00 43.09 143 ALA B C 1
ATOM 2763 O O . ALA B 1 143 ? -64.639 -17.142 -9.507 1.00 42.95 143 ALA B O 1
ATOM 2765 N N . VAL B 1 144 ? -66.428 -15.786 -9.794 1.00 42.11 144 VAL B N 1
ATOM 2766 C CA . VAL B 1 144 ? -65.758 -14.889 -10.739 1.00 41.10 144 VAL B CA 1
ATOM 2767 C C . VAL B 1 144 ? -65.994 -13.430 -10.363 1.00 41.32 144 VAL B C 1
ATOM 2768 O O . VAL B 1 144 ? -67.127 -13.014 -10.111 1.00 41.88 144 VAL B O 1
ATOM 2772 N N . GLU B 1 145 ? -64.919 -12.647 -10.327 1.00 40.03 145 GLU B N 1
ATOM 2773 C CA . GLU B 1 145 ? -65.001 -11.240 -9.995 1.00 39.71 145 GLU B CA 1
ATOM 2774 C C . GLU B 1 145 ? -64.410 -10.456 -11.143 1.00 37.98 145 GLU B C 1
ATOM 2775 O O . GLU B 1 145 ? -63.828 -11.041 -12.030 1.00 38.65 145 GLU B O 1
ATOM 2781 N N . GLN B 1 146 ? -64.558 -9.142 -11.111 1.00 37.49 146 GLN B N 1
ATOM 2782 C CA . GLN B 1 146 ? -63.948 -8.278 -12.106 1.00 37.39 146 GLN B CA 1
ATOM 2783 C C . GLN B 1 146 ? -63.179 -7.206 -11.390 1.00 35.84 146 GLN B C 1
ATOM 2784 O O . GLN B 1 146 ? -63.590 -6.722 -10.329 1.00 35.07 146 GLN B O 1
ATOM 2790 N N . GLY B 1 147 ? -62.081 -6.771 -11.982 1.00 34.31 147 GLY B N 1
ATOM 2791 C CA . GLY B 1 147 ? -61.457 -5.578 -11.448 1.00 32.83 147 GLY B CA 1
ATOM 2792 C C . GLY B 1 147 ? -59.979 -5.480 -11.777 1.00 32.36 147 GLY B C 1
ATOM 2793 O O . GLY B 1 147 ? -59.542 -6.056 -12.752 1.00 32.85 147 GLY B O 1
ATOM 2794 N N . LEU B 1 148 ? -59.246 -4.765 -10.928 1.00 31.32 148 LEU B N 1
ATOM 2795 C CA . LEU B 1 148 ? -57.860 -4.358 -11.199 1.00 29.92 148 LEU B CA 1
ATOM 2796 C C . LEU B 1 148 ? -56.877 -5.464 -10.883 1.00 29.04 148 LEU B C 1
ATOM 2797 O O . LEU B 1 148 ? -56.889 -6.010 -9.778 1.00 29.99 148 LEU B O 1
ATOM 2802 N N . ILE B 1 149 ? -55.984 -5.780 -11.822 1.00 28.64 149 ILE B N 1
ATOM 2803 C CA . ILE B 1 149 ? -54.945 -6.765 -11.577 1.00 27.96 149 ILE B CA 1
ATOM 2804 C C . ILE B 1 149 ? -53.637 -6.015 -11.758 1.00 29.00 149 ILE B C 1
ATOM 2805 O O . ILE B 1 149 ? -53.514 -5.275 -12.728 1.00 28.57 149 ILE B O 1
ATOM 2810 N N . VAL B 1 150 ? -52.681 -6.146 -10.828 1.00 27.19 150 VAL B N 1
ATOM 2811 C CA . VAL B 1 150 ? -51.415 -5.414 -10.988 1.00 26.02 150 VAL B CA 1
ATOM 2812 C C . VAL B 1 150 ? -50.272 -6.426 -11.150 1.00 25.80 150 VAL B C 1
ATOM 2813 O O . VAL B 1 150 ? -50.389 -7.567 -10.707 1.00 25.11 150 VAL B O 1
ATOM 2817 N N . SER B 1 151 ? -49.180 -6.014 -11.791 1.00 24.95 151 SER B N 1
ATOM 2818 C CA . SER B 1 151 ? -48.078 -6.910 -12.118 1.00 24.42 151 SER B C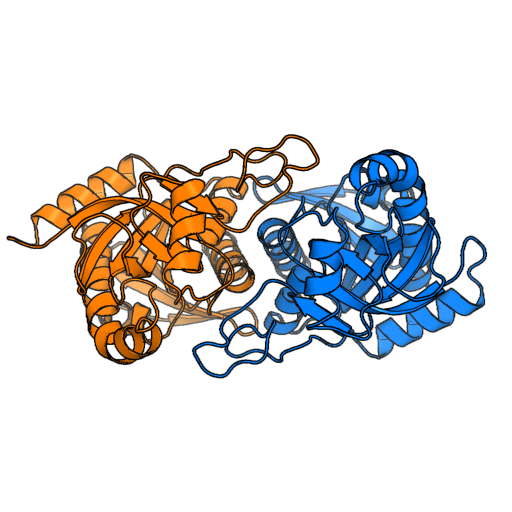A 1
ATOM 2819 C C . SER B 1 151 ? -46.738 -6.235 -11.812 1.00 23.24 151 SER B C 1
ATOM 2820 O O . SER B 1 151 ? -46.585 -5.023 -11.872 1.00 23.33 151 SER B O 1
ATOM 2823 N N . GLY B 1 152 ? -45.746 -7.061 -11.544 1.00 23.33 152 GLY B N 1
ATOM 2824 C CA . GLY B 1 152 ? -44.433 -6.577 -11.254 1.00 23.37 152 GLY B CA 1
ATOM 2825 C C . GLY B 1 152 ? -43.511 -7.754 -11.434 1.00 25.24 152 GLY B C 1
ATOM 2826 O O . GLY B 1 152 ? -43.963 -8.890 -11.539 1.00 25.61 152 GLY B O 1
ATOM 2827 N N . ASP B 1 153 ? -42.218 -7.481 -11.501 1.00 24.33 153 ASP B N 1
ATOM 2828 C CA . ASP B 1 153 ? -41.265 -8.557 -11.796 1.00 24.40 153 ASP B CA 1
ATOM 2829 C C . ASP B 1 153 ? -40.829 -9.295 -10.533 1.00 24.81 153 ASP B C 1
ATOM 2830 O O . ASP B 1 153 ? -39.664 -9.672 -10.396 1.00 23.38 153 ASP B O 1
ATOM 2835 N N . ARG B 1 154 ? -41.774 -9.543 -9.630 1.00 25.19 154 ARG B N 1
ATOM 2836 C CA . ARG B 1 154 ? -41.441 -10.298 -8.438 1.00 25.02 154 ARG B CA 1
ATOM 2837 C C . ARG B 1 154 ? -42.616 -11.135 -7.956 1.00 25.23 154 ARG B C 1
ATOM 2838 O O . ARG B 1 154 ? -43.767 -10.796 -8.182 1.00 26.19 154 ARG B O 1
ATOM 2846 N N . PHE B 1 155 ? -42.299 -12.259 -7.336 1.00 26.08 155 PHE B N 1
ATOM 2847 C CA . PHE B 1 155 ? -43.296 -13.085 -6.685 1.00 24.87 155 PHE B CA 1
ATOM 2848 C C . PHE B 1 155 ? -43.559 -12.533 -5.278 1.00 26.11 155 PHE B C 1
ATOM 2849 O O . PHE B 1 155 ? -42.640 -12.480 -4.432 1.00 26.43 155 PHE B O 1
ATOM 2857 N N . VAL B 1 156 ? -44.802 -12.081 -5.040 1.00 26.05 156 VAL B N 1
ATOM 2858 C CA . VAL B 1 156 ? -45.166 -11.464 -3.777 1.00 25.51 156 VAL B CA 1
ATOM 2859 C C . VAL B 1 156 ? -45.522 -12.515 -2.747 1.00 26.73 156 VAL B C 1
ATOM 2860 O O . VAL B 1 156 ? -46.386 -13.334 -3.025 1.00 26.28 156 VAL B O 1
ATOM 2864 N N . HIS B 1 157 ? -44.834 -12.511 -1.598 1.00 27.01 157 HIS B N 1
ATOM 2865 C CA . HIS B 1 157 ? -45.087 -13.529 -0.588 1.00 27.47 157 HIS B CA 1
ATOM 2866 C C . HIS B 1 157 ? -44.806 -12.963 0.783 1.00 27.99 157 HIS B C 1
ATOM 2867 O O . HIS B 1 157 ? -44.101 -13.561 1.561 1.00 26.39 157 HIS B O 1
ATOM 2874 N N . SER B 1 158 ? -45.397 -11.818 1.076 1.00 28.79 158 SER B N 1
ATOM 2875 C CA . SER B 1 158 ? -45.111 -11.067 2.255 1.00 32.63 158 SER B CA 1
ATOM 2876 C C . SER B 1 158 ? -46.369 -10.278 2.606 1.00 34.37 158 SER B C 1
ATOM 2877 O O . SER B 1 158 ? -46.984 -9.599 1.749 1.00 34.42 158 SER B O 1
ATOM 2880 N N . SER B 1 159 ? -46.819 -10.404 3.844 1.00 36.82 159 SER B N 1
ATOM 2881 C CA . SER B 1 159 ? -48.013 -9.658 4.246 1.00 39.41 159 SER B CA 1
ATOM 2882 C C . SER B 1 159 ? -47.820 -8.139 4.116 1.00 41.20 159 SER B C 1
ATOM 2883 O O . SER B 1 159 ? -48.793 -7.397 3.880 1.00 41.88 159 SER B O 1
ATOM 2886 N N . GLU B 1 160 ? -46.576 -7.676 4.214 1.00 42.69 160 GLU B N 1
ATOM 2887 C CA . GLU B 1 160 ? -46.255 -6.271 3.960 1.00 44.59 160 GLU B CA 1
ATOM 2888 C C . GLU B 1 160 ? -45.911 -5.911 2.511 1.00 44.53 160 GLU B C 1
ATOM 2889 O O . GLU B 1 160 ? -45.958 -4.732 2.114 1.00 45.10 160 GLU B O 1
ATOM 2895 N N . GLY B 1 161 ? -45.488 -6.877 1.712 1.00 42.29 161 GLY B N 1
ATOM 2896 C CA . GLY B 1 161 ? -45.364 -6.571 0.304 1.00 40.78 161 GLY B CA 1
ATOM 2897 C C . GLY B 1 161 ? -46.766 -6.245 -0.172 1.00 39.42 161 GLY B C 1
ATOM 2898 O O . GLY B 1 161 ? -46.982 -5.320 -0.965 1.00 38.59 161 GLY B O 1
ATOM 2899 N N . VAL B 1 162 ? -47.715 -7.030 0.301 1.00 38.19 162 VAL B N 1
ATOM 2900 C CA . VAL B 1 162 ? -49.105 -6.830 -0.055 1.00 38.95 162 VAL B CA 1
ATOM 2901 C C . VAL B 1 162 ? -49.556 -5.483 0.470 1.00 40.00 162 VAL B C 1
ATOM 2902 O O . VAL B 1 162 ? -50.190 -4.711 -0.233 1.00 40.39 162 VAL B O 1
ATOM 2906 N N . ALA B 1 163 ? -49.218 -5.198 1.720 1.00 41.28 163 ALA B N 1
ATOM 2907 C CA . ALA B 1 163 ? -49.560 -3.901 2.326 1.00 42.28 163 ALA B CA 1
ATOM 2908 C C . ALA B 1 163 ? -49.263 -2.765 1.376 1.00 42.24 163 ALA B C 1
ATOM 2909 O O . ALA B 1 163 ? -50.156 -1.962 1.067 1.00 43.33 163 ALA B O 1
ATOM 2911 N N . GLU B 1 164 ? -48.017 -2.693 0.923 1.00 41.31 164 GLU B N 1
ATOM 2912 C CA . GLU B 1 164 ? -47.560 -1.614 0.051 1.00 40.88 164 GLU B CA 1
ATOM 2913 C C . GLU B 1 164 ? -48.266 -1.556 -1.310 1.00 39.24 164 GLU B C 1
ATOM 2914 O O . GLU B 1 164 ? -48.561 -0.470 -1.805 1.00 38.85 164 GLU B O 1
ATOM 2920 N N . ILE B 1 165 ? -48.528 -2.711 -1.907 1.00 36.23 165 ILE B N 1
ATOM 2921 C CA . ILE B 1 165 ? -49.327 -2.724 -3.123 1.00 35.04 165 ILE B CA 1
ATOM 2922 C C . ILE B 1 165 ? -50.702 -2.114 -2.851 1.00 35.88 165 ILE B C 1
ATOM 2923 O O . ILE B 1 165 ? -51.150 -1.226 -3.573 1.00 34.91 165 ILE B O 1
ATOM 2928 N N . ARG B 1 166 ? -51.352 -2.567 -1.782 1.00 36.44 166 ARG B N 1
ATOM 2929 C CA . ARG B 1 166 ? -52.678 -2.046 -1.451 1.00 37.63 166 ARG B CA 1
ATOM 2930 C C . ARG B 1 166 ? -52.662 -0.558 -1.238 1.00 38.35 166 ARG B C 1
ATOM 2931 O O . ARG B 1 166 ? -53.641 0.120 -1.529 1.00 39.79 166 ARG B O 1
ATOM 2939 N N . LYS B 1 167 ? -51.555 -0.048 -0.729 1.00 38.78 167 LYS B N 1
ATOM 2940 C CA . LYS B 1 167 ? -51.401 1.370 -0.493 1.00 39.42 167 LYS B CA 1
ATOM 2941 C C . LYS B 1 167 ? -51.487 2.165 -1.793 1.00 38.76 167 LYS B C 1
ATOM 2942 O O . LYS B 1 167 ? -52.105 3.240 -1.857 1.00 38.12 167 LYS B O 1
ATOM 2948 N N . HIS B 1 168 ? -50.893 1.622 -2.850 1.00 36.21 168 HIS B N 1
ATOM 2949 C CA . HIS B 1 168 ? -50.898 2.314 -4.116 1.00 34.63 168 HIS B CA 1
ATOM 2950 C C . HIS B 1 168 ? -52.189 2.021 -4.912 1.00 33.64 168 HIS B C 1
ATOM 2951 O O . HIS B 1 168 ? -52.632 2.856 -5.693 1.00 33.43 168 HIS B O 1
ATOM 2958 N N . PHE B 1 169 ? -52.764 0.840 -4.689 1.00 32.53 169 PHE B N 1
ATOM 2959 C CA . PHE B 1 169 ? -53.894 0.333 -5.451 1.00 33.18 169 PHE B CA 1
ATOM 2960 C C . PHE B 1 169 ? -54.939 -0.294 -4.526 1.00 33.50 169 PHE B C 1
ATOM 2961 O O . PHE B 1 169 ? -55.102 -1.509 -4.467 1.00 33.75 169 PHE B O 1
ATOM 2969 N N . PRO B 1 170 ? -55.698 0.545 -3.823 1.00 35.24 170 PRO B N 1
ATOM 2970 C CA . PRO B 1 170 ? -56.623 0.046 -2.804 1.00 35.82 170 PRO B CA 1
ATOM 2971 C C . PRO B 1 170 ? -57.646 -0.954 -3.298 1.00 36.23 170 PRO B C 1
ATOM 2972 O O . PRO B 1 170 ? -57.985 -1.899 -2.564 1.00 36.65 170 PRO B O 1
ATOM 2976 N N . GLU B 1 171 ? -58.118 -0.814 -4.533 1.00 35.89 171 GLU B N 1
ATOM 2977 C CA . GLU B 1 171 ? -59.143 -1.707 -5.051 1.00 36.09 171 GLU B CA 1
ATOM 2978 C C . GLU B 1 171 ? -58.567 -2.953 -5.722 1.00 34.65 171 GLU B C 1
ATOM 2979 O O . GLU B 1 171 ? -59.289 -3.745 -6.337 1.00 34.60 171 GLU B O 1
ATOM 2985 N N . VAL B 1 172 ? -57.259 -3.155 -5.581 1.00 32.66 172 VAL B N 1
ATOM 2986 C CA . VAL B 1 172 ? -56.629 -4.248 -6.278 1.00 30.76 172 VAL B CA 1
ATOM 2987 C C . VAL B 1 172 ? -57.256 -5.598 -5.969 1.00 30.83 172 VAL B C 1
ATOM 2988 O O . VAL B 1 172 ? -57.529 -5.916 -4.803 1.00 30.56 172 VAL B O 1
ATOM 2992 N N . LYS B 1 173 ? -57.420 -6.418 -6.992 1.00 29.37 173 LYS B N 1
ATOM 2993 C CA . LYS B 1 173 ? -57.964 -7.755 -6.798 1.00 30.15 173 LYS B CA 1
ATOM 2994 C C . LYS B 1 173 ? -56.949 -8.884 -6.933 1.00 30.06 173 LYS B C 1
ATOM 2995 O O . LYS B 1 173 ? -57.139 -9.982 -6.389 1.00 28.04 173 LYS B O 1
ATOM 3001 N N . ALA B 1 174 ? -55.886 -8.660 -7.705 1.00 28.66 174 ALA B N 1
ATOM 3002 C CA . ALA B 1 174 ? -54.914 -9.725 -7.830 1.00 27.70 174 ALA B CA 1
ATOM 3003 C C . ALA B 1 174 ? -53.579 -9.197 -8.286 1.00 28.21 174 ALA B C 1
ATOM 3004 O O . ALA B 1 174 ? -53.495 -8.096 -8.846 1.00 28.61 174 ALA B O 1
ATOM 3006 N N . VAL B 1 175 ? -52.540 -9.991 -8.058 1.00 26.41 175 VAL B N 1
ATOM 3007 C CA . VAL B 1 175 ? -51.179 -9.571 -8.433 1.00 27.37 175 VAL B CA 1
ATOM 3008 C C . VAL B 1 175 ? -50.491 -10.736 -9.137 1.00 25.73 175 VAL B C 1
ATOM 3009 O O . VAL B 1 175 ? -50.625 -11.912 -8.743 1.00 27.40 175 VAL B O 1
ATOM 3013 N N . GLU B 1 176 ? -49.748 -10.445 -10.199 1.00 26.10 176 GLU B N 1
ATOM 3014 C CA . GLU B 1 176 ? -48.971 -11.509 -10.824 1.00 25.10 176 GLU B CA 1
ATOM 3015 C C . GLU B 1 17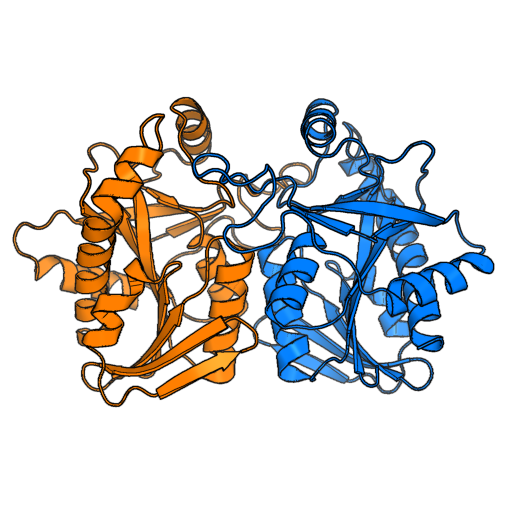6 ? -47.798 -10.874 -11.556 1.00 24.27 176 GLU B C 1
ATOM 3016 O O . GLU B 1 176 ? -47.435 -9.764 -11.197 1.00 24.48 176 GLU B O 1
ATOM 3022 N N . MET B 1 177 ? -47.216 -11.534 -12.559 1.00 24.70 177 MET B N 1
ATOM 3023 C CA . MET B 1 177 ? -45.949 -11.016 -13.119 1.00 25.12 177 MET B CA 1
ATOM 3024 C C . MET B 1 177 ? -45.963 -10.727 -14.609 1.00 25.39 177 MET B C 1
ATOM 3025 O O . MET B 1 177 ? -44.928 -10.392 -15.174 1.00 26.69 177 MET B O 1
ATOM 3030 N N . GLU B 1 178 ? -47.121 -10.884 -15.262 1.00 25.32 178 GLU B N 1
ATOM 3031 C CA . GLU B 1 178 ? -47.138 -10.683 -16.738 1.00 25.01 178 GLU B CA 1
ATOM 3032 C C . GLU B 1 178 ? -48.193 -9.699 -17.268 1.00 24.48 178 GLU B C 1
ATOM 3033 O O . GLU B 1 178 ? -47.975 -9.082 -18.314 1.00 25.52 178 GLU B O 1
ATOM 3039 N N . ALA B 1 179 ? -49.328 -9.575 -16.593 1.00 24.12 179 ALA B N 1
ATOM 3040 C CA . ALA B 1 179 ? -50.510 -8.962 -17.203 1.00 24.01 179 ALA B CA 1
ATOM 3041 C C . ALA B 1 179 ? -50.252 -7.527 -17.635 1.00 24.53 179 ALA B C 1
ATOM 3042 O O . ALA B 1 179 ? -50.654 -7.130 -18.733 1.00 25.12 179 ALA B O 1
ATOM 3044 N N . ALA B 1 180 ? -49.575 -6.748 -16.815 1.00 24.35 180 ALA B N 1
ATOM 3045 C CA . ALA B 1 180 ? -49.346 -5.344 -17.248 1.00 23.46 180 ALA B CA 1
ATOM 3046 C C . ALA B 1 180 ? -48.370 -5.241 -18.398 1.00 24.80 180 ALA B C 1
ATOM 3047 O O . ALA B 1 180 ? -48.428 -4.312 -19.210 1.00 23.84 180 ALA B O 1
ATOM 3049 N N . ALA B 1 181 ? -47.472 -6.221 -18.512 1.00 24.36 181 ALA B N 1
ATOM 3050 C CA . ALA B 1 181 ? -46.577 -6.210 -19.654 1.00 24.47 181 ALA B CA 1
ATOM 3051 C C . ALA B 1 181 ? -47.372 -6.533 -20.925 1.00 25.15 181 ALA B C 1
ATOM 3052 O O . ALA B 1 181 ? -47.181 -5.916 -21.959 1.00 24.61 181 ALA B O 1
ATOM 3054 N N . ILE B 1 182 ? -48.263 -7.519 -20.839 1.00 24.65 182 ILE B N 1
ATOM 3055 C CA . ILE B 1 182 ? -49.115 -7.859 -21.980 1.00 24.88 182 ILE B CA 1
ATOM 3056 C C . ILE B 1 182 ? -50.008 -6.664 -22.333 1.00 25.56 182 ILE B C 1
ATOM 3057 O O . ILE B 1 182 ? -50.085 -6.254 -23.488 1.00 26.14 182 ILE B O 1
ATOM 3062 N N . ALA B 1 183 ? -50.653 -6.093 -21.338 1.00 25.38 183 ALA B N 1
ATOM 3063 C CA . ALA B 1 183 ? -51.457 -4.890 -21.516 1.00 26.68 183 ALA B CA 1
ATOM 3064 C C . ALA B 1 183 ? -50.703 -3.742 -22.154 1.00 27.20 183 ALA B C 1
ATOM 3065 O O . ALA B 1 183 ? -51.220 -3.081 -23.093 1.00 27.69 183 ALA B O 1
ATOM 3067 N N . GLN B 1 184 ? -49.521 -3.421 -21.628 1.00 25.74 184 GLN B N 1
ATOM 3068 C CA . GLN B 1 184 ? -48.758 -2.298 -22.192 1.00 25.82 184 GLN B CA 1
ATOM 3069 C C . GLN B 1 184 ? -48.404 -2.615 -23.643 1.00 25.26 184 GLN B C 1
ATOM 3070 O O . GLN B 1 184 ? -48.376 -1.713 -24.498 1.00 25.99 184 GLN B O 1
ATOM 3076 N N . THR B 1 185 ? -48.098 -3.872 -23.918 1.00 24.86 185 THR B N 1
ATOM 3077 C CA . THR B 1 185 ? -47.615 -4.236 -25.259 1.00 24.38 185 THR B CA 1
ATOM 3078 C C . THR B 1 185 ? -48.792 -4.101 -26.226 1.00 25.07 185 THR B C 1
ATOM 3079 O O . THR B 1 185 ? -48.680 -3.572 -27.344 1.00 23.40 185 THR B O 1
ATOM 3083 N N . CYS B 1 186 ? -49.954 -4.556 -25.773 1.00 24.70 186 CYS B N 1
ATOM 3084 C CA . CYS B 1 186 ? -51.141 -4.444 -26.607 1.00 25.85 186 CYS B CA 1
ATOM 3085 C C . CYS B 1 186 ? -51.478 -2.975 -26.834 1.00 26.99 186 CYS B C 1
ATOM 3086 O O . CYS B 1 186 ? -51.891 -2.593 -27.925 1.00 28.40 186 CYS B O 1
ATOM 3089 N N . HIS B 1 187 ? -51.295 -2.158 -25.811 1.00 26.95 187 HIS B N 1
ATOM 3090 C CA . HIS B 1 187 ? -51.550 -0.722 -25.948 1.00 28.64 187 HIS B CA 1
ATOM 3091 C C . HIS B 1 187 ? -50.667 -0.173 -27.034 1.00 29.34 187 HIS B C 1
ATOM 3092 O O . HIS B 1 187 ? -51.155 0.491 -27.979 1.00 30.89 187 HIS B O 1
ATOM 3099 N N . GLN B 1 188 ? -49.369 -0.434 -26.909 1.00 28.40 188 GLN B N 1
ATOM 3100 C CA . GLN B 1 188 ? -48.402 0.115 -27.862 1.00 28.04 188 GLN B CA 1
ATOM 3101 C C . GLN B 1 188 ? -48.628 -0.411 -29.291 1.00 28.61 188 GLN B C 1
ATOM 3102 O O . GLN B 1 188 ? -48.330 0.286 -30.264 1.00 29.56 188 GLN B O 1
ATOM 3108 N N . LEU B 1 189 ? -49.155 -1.629 -29.417 1.00 28.10 189 LEU B N 1
ATOM 3109 C CA . LEU B 1 189 ? -49.421 -2.243 -30.734 1.00 28.11 189 LEU B CA 1
ATOM 3110 C C . LEU B 1 189 ? -50.910 -2.214 -31.100 1.00 28.62 189 LEU B C 1
ATOM 3111 O O . LEU B 1 189 ? -51.345 -2.982 -31.965 1.00 29.64 189 LEU B O 1
ATOM 3116 N N . GLU B 1 190 ? -51.670 -1.343 -30.443 1.00 28.98 190 GLU B N 1
ATOM 3117 C CA . GLU B 1 190 ? -53.083 -1.117 -30.736 1.00 31.46 190 GLU B CA 1
ATOM 3118 C C . GLU B 1 190 ? -53.896 -2.365 -30.888 1.00 31.01 190 GLU B C 1
ATOM 3119 O O . GLU B 1 190 ? -54.665 -2.494 -31.844 1.00 30.23 190 GLU B O 1
ATOM 3125 N N . THR B 1 191 ? -53.747 -3.284 -29.947 1.00 29.75 191 THR B N 1
ATOM 3126 C CA . THR B 1 191 ? -54.472 -4.556 -30.032 1.00 29.33 191 THR B CA 1
ATOM 3127 C C . THR B 1 191 ? -55.401 -4.736 -28.809 1.00 28.78 191 THR B C 1
ATOM 3128 O O . THR B 1 191 ? -55.002 -4.493 -27.666 1.00 29.26 191 THR B O 1
ATOM 3132 N N . PRO B 1 192 ? -56.646 -5.176 -29.026 1.00 27.87 192 PRO B N 1
ATOM 3133 C CA . PRO B 1 192 ? -57.443 -5.286 -27.799 1.00 27.53 192 PRO B CA 1
ATOM 3134 C C . PRO B 1 192 ? -57.020 -6.480 -26.983 1.00 26.93 192 PRO B C 1
ATOM 3135 O O . PRO B 1 192 ? -56.566 -7.429 -27.548 1.00 27.10 192 PRO B O 1
ATOM 3139 N N . PHE B 1 193 ? -57.155 -6.404 -25.664 1.00 27.50 193 PHE B N 1
ATOM 3140 C CA . PHE B 1 193 ? -56.767 -7.552 -24.808 1.00 26.22 193 PHE B CA 1
ATOM 3141 C C . PHE B 1 193 ? -57.723 -7.669 -23.631 1.00 25.97 193 PHE B C 1
ATOM 3142 O O . PHE B 1 193 ? -58.488 -6.729 -23.316 1.00 24.43 193 PHE B O 1
ATOM 3150 N N . VAL B 1 194 ? -57.681 -8.831 -22.972 1.00 25.23 194 VAL B N 1
ATOM 3151 C CA . VAL B 1 194 ? -58.291 -8.943 -21.652 1.00 25.65 194 VAL B CA 1
ATOM 3152 C C . VAL B 1 194 ? -57.446 -9.910 -20.845 1.00 25.18 194 VAL B C 1
ATOM 3153 O O . VAL B 1 194 ? -56.787 -10.759 -21.409 1.00 26.28 194 VAL B O 1
ATOM 3157 N N . ILE B 1 195 ? -57.412 -9.715 -19.524 1.00 26.12 195 ILE B N 1
ATOM 3158 C CA . ILE B 1 195 ? -56.621 -10.579 -18.653 1.00 25.25 195 ILE B CA 1
ATOM 3159 C C . ILE B 1 195 ? -57.570 -11.468 -17.878 1.00 25.54 195 ILE B C 1
ATOM 3160 O O . ILE B 1 195 ? -58.518 -10.975 -17.257 1.00 25.47 195 ILE B O 1
ATOM 3165 N N . ILE B 1 196 ? -57.319 -12.769 -17.907 1.00 24.82 196 ILE B N 1
ATOM 3166 C CA . ILE B 1 196 ? -58.079 -13.706 -17.097 1.00 27.26 196 ILE B CA 1
ATOM 3167 C C . ILE B 1 196 ? -57.065 -14.408 -16.173 1.00 27.35 196 ILE B C 1
ATOM 3168 O O . ILE B 1 196 ? -56.090 -14.957 -16.675 1.00 28.24 196 ILE B O 1
ATOM 3173 N N . ARG B 1 197 ? -57.245 -14.343 -14.849 1.00 28.11 197 ARG B N 1
ATOM 3174 C CA . ARG B 1 197 ? -56.350 -15.094 -13.941 1.00 28.41 197 ARG B CA 1
ATOM 3175 C C . ARG B 1 197 ? -57.192 -15.851 -12.913 1.00 30.13 197 ARG B C 1
ATOM 3176 O O . ARG B 1 197 ? -58.339 -15.477 -12.665 1.00 30.89 197 ARG B O 1
ATOM 3184 N N . ALA B 1 198 ? -56.624 -16.902 -12.319 1.00 29.57 198 ALA B N 1
ATOM 3185 C CA . ALA B 1 198 ? -57.291 -17.564 -11.215 1.00 29.85 198 ALA B CA 1
ATOM 3186 C C . ALA B 1 198 ? -56.340 -17.601 -10.040 1.00 30.96 198 ALA B C 1
ATOM 3187 O O . ALA B 1 198 ? -55.094 -17.610 -10.231 1.00 30.64 198 ALA B O 1
ATOM 3189 N N . VAL B 1 199 ? -56.908 -17.640 -8.831 1.00 30.93 199 VAL B N 1
ATOM 3190 C CA . VAL B 1 199 ? -56.134 -17.509 -7.596 1.00 30.67 199 VAL B CA 1
ATOM 3191 C C . VAL B 1 199 ? -55.436 -18.807 -7.210 1.00 30.91 199 VAL B C 1
ATOM 3192 O O . VAL B 1 199 ? -56.064 -19.880 -7.134 1.00 31.64 199 VAL B O 1
ATOM 3196 N N . SER B 1 200 ? -54.115 -18.731 -7.031 1.00 30.36 200 SER B N 1
ATOM 3197 C CA . SER B 1 200 ? -53.310 -19.912 -6.686 1.00 29.03 200 SER B CA 1
ATOM 3198 C C . SER B 1 200 ? -52.777 -19.747 -5.255 1.00 29.06 200 SER B C 1
ATOM 3199 O O . SER B 1 200 ? -52.260 -20.738 -4.681 1.00 28.57 200 SER B O 1
ATOM 3202 N N . ASP B 1 201 ? -52.931 -18.526 -4.701 1.00 29.02 201 ASP B N 1
ATOM 3203 C CA . ASP B 1 201 ? -52.321 -18.102 -3.422 1.00 28.58 201 ASP B CA 1
ATOM 3204 C C . ASP B 1 201 ? -52.766 -16.702 -3.009 1.00 29.53 201 ASP B C 1
ATOM 3205 O O . ASP B 1 201 ? -53.417 -15.987 -3.786 1.00 29.78 201 ASP B O 1
ATOM 3210 N N . SER B 1 202 ? -52.441 -16.269 -1.790 1.00 27.64 202 SER B N 1
ATOM 3211 C CA . SER B 1 202 ? -52.840 -14.944 -1.355 1.00 28.41 202 SER B CA 1
ATOM 3212 C C . SER B 1 202 ? -51.652 -14.019 -1.217 1.00 27.61 202 SER B C 1
ATOM 3213 O O . SER B 1 202 ? -51.715 -12.992 -0.545 1.00 27.53 202 SER B O 1
ATOM 3216 N N . ALA B 1 203 ? -50.551 -14.393 -1.849 1.00 27.30 203 ALA B N 1
ATOM 3217 C CA . ALA B 1 203 ? -49.401 -13.504 -1.924 1.00 27.95 203 ALA B CA 1
ATOM 3218 C C . ALA B 1 203 ? -48.847 -13.187 -0.540 1.00 27.95 203 ALA B C 1
ATOM 3219 O O . ALA B 1 203 ? -48.188 -12.170 -0.343 1.00 28.65 203 ALA B O 1
ATOM 3221 N N . ASP B 1 204 ? -49.088 -14.071 0.419 1.00 28.15 204 ASP B N 1
ATOM 3222 C CA . ASP B 1 204 ? -48.549 -13.881 1.771 1.00 28.27 204 ASP B CA 1
ATOM 3223 C C . ASP B 1 204 ? -47.415 -14.878 1.993 1.00 28.22 204 ASP B C 1
ATOM 3224 O O . ASP B 1 204 ? -46.901 -15.435 1.037 1.00 27.85 204 ASP B O 1
ATOM 3229 N N . GLU B 1 205 ? -47.026 -15.108 3.252 1.00 27.72 205 GLU B N 1
ATOM 3230 C CA . GLU B 1 205 ? -45.777 -15.845 3.531 1.00 28.53 205 GLU B CA 1
ATOM 3231 C C . GLU B 1 205 ? -45.898 -17.296 3.115 1.00 29.26 205 GLU B C 1
ATOM 3232 O O . GLU B 1 205 ? -44.895 -18.012 2.970 1.00 28.87 205 GLU B O 1
ATOM 3238 N N . LYS B 1 206 ? -47.137 -17.742 2.914 1.00 29.16 206 LYS B N 1
ATOM 3239 C CA . LYS B 1 206 ? -47.385 -19.138 2.506 1.00 29.89 206 LYS B CA 1
ATOM 3240 C C . LYS B 1 206 ? -47.621 -19.229 1.004 1.00 29.91 206 LYS B C 1
ATOM 3241 O O . LYS B 1 206 ? -48.058 -20.264 0.488 1.00 29.46 206 LYS B O 1
ATOM 3247 N N . ALA B 1 207 ? -47.354 -18.136 0.289 1.00 28.91 207 ALA B N 1
ATOM 3248 C CA . ALA B 1 207 ? -47.729 -18.093 -1.144 1.00 29.19 207 ALA B CA 1
ATOM 3249 C C . ALA B 1 207 ? -47.006 -19.139 -1.961 1.00 29.44 207 ALA B C 1
ATOM 3250 O O . ALA B 1 207 ? -47.558 -19.685 -2.936 1.00 29.07 207 ALA B O 1
ATOM 3252 N N . ASP B 1 208 ? -45.765 -19.423 -1.579 1.00 30.43 208 ASP B N 1
ATOM 3253 C CA . ASP B 1 208 ? -44.952 -20.378 -2.306 1.00 31.54 208 ASP B CA 1
ATOM 3254 C C . ASP B 1 208 ? -45.538 -21.798 -2.220 1.00 31.11 208 ASP B C 1
ATOM 3255 O O . ASP B 1 208 ? -45.636 -22.513 -3.211 1.00 29.11 208 ASP B O 1
ATOM 3260 N N . ILE B 1 209 ? -45.889 -22.231 -1.016 1.00 30.98 209 ILE B N 1
ATOM 3261 C CA . ILE B 1 209 ? -46.410 -23.566 -0.922 1.00 31.30 209 ILE B CA 1
ATOM 3262 C C . ILE B 1 209 ? -47.823 -23.590 -1.506 1.00 30.74 209 ILE B C 1
ATOM 3263 O O . ILE B 1 209 ? -48.235 -24.578 -2.122 1.00 31.74 209 ILE B O 1
ATOM 3268 N N . SER B 1 210 ? -48.571 -22.512 -1.326 1.00 30.48 210 SER B N 1
ATOM 3269 C CA . SER B 1 210 ? -49.925 -22.474 -1.904 1.00 30.12 210 SER B CA 1
ATOM 3270 C C . SER B 1 210 ? -49.832 -22.604 -3.429 1.00 30.48 210 SER B C 1
ATOM 3271 O O . SER B 1 210 ? -50.493 -23.436 -4.075 1.00 30.03 210 SER B O 1
ATOM 3274 N N . PHE B 1 211 ? -48.972 -21.793 -4.013 1.00 29.01 211 PHE B N 1
ATOM 3275 C CA . PHE B 1 211 ? -48.746 -21.900 -5.462 1.00 29.08 211 PHE B CA 1
ATOM 3276 C C . PHE B 1 211 ? -48.353 -23.330 -5.918 1.00 29.58 211 PHE B C 1
ATOM 3277 O O . PHE B 1 211 ? -48.855 -23.868 -6.901 1.00 28.29 211 PHE B O 1
ATOM 3285 N N . ASP B 1 212 ? -47.420 -23.947 -5.221 1.00 31.43 212 ASP B N 1
ATOM 3286 C CA . ASP B 1 212 ? -46.977 -25.252 -5.657 1.00 32.50 212 ASP B CA 1
ATOM 3287 C C . ASP B 1 212 ? -48.173 -26.188 -5.711 1.00 32.24 212 ASP B C 1
ATOM 3288 O O . ASP B 1 212 ? -48.277 -27.003 -6.621 1.00 32.80 212 ASP B O 1
ATOM 3293 N N . GLU B 1 213 ? -49.087 -26.047 -4.757 1.00 32.92 213 GLU B N 1
ATOM 3294 C CA . GLU B 1 213 ? -50.189 -26.999 -4.657 1.00 33.59 213 GLU B CA 1
ATOM 3295 C C . GLU B 1 213 ? -51.327 -26.649 -5.594 1.00 32.87 213 GLU B C 1
ATOM 3296 O O . GLU B 1 213 ? -51.986 -27.542 -6.147 1.00 33.20 213 GLU B O 1
ATOM 3302 N N . PHE B 1 214 ? -51.576 -25.346 -5.755 1.00 31.56 214 PHE B N 1
ATOM 3303 C CA . PHE B 1 214 ? -52.811 -24.931 -6.399 1.00 32.17 214 PHE B CA 1
ATOM 3304 C C . PHE B 1 214 ? -52.664 -24.337 -7.790 1.00 32.40 214 PHE B C 1
ATOM 3305 O O . PHE B 1 214 ? -53.660 -23.919 -8.383 1.00 31.99 214 PHE B O 1
ATOM 3313 N N . LEU B 1 215 ? -51.435 -24.341 -8.311 1.00 31.72 215 LEU B N 1
ATOM 3314 C CA . LEU B 1 215 ? -51.205 -23.954 -9.709 1.00 31.81 215 LEU B CA 1
ATOM 3315 C C . LEU B 1 215 ? -52.089 -24.784 -10.656 1.00 32.76 215 LEU B C 1
ATOM 3316 O O . LEU B 1 215 ? -52.753 -24.203 -11.528 1.00 34.03 215 LEU B O 1
ATOM 3321 N N . LYS B 1 216 ? -52.143 -26.110 -10.467 1.00 32.64 216 LYS B N 1
ATOM 3322 C CA . LYS B 1 216 ? -52.910 -26.961 -11.370 1.00 32.97 216 LYS B CA 1
ATOM 3323 C C . LYS B 1 216 ? -54.366 -26.493 -11.340 1.00 33.34 216 LYS B C 1
ATOM 3324 O O . LYS B 1 216 ? -55.007 -26.422 -12.375 1.00 33.97 216 LYS B O 1
ATOM 3330 N N . THR B 1 217 ? -54.875 -26.130 -10.173 1.00 32.52 217 THR B N 1
ATOM 3331 C CA . THR B 1 217 ? -56.276 -25.731 -10.083 1.00 32.86 217 THR B CA 1
ATOM 3332 C C . THR B 1 217 ? -56.522 -24.362 -10.716 1.00 32.68 217 THR B C 1
ATOM 3333 O O . THR B 1 217 ? -57.449 -24.181 -11.516 1.00 32.33 217 THR B O 1
ATOM 3337 N N . ALA B 1 218 ? -55.700 -23.393 -10.342 1.00 30.55 218 ALA B N 1
ATOM 3338 C CA . ALA B 1 218 ? -55.860 -22.050 -10.889 1.00 30.87 218 ALA B CA 1
ATOM 3339 C C . ALA B 1 218 ? -55.691 -22.068 -12.411 1.00 30.57 218 ALA B C 1
ATOM 3340 O O . ALA B 1 218 ? -56.403 -21.370 -13.130 1.00 32.02 218 ALA B O 1
ATOM 3342 N N . ALA B 1 219 ? -54.746 -22.852 -12.905 1.00 30.53 219 ALA B N 1
ATOM 3343 C CA . ALA B 1 219 ? -54.483 -22.901 -14.340 1.00 31.35 219 ALA B CA 1
ATOM 3344 C C . ALA B 1 219 ? -55.711 -23.463 -15.054 1.00 32.47 219 ALA B C 1
ATOM 3345 O O . ALA B 1 219 ? -56.174 -22.914 -16.068 1.00 31.70 219 ALA B O 1
ATOM 3347 N N . ALA B 1 220 ? -56.210 -24.578 -14.530 1.00 32.45 220 ALA B N 1
ATOM 3348 C CA . ALA B 1 220 ? -57.395 -25.229 -15.100 1.00 33.33 220 ALA B CA 1
ATOM 3349 C C . ALA B 1 220 ? -58.592 -24.297 -15.178 1.00 33.05 220 ALA B C 1
ATOM 3350 O O . ALA B 1 220 ? -59.217 -24.201 -16.227 1.00 35.44 220 ALA B O 1
ATOM 3352 N N . ASN B 1 221 ? -58.946 -23.660 -14.072 1.00 32.78 221 ASN B N 1
ATOM 3353 C CA . ASN B 1 221 ? -60.120 -22.785 -14.024 1.00 32.08 221 ASN B CA 1
ATOM 3354 C C . ASN B 1 221 ? -59.924 -21.584 -14.946 1.00 32.37 221 ASN B C 1
ATOM 3355 O O . ASN B 1 221 ? -60.820 -21.183 -15.665 1.00 30.39 221 ASN B O 1
ATOM 3360 N N . SER B 1 222 ? -58.721 -21.017 -14.947 1.00 31.87 222 SER B N 1
ATOM 3361 C CA . SER B 1 222 ? -58.474 -19.929 -15.879 1.00 31.07 222 SER B CA 1
ATOM 3362 C C . SER B 1 222 ? -58.628 -20.403 -17.332 1.00 31.46 222 SER B C 1
ATOM 3363 O O . SER B 1 222 ? -59.261 -19.734 -18.161 1.00 31.41 222 SER B O 1
ATOM 3366 N N . ALA B 1 223 ? -58.024 -21.537 -17.650 1.00 30.91 223 ALA B N 1
ATOM 3367 C CA . ALA B 1 223 ? -58.052 -22.084 -18.989 1.00 31.23 223 ALA B CA 1
ATOM 3368 C C . ALA B 1 223 ? -59.487 -22.306 -19.433 1.00 32.48 223 ALA B C 1
ATOM 3369 O O . ALA B 1 223 ? -59.841 -22.015 -20.557 1.00 32.67 223 ALA B O 1
ATOM 3371 N N . LYS B 1 224 ? -60.307 -22.881 -18.559 1.00 32.76 224 LYS B N 1
ATOM 3372 C CA . LYS B 1 224 ? -61.683 -23.226 -18.982 1.00 33.33 224 LYS B CA 1
ATOM 3373 C C . LYS B 1 224 ? -62.463 -21.962 -19.279 1.00 32.85 224 LYS B C 1
ATOM 3374 O O . LYS B 1 224 ? -63.245 -21.879 -20.239 1.00 33.48 224 LYS B O 1
ATOM 3380 N N . MET B 1 225 ? -62.227 -20.944 -18.477 1.00 32.65 225 MET B N 1
ATOM 3381 C CA . MET B 1 225 ? -62.837 -19.676 -18.735 1.00 32.92 225 MET B CA 1
ATOM 3382 C C . MET B 1 225 ? -62.392 -19.121 -20.109 1.00 33.03 225 MET B C 1
ATOM 3383 O O . MET B 1 225 ? -63.207 -18.601 -20.889 1.00 32.58 225 MET B O 1
ATOM 3388 N N . VAL B 1 226 ? -61.100 -19.215 -20.402 1.00 31.56 226 VAL B N 1
ATOM 3389 C CA . VAL B 1 226 ? -60.566 -18.677 -21.666 1.00 30.21 226 VAL B CA 1
ATOM 3390 C C . VAL B 1 226 ? -61.096 -19.453 -22.866 1.00 30.27 226 VAL B C 1
ATOM 3391 O O . VAL B 1 226 ? -61.409 -18.883 -23.916 1.00 30.14 226 VAL B O 1
ATOM 3395 N N . ALA B 1 227 ? -61.209 -20.763 -22.734 1.00 30.90 227 ALA B N 1
ATOM 3396 C CA . ALA B 1 227 ? -61.733 -21.532 -23.837 1.00 30.08 227 ALA B CA 1
ATOM 3397 C C . ALA B 1 227 ? -63.157 -21.130 -24.102 1.00 31.06 227 ALA B C 1
ATOM 3398 O O . ALA B 1 227 ? -63.577 -21.051 -25.246 1.00 31.79 227 ALA B O 1
ATOM 3400 N N . GLU B 1 228 ? -63.913 -20.844 -23.051 1.00 31.24 228 GLU B N 1
ATOM 3401 C CA . GLU B 1 228 ? -65.302 -20.485 -23.260 1.00 31.98 228 GLU B CA 1
ATOM 3402 C C . GLU B 1 228 ? -65.380 -19.091 -23.869 1.00 32.85 228 GLU B C 1
ATOM 3403 O O . GLU B 1 228 ? -66.188 -18.861 -24.763 1.00 32.80 228 GLU B O 1
ATOM 3409 N N . ILE B 1 229 ? -64.537 -18.172 -23.402 1.00 32.18 229 ILE B N 1
ATOM 3410 C CA . ILE B 1 229 ? -64.447 -16.847 -24.019 1.00 31.69 229 ILE B CA 1
ATOM 3411 C C . ILE B 1 229 ? -64.166 -16.972 -25.517 1.00 31.85 229 ILE B C 1
ATOM 3412 O O . ILE B 1 229 ? -64.776 -16.257 -26.308 1.00 31.79 229 ILE B O 1
ATOM 3417 N N . VAL B 1 230 ? -63.230 -17.838 -25.929 1.00 32.13 230 VAL B N 1
A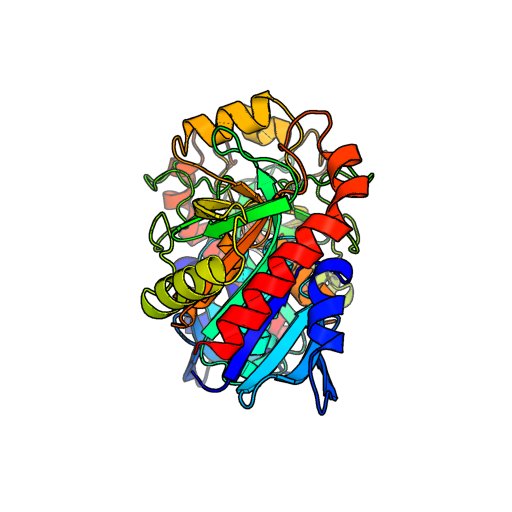TOM 3418 C CA . VAL B 1 230 ? -62.901 -17.952 -27.355 1.00 34.23 230 VAL B CA 1
ATOM 3419 C C . VAL B 1 230 ? -64.165 -18.329 -28.151 1.00 34.95 230 VAL B C 1
ATOM 3420 O O . VAL B 1 230 ? -64.445 -17.793 -29.239 1.00 33.93 230 VAL B O 1
ATOM 3424 N N . LYS B 1 231 ? -64.940 -19.249 -27.590 1.00 35.75 231 LYS B N 1
ATOM 3425 C CA . LYS B 1 231 ? -66.207 -19.647 -28.200 1.00 36.64 231 LYS B CA 1
ATOM 3426 C C . LYS B 1 231 ? -67.258 -18.555 -28.220 1.00 37.12 231 LYS B C 1
ATOM 3427 O O . LYS B 1 231 ? -68.285 -18.682 -28.902 1.00 38.01 231 LYS B O 1
ATOM 3433 N N . SER B 1 232 ? -67.035 -17.481 -27.486 1.00 37.03 232 SER B N 1
ATOM 3434 C CA . SER B 1 232 ? -68.037 -16.436 -27.410 1.00 37.09 232 SER B CA 1
ATOM 3435 C C . SER B 1 232 ? -67.684 -15.205 -28.237 1.00 37.88 232 SER B C 1
ATOM 3436 O O . SER B 1 232 ? -68.341 -14.187 -28.122 1.00 38.73 232 SER B O 1
ATOM 3439 N N . LEU B 1 233 ? -66.633 -15.284 -29.041 1.00 38.17 233 LEU B N 1
ATOM 3440 C CA . LEU B 1 233 ? -66.217 -14.135 -29.856 1.00 38.42 233 LEU B CA 1
ATOM 3441 C C . LEU B 1 233 ? -66.700 -14.223 -31.307 1.00 39.22 233 LEU B C 1
ATOM 3442 O O . LEU B 1 233 ? -66.637 -15.307 -31.915 1.00 41.48 233 LEU B O 1
#

Solvent-accessible surface area: 16528 Å² total; per-residue (Å²): 87,163,7,0,0,0,1,0,6,40,66,80,3,0,73,47,0,63,120,59,17,84,118,63,124,78,26,82,26,40,143,6,38,0,42,30,6,59,6,42,76,25,93,0,1,0,0,45,3,22,36,2,0,2,3,0,0,0,0,0,3,6,0,16,70,70,18,75,9,54,0,0,0,1,0,0,8,5,5,10,15,12,201,56,24,142,56,2,15,0,0,1,0,30,62,0,0,0,10,4,1,18,6,50,25,65,71,68,52,86,2,36,5,5,164,12,57,36,67,5,76,6,44,44,104,0,25,75,0,0,69,110,10,28,198,117,29,171,59,24,58,36,62,72,14,4,0,0,0,0,3,64,26,13,58,34,65,126,17,6,59,104,7,108,160,64,7,103,93,6,50,0,6,14,18,7,0,0,0,1,0,2,0,0,46,17,14,114,15,48,8,0,0,0,3,0,4,0,7,60,1,49,98,130,0,35,108,26,20,94,106,62,8,142,55,0,5,28,15,0,0,91,0,0,3,74,0,0,93,55,40,77,165,12,0,0,0,1,0,9,45,66,81,4,0,85,50,0,51,140,70,12,113,114,62,131,79,27,78,28,38,134,4,35,0,41,30,4,77,14,51,77,29,94,0,0,0,0,46,2,14,33,2,0,2,2,0,0,0,0,0,3,5,0,17,87,71,17,74,10,53,0,0,0,1,0,0,9,5,6,7,3,9,157,57,15,128,54,9,24,8,0,2,0,28,61,0,0,1,5,2,2,22,5,52,22,66,71,68,51,72,1,36,7,9,166,12,58,33,68,6,74,7,42,42,112,0,25,73,0,0,53,106,0,15,160,81,65,172,79,57,53,43,63,79,14,5,0,0,0,0,3,59,27,15,55,40,66,132,27,12,41,74,5,71,150,45,6,101,86,3,52,0,6,12,18,7,0,0,0,0,0,1,0,0,52,18,13,116,16,41,9,0,0,0,5,0,1,1,6,53,1,47,107,136,0,38,90,22,26,94,104,67,19,144,51,0,4,33,53,0,1,89,3,0,3,46,0,0,112,31,45

InterPro domains:
  IPR000845 Nucleoside phosphorylase domain [PF01048] (5-231)
  IPR010049 MTA/SAH nucleosidase [MF_01684] (5-233)
  IPR010049 MTA/SAH nucleosidase [TIGR01704] (6-232)
  IPR035994 Nucleoside phosphorylase superfamily [G3DSA:3.40.50.1580] (1-233)
  IPR035994 Nucleoside phosphorylase superfamily [SSF53167] (6-231)

Nearest PDB structures (foldseek):
  3eei-assembly1_B  TM=1.004E+00  e=1.074E-53  Neisseria meningitidis serogroup B
  4x24-assembly1_B  TM=9.918E-01  e=1.773E-37  Vibrio cholerae O395
  3dp9-assembly1_A  TM=9.911E-01  e=1.961E-36  Vibrio cholerae
  5ue1-assembly1_B  TM=9.905E-01  e=3.211E-36  Aliivibrio fischeri ES114
  4kn5-assembly1_A  TM=9.164E-01  e=2.317E-27  Weissella paramesenteroides ATCC 33313

Organism: Neisseria meningitidis serogroup B (strain ATCC BAA-335 / MC58) (NCBI:txid122586)

Secondary structure (DSSP, 8-state):
--EEEEEESSHHHHHHHHHH-EEEEEEEETTEEEEEEEETTEEEEEEE--SSHHHHHHHHHHHHHHH--SEEEE--EEEE-STT--TT-EEEEEEEEESS-B-GGGTPPTTPPTTS-SSEEPPHHHHHHHHHHHHT--SS-EEEEEEEE-SB---SHHHHHHHHHH-TTEEEEESSHHHHHHHHHHTT--EEEEEEEEE-SSTTHHHHHHHHHHHHHHHHHHHHHHHHHH-/--EEEEEESSHHHHHHHHHH-EEEEEEEETTEEEEEEEETTEEEEEEE--SSHHHHHHHHHHHHHHH--SEEEE--EEEE-STT--TT-EEEEEEEEESS-B-GGGTPPTTPPTTS-SSEEPPHHHHHHHHHHHHTSTT--EEEEEEEE-SB----HHHHHHHHHH-TT--EEESSHHHHHHHHHHTT--EEEEEEEEE-SSTTHHHHHHHHHHHHHHHHHHHHHHHHHT-

Foldseek 3Di:
DQEEEEEEADCLLCVVVVVQFPPWDWDADVPWIWIWGDHQNHTYIYTHQHFFQVSLLVRLLCCCVVPVHQAYEYFFEWAFDAPPADFLEKEWAQKEFALPDDPCVVPDARRDDPPDDRIFGADPVLSVLLVVLQVPQPPHHYYYYYEYADGDQAAAPVSVVSSCVRVVRHGTYGGYPNSSRVSCVVVVHHYIYMWGYQHNSHNCRVVSNVVRRNSRSVSRVVSVSSSVNVD/DQEEEEEEADCLLCVVVVVQFPPWDWDADVPWIWIWGDHQNGTYIYTHQHFFQVSLLVRLLCCCVVVVGQAYEYFFEWAFAAPPADQLAKEWEQKEFAQPDDPCVVPDARRDDPPGDRMFGADPVLSVLLVVLVVVVPPGHYYYYYEYAYGDQAAAPVVSVSSCVSPVRHTTYGGYDVSSRVSCVVVVHGYIYMWGYQHNSYNCRVVSNVPRRSSRSVSRSSSVSSSVNRD

CATH classification: 3.40.50.1580

Radius of gyration: 21.62 Å; Cα contacts (8 Å, |Δi|>4): 1255; chains: 2; bounding box: 65×49×51 Å